Protein 6GAJ (pdb70)

Solvent-accessible surface area: 21192 Å² total; per-residue (Å²): 108,82,46,127,151,54,6,97,72,3,35,52,60,10,127,48,6,49,118,105,0,66,19,20,21,165,90,2,55,90,11,47,99,35,9,67,83,0,70,82,94,0,26,119,7,42,102,79,0,86,39,13,43,70,72,6,82,128,16,37,94,46,8,57,116,12,65,113,42,17,68,58,13,13,94,69,2,82,58,2,42,72,74,0,71,59,5,54,99,60,5,79,88,3,48,39,59,2,52,79,4,64,65,46,4,24,73,17,109,95,87,6,54,61,9,45,87,72,4,67,77,31,21,91,85,1,40,64,98,32,131,82,92,78,21,56,152,61,4,97,70,3,22,77,55,9,131,55,5,47,129,76,6,62,30,12,27,166,87,4,49,95,19,54,96,37,9,64,88,5,71,72,90,0,32,121,8,53,96,109,0,84,42,18,48,56,67,0,75,114,15,36,92,35,9,72,122,13,68,138,42,14,65,56,10,16,102,70,1,97,59,3,40,70,77,0,71,64,4,56,94,53,9,78,74,2,51,39,58,2,54,80,6,65,64,47,2,24,72,15,110,95,88,8,56,60,8,48,90,72,4,66,76,34,17,90,90,0,50,69,100,82,100,68,107,31,135,129,50,9,95,75,3,36,52,58,9,122,57,6,41,110,98,1,59,24,9,21,158,87,4,50,91,6,52,98,27,15,63,79,1,74,78,82,0,23,84,2,53,107,61,0,108,36,12,38,53,94,2,87,99,8,31,85,39,6,60,98,13,64,121,41,19,66,57,12,12,90,72,3,81,58,3,45,75,73,0,73,59,4,57,82,57,5,76,94,5,46,38,76,2,51,80,4,65,64,41,4,21,68,15,101,88,84,5,52,61,7,46,81,77,4,65,83,37,20,93,91,1,53,66,97,84

Sequence (393 aa):
EEIKKQVQVNVDDIRAANIKLLDGLGRQIADDISNSSISSSTIESSRRLGEMMDNRLVGISSQVTQLLSSSNSVSSQNTQQSISSSLGDRIINAVVEPRVDSLDTVTSNLTGRTSSTLEADDVGSSLRTELAALTTRVTTEVTRLDGLINAEEIKKQVQVNVDDIRAANIKLDGLGRRQIADISNSSISTIESSRLGEMDNRLVGISSQVTQLSNNSVSQNTQSISSSLGDRIINNAVVEPRVDSSLDTVTTSNLTGRTSSTLEADVGSSLLRTELAALTTRVTTEVTRLDGLIAEEIKKQVQVNVDDIRAANNIKLDGLGRQIADDISSNSISSTIESSRLGEMDNRLVGISSQVTQLSNSSVSSQNTQSISSSLGDRINAVVEPRVDSSLDTVTSNLTGRTSSTLEADVGSSLLRTELAALTTTRVTTEVTRLDGLI

InterPro domains:
  IPR002592 Outer capsid protein sigma-1, C-terminal domain [PF01664] (251-469)
  IPR008982 Adenovirus pIV-like, attachment domain [SSF49835] (330-470)

Foldseek 3Di:
DVVVVVVVVVVVVVVVVVVVVVVVVVVVVVVVVVVVVVVVVVVVVVVVVVVVVVVVVVVVVVVVVVVVVVVVVVVVVVVVVVVVVVVVVVVVVVVVVVVVVVVVVVVVVVVVVVVVVVVVVVVVVVVVVPD/DVVVVVVVVVVVVVVVVVVVVVVVVVVVVVVVVVVVVVVVVVVVVVVVVVVVVVVVVVVVVVVVVVVVVVVVVVVVVVVVVVVVVVVVVVVVVVVVVVVVVVVVVVVVVVVVVVVVVVVVVVVVVVVVVVD/DVVVVVVVVVVVVVVVVVVVVVVVVVVVVVVVVVVVVVVVVVVVVVVVVVVVVVVVVVVVVVVVVVVVVVVVVVVVVVVVVVVVVVVVVVVVVVVVVVVVVVVVVVVVVVVVVVVVVVVVVVVVVVVVVVD

Secondary structure (P-SEA, 3-state):
caaaaaaaaaaaaaaaaaaaaaaaaaaaaaaaaaaaaaaaaaaaaaaaaaaaaaaaaaaaaaaaaaaaaaaaaaaaaaaaaaaaaaaaaaaaaaaaaaaaaaaaaaaaaaaaaaaaaaaaaaaaaaaaacc/caaaaaaaaaaaaaaaaaaaaaaaaaaaaaaaaaaaaaaaaaaaaaaaaaaaaaaaaaaaaaaaaaaaaaaaaaaaaaaaaaaaaaaaaaaaaaaaaaaaaaaaaaaaaaaaaaaaaaaaaaaaaaaaaac/caaaaaaaaaaaaaaaaaaaaaaaaaaaaaaaaaaaaaaaaaaaaaaaaaaaaaaaaaaaaaaaaaaaaaaaaaaaaaaaaaaaaaaaaaaaaaaaaaaaaaaaaaaaaaaaaaaaaaaaaaaaaaaaaac

Radius of gyration: 55.97 Å; Cα contacts (8 Å, |Δi|>4): 223; chains: 3; bounding box: 177×18×90 Å

GO terms:
  GO:0019028 viral capsid (C, IDA)

Organism: Reovirus type 1 (strain Lang) (NCBI:txid10884)

Structure (mmCIF, N/CA/C/O backbone):
data_6GAJ
#
_entry.id   6GAJ
#
_cell.length_a   52.700
_cell.length_b   37.590
_cell.length_c   89.720
_cell.angle_alpha   90.00
_cell.angle_beta   100.53
_cell.angle_gamma   90.00
#
_symmetry.space_group_name_H-M   'P 1 21 1'
#
loop_
_entity.id
_entity.type
_entity.pdbx_description
1 polymer 'Outer capsid protein sigma-1'
2 non-polymer 'IODIDE ION'
3 non-polymer 'CHLORIDE ION'
4 water water
#
loop_
_atom_site.group_PDB
_atom_site.id
_atom_site.type_symbol
_atom_site.label_atom_id
_atom_site.label_alt_id
_atom_site.label_comp_id
_atom_site.label_asym_id
_atom_site.label_entity_id
_atom_site.label_seq_id
_atom_site.pdbx_PDB_ins_code
_atom_site.Cartn_x
_atom_site.Cartn_y
_atom_site.Cartn_z
_atom_site.occupancy
_atom_site.B_iso_or_equiv
_atom_site.auth_seq_id
_atom_site.auth_comp_id
_atom_site.auth_asym_id
_atom_site.auth_atom_id
_atom_site.pdbx_PDB_model_num
ATOM 1 N N . GLU A 1 3 ? 71.209 2.034 23.269 1.00 31.90 29 GLU A N 1
ATOM 2 C CA . GLU A 1 3 ? 70.691 3.314 22.764 1.00 29.10 29 GLU A CA 1
ATOM 3 C C . GLU A 1 3 ? 69.750 3.138 21.546 1.00 24.28 29 GLU A C 1
ATOM 4 O O . GLU A 1 3 ? 68.574 3.574 21.579 1.00 21.87 29 GLU A O 1
ATOM 6 N N . GLU A 1 4 ? 70.246 2.495 20.485 1.00 19.53 30 GLU A N 1
ATOM 7 C CA . GLU A 1 4 ? 69.458 2.235 19.271 1.00 17.98 30 GLU A CA 1
ATOM 8 C C . GLU A 1 4 ? 68.305 1.311 19.637 1.00 18.92 30 GLU A C 1
ATOM 9 O O . GLU A 1 4 ? 67.190 1.532 19.160 1.00 15.29 30 GLU A O 1
ATOM 11 N N . ILE A 1 5 ? 68.558 0.314 20.507 1.00 15.94 31 ILE A N 1
ATOM 12 C CA . ILE A 1 5 ? 67.490 -0.620 20.868 1.00 13.71 31 ILE A CA 1
ATOM 13 C C . ILE A 1 5 ? 66.406 0.121 21.659 1.00 12.42 31 ILE A C 1
ATOM 14 O O . ILE A 1 5 ? 65.215 -0.003 21.277 1.00 12.68 31 ILE A O 1
ATOM 19 N N . LYS A 1 6 ? 66.753 0.937 22.619 1.00 11.53 32 LYS A N 1
ATOM 20 C CA . LYS A 1 6 ? 65.810 1.664 23.440 1.00 11.74 32 LYS A CA 1
ATOM 21 C C . LYS A 1 6 ? 64.880 2.522 22.532 1.00 13.51 32 LYS A C 1
ATOM 22 O O . LYS A 1 6 ? 63.632 2.563 22.709 1.00 10.97 32 LYS A O 1
ATOM 28 N N . LYS A 1 7 ? 65.487 3.185 21.519 1.00 12.10 33 LYS A N 1
ATOM 29 C CA . LYS A 1 7 ? 64.723 4.036 20.610 1.00 12.24 33 LYS A CA 1
ATOM 30 C C . LYS A 1 7 ? 63.739 3.239 19.738 1.00 14.00 33 LYS A C 1
ATOM 31 O O . LYS A 1 7 ? 62.570 3.655 19.552 1.00 11.39 33 LYS A O 1
ATOM 37 N N . GLN A 1 8 ? 64.183 2.055 19.254 1.00 10.05 34 GLN A N 1
ATOM 38 C CA . GLN A 1 8 ? 63.311 1.200 18.443 1.00 11.36 34 GLN A CA 1
ATOM 39 C C . GLN A 1 8 ? 62.181 0.627 19.253 1.00 12.26 34 GLN A C 1
ATOM 40 O O . GLN A 1 8 ? 61.057 0.520 18.763 1.00 10.86 34 GLN A O 1
ATOM 46 N N . VAL A 1 9 ? 62.432 0.328 20.520 1.00 9.89 35 VAL A N 1
ATOM 47 C CA . VAL A 1 9 ? 61.349 -0.212 21.345 1.00 9.62 35 VAL A CA 1
ATOM 48 C C . VAL A 1 9 ? 60.286 0.870 21.535 1.00 9.63 35 VAL A C 1
ATOM 49 O O . VAL A 1 9 ? 59.078 0.561 21.483 1.00 9.91 35 VAL A O 1
ATOM 53 N N . GLN A 1 10 ? 60.688 2.165 21.801 1.00 10.16 36 GLN A N 1
ATOM 54 C CA . GLN A 1 10 ? 59.682 3.225 21.953 1.00 9.88 36 GLN A CA 1
ATOM 55 C C . GLN A 1 10 ? 58.975 3.492 20.609 1.00 10.37 36 GLN A C 1
ATOM 56 O O . GLN A 1 10 ? 57.774 3.704 20.624 1.00 9.86 36 GLN A O 1
ATOM 62 N N . VAL A 1 11 ? 59.669 3.355 19.460 1.00 9.75 37 VAL A N 1
ATOM 63 C CA . VAL A 1 11 ? 58.996 3.503 18.143 1.00 10.04 37 VAL A CA 1
ATOM 64 C C . VAL A 1 11 ? 57.923 2.392 18.037 1.00 9.67 37 VAL A C 1
ATOM 65 O O . VAL A 1 11 ? 56.824 2.666 17.604 1.00 9.24 37 VAL A O 1
ATOM 69 N N . ASN A 1 12 ? 58.254 1.183 18.502 1.00 8.04 38 ASN A N 1
ATOM 70 C CA . ASN A 1 12 ? 57.256 0.091 18.454 1.00 7.07 38 ASN A CA 1
ATOM 71 C C . ASN A 1 12 ? 56.081 0.391 19.377 1.00 7.74 38 ASN A C 1
ATOM 72 O O . ASN A 1 12 ? 54.941 0.194 18.990 1.00 7.43 38 ASN A O 1
ATOM 77 N N . VAL A 1 13 ? 56.314 0.971 20.541 1.00 8.23 39 VAL A N 1
ATOM 78 C CA . VAL A 1 13 ? 55.230 1.380 21.423 1.00 7.71 39 VAL A CA 1
ATOM 79 C C . VAL A 1 13 ? 54.331 2.375 20.654 1.00 9.72 39 VAL A C 1
ATOM 80 O O . VAL A 1 13 ? 53.090 2.273 20.626 1.00 8.29 39 VAL A O 1
ATOM 84 N N . ASP A 1 14 ? 54.981 3.353 20.003 1.00 8.72 40 ASP A N 1
ATOM 85 C CA . ASP A 1 14 ? 54.235 4.388 19.249 1.00 8.21 40 ASP A CA 1
ATOM 86 C C . ASP A 1 14 ? 53.436 3.766 18.104 1.00 8.24 40 ASP A C 1
ATOM 87 O O . ASP A 1 14 ? 52.289 4.185 17.848 1.00 8.23 40 ASP A O 1
ATOM 92 N N . ASP A 1 15 ? 54.022 2.824 17.387 1.00 6.99 41 ASP A N 1
ATOM 93 C CA . ASP A 1 15 ? 53.329 2.208 16.237 1.00 6.28 41 ASP A CA 1
ATOM 94 C C . ASP A 1 15 ? 52.168 1.326 16.693 1.00 7.49 41 ASP A C 1
ATOM 95 O O . ASP A 1 15 ? 51.112 1.266 16.047 1.00 7.54 41 ASP A O 1
ATOM 100 N N . ILE A 1 16 ? 52.355 0.625 17.860 1.00 7.68 42 ILE A N 1
ATOM 101 C CA . ILE A 1 16 ? 51.242 -0.176 18.359 1.00 7.29 42 ILE A CA 1
ATOM 102 C C . ILE A 1 16 ? 50.087 0.748 18.772 1.00 9.10 42 ILE A C 1
ATOM 103 O O . ILE A 1 16 ? 48.915 0.426 18.542 1.00 7.94 42 ILE A O 1
ATOM 108 N N . ARG A 1 17 ? 50.409 1.914 19.367 1.00 8.83 43 ARG A N 1
ATOM 109 C CA . ARG A 1 17 ? 49.358 2.799 19.802 1.00 7.39 43 ARG A CA 1
ATOM 110 C C . ARG A 1 17 ? 48.615 3.369 18.554 1.00 8.12 43 ARG A C 1
ATOM 111 O O . ARG A 1 17 ? 47.366 3.436 18.548 1.00 8.19 43 ARG A O 1
ATOM 119 N N . ALA A 1 18 ? 49.363 3.659 17.477 1.00 7.63 44 ALA A N 1
ATOM 120 C CA . ALA A 1 18 ? 48.669 4.168 16.275 1.00 7.62 44 ALA A CA 1
ATOM 121 C C . ALA A 1 18 ? 47.755 3.101 15.675 1.00 7.17 44 ALA A C 1
ATOM 122 O O . ALA A 1 18 ? 46.640 3.383 15.237 1.00 7.73 44 ALA A O 1
ATOM 124 N N . ALA A 1 19 ? 48.247 1.825 15.657 1.00 7.12 45 ALA A N 1
ATOM 125 C CA . ALA A 1 19 ? 47.439 0.745 15.101 1.00 7.50 45 ALA A CA 1
ATOM 126 C C . ALA A 1 19 ? 46.174 0.569 15.941 1.00 10.17 45 ALA A C 1
ATOM 127 O O . ALA A 1 19 ? 45.090 0.351 15.379 1.00 8.82 45 ALA A O 1
ATOM 129 N N . ASN A 1 20 ? 46.251 0.714 17.277 1.00 7.85 46 ASN A N 1
ATOM 130 C CA . ASN A 1 20 ? 45.087 0.630 18.144 1.00 8.10 46 ASN A CA 1
ATOM 131 C C . ASN A 1 20 ? 44.109 1.773 17.896 1.00 11.14 46 ASN A C 1
ATOM 132 O O . ASN A 1 20 ? 42.902 1.510 17.921 1.00 9.76 46 ASN A O 1
ATOM 137 N N . ILE A 1 21 ? 44.583 3.014 17.615 1.00 8.78 47 ILE A N 1
ATOM 138 C CA . ILE A 1 21 ? 43.618 4.068 17.250 1.00 7.36 47 ILE A CA 1
ATOM 139 C C . ILE A 1 21 ? 42.854 3.640 15.993 1.00 9.35 47 ILE A C 1
ATOM 140 O O . ILE A 1 21 ? 41.613 3.797 15.894 1.00 9.60 47 ILE A O 1
ATOM 145 N N . LYS A 1 22 ? 43.583 3.112 15.010 1.00 8.74 48 LYS A N 1
ATOM 146 C CA . LYS A 1 22 ? 42.934 2.710 13.756 1.00 9.93 48 LYS A CA 1
ATOM 147 C C . LYS A 1 22 ? 41.955 1.575 14.003 1.00 10.74 48 LYS A C 1
ATOM 148 O O . LYS A 1 22 ? 40.872 1.577 13.433 1.00 10.46 48 LYS A O 1
ATOM 154 N N . LEU A 1 23 ? 42.309 0.606 14.860 1.00 8.58 49 LEU A N 1
ATOM 155 C CA A LEU A 1 23 ? 41.428 -0.522 15.170 0.70 11.43 49 LEU A CA 1
ATOM 156 C CA B LEU A 1 23 ? 41.445 -0.521 15.193 0.30 9.74 49 LEU A CA 1
ATOM 157 C C . LEU A 1 23 ? 40.174 -0.006 15.836 1.00 12.67 49 LEU A C 1
ATOM 158 O O . LEU A 1 23 ? 39.077 -0.428 15.481 1.00 13.93 49 LEU A O 1
ATOM 167 N N . ASP A 1 24 ? 40.315 0.960 16.771 1.00 9.78 50 ASP A N 1
ATOM 168 C CA . ASP A 1 24 ? 39.134 1.471 17.479 1.00 11.52 50 ASP A CA 1
ATOM 169 C C . ASP A 1 24 ? 38.225 2.211 16.518 1.00 12.16 50 ASP A C 1
ATOM 170 O O . ASP A 1 24 ? 3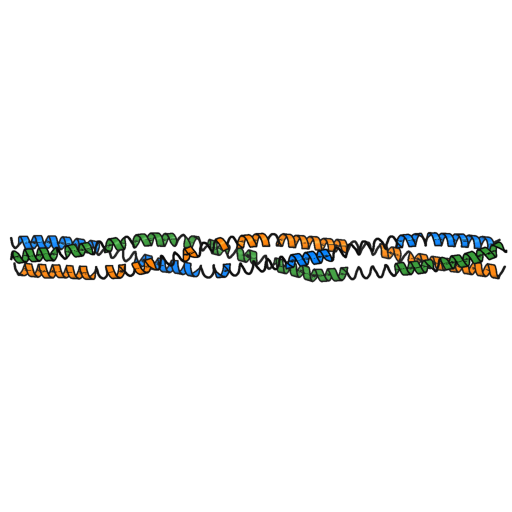6.982 2.033 16.592 1.00 12.49 50 ASP A O 1
ATOM 175 N N . GLY A 1 25 ? 38.806 2.920 15.561 1.00 9.94 51 GLY A N 1
ATOM 176 C CA . GLY A 1 25 ? 38.052 3.640 14.531 1.00 12.41 51 GLY A CA 1
ATOM 177 C C . GLY A 1 25 ? 37.314 2.685 13.609 1.00 14.78 51 GLY A C 1
ATOM 178 O O . GLY A 1 25 ? 36.120 2.889 13.326 1.00 13.01 51 GLY A O 1
ATOM 179 N N . LEU A 1 26 ? 37.990 1.616 13.192 1.00 14.02 52 LEU A N 1
ATOM 180 C CA . LEU A 1 26 ? 37.346 0.622 12.340 1.00 11.98 52 LEU A CA 1
ATOM 181 C C . LEU A 1 26 ? 36.209 -0.055 13.090 1.00 13.37 52 LEU A C 1
ATOM 182 O O . LEU A 1 26 ? 35.166 -0.302 12.443 1.00 13.04 52 LEU A O 1
ATOM 187 N N . GLY A 1 27 ? 36.358 -0.358 14.374 1.00 11.80 53 GLY A N 1
ATOM 188 C CA . GLY A 1 27 ? 35.314 -0.956 15.198 1.00 11.54 53 GLY A CA 1
ATOM 189 C C . GLY A 1 27 ? 34.066 -0.096 15.184 1.00 14.62 53 GLY A C 1
ATOM 190 O O . GLY A 1 27 ? 32.936 -0.588 15.059 1.00 15.10 53 GLY A O 1
ATOM 191 N N . ARG A 1 28 ? 34.260 1.237 15.324 1.00 11.86 54 ARG A N 1
ATOM 192 C CA . ARG A 1 28 ? 33.116 2.175 15.333 1.00 11.90 54 ARG A CA 1
ATOM 193 C C . ARG A 1 28 ? 32.490 2.234 13.934 1.00 14.17 54 ARG A C 1
ATOM 194 O O . ARG A 1 28 ? 31.267 2.261 13.845 1.00 13.01 54 ARG A O 1
ATOM 202 N N . GLN A 1 29 ? 33.259 2.198 12.844 1.00 12.18 55 GLN A N 1
ATOM 203 C CA . GLN A 1 29 ? 32.732 2.188 11.496 1.00 11.91 55 GLN A CA 1
ATOM 204 C C . GLN A 1 29 ? 31.903 0.903 11.291 1.00 10.68 55 GLN A C 1
ATOM 205 O O . GLN A 1 29 ? 30.817 0.977 10.690 1.00 11.60 55 GLN A O 1
ATOM 211 N N . ILE A 1 30 ? 32.326 -0.214 11.833 1.00 11.76 56 ILE A N 1
ATOM 212 C CA . ILE A 1 30 ? 31.577 -1.457 11.677 1.00 12.20 56 ILE A CA 1
ATOM 213 C C . ILE A 1 30 ? 30.272 -1.346 12.451 1.00 14.14 56 ILE A C 1
ATOM 214 O O . ILE A 1 30 ? 29.229 -1.813 11.954 1.00 12.66 56 ILE A O 1
ATOM 219 N N . ALA A 1 31 ? 30.293 -0.760 13.651 1.00 13.20 57 ALA A N 1
ATOM 220 C CA . ALA A 1 31 ? 29.066 -0.590 14.445 1.00 13.10 57 ALA A CA 1
ATOM 221 C C . ALA A 1 31 ? 28.069 0.259 13.681 1.00 13.60 57 ALA A C 1
ATOM 222 O O . ALA A 1 31 ? 26.840 -0.018 13.652 1.00 12.40 57 ALA A O 1
ATOM 224 N N . ASP A 1 32 ? 28.559 1.294 13.005 1.00 10.86 58 ASP A N 1
ATOM 225 C CA A ASP A 1 32 ? 27.683 2.161 12.238 0.50 10.94 58 ASP A CA 1
ATOM 226 C CA B ASP A 1 32 ? 27.673 2.146 12.225 0.50 11.23 58 ASP A CA 1
ATOM 227 C C . ASP A 1 32 ? 27.071 1.377 11.057 1.00 12.39 58 ASP A C 1
ATOM 228 O O . ASP A 1 32 ? 25.865 1.492 10.773 1.00 11.21 58 ASP A O 1
ATOM 237 N N . ILE A 1 33 ? 27.903 0.601 10.347 1.00 10.25 59 ILE A N 1
ATOM 238 C CA . ILE A 1 33 ? 27.406 -0.204 9.240 1.00 9.45 59 ILE A CA 1
ATOM 239 C C . ILE A 1 33 ? 26.369 -1.226 9.759 1.00 11.08 59 ILE A C 1
ATOM 240 O O . ILE A 1 33 ? 25.351 -1.438 9.097 1.00 10.24 59 ILE A O 1
ATOM 245 N N . SER A 1 34 ? 26.588 -1.832 10.907 1.00 11.53 60 SER A N 1
ATOM 246 C CA . SER A 1 34 ? 25.584 -2.749 11.483 1.00 10.41 60 SER A CA 1
ATOM 247 C C . SER A 1 34 ? 24.259 -2.016 11.714 1.00 13.35 60 SER A C 1
ATOM 248 O O . SER A 1 34 ? 23.184 -2.598 11.440 1.00 13.72 60 SER A O 1
ATOM 251 N N . ASN A 1 35 ? 24.289 -0.745 12.088 1.00 12.68 61 ASN A N 1
ATOM 252 C CA . ASN A 1 35 ? 23.043 0.027 12.276 1.00 13.58 61 ASN A CA 1
ATOM 253 C C . ASN A 1 35 ? 22.374 0.256 10.950 1.00 17.35 61 ASN A C 1
ATOM 254 O O . ASN A 1 35 ? 21.132 0.163 10.840 1.00 15.47 61 ASN A O 1
ATOM 259 N N . SER A 1 36 ? 23.157 0.545 9.903 1.00 12.08 62 SER A N 1
ATOM 260 C CA A SER A 1 36 ? 22.613 0.750 8.566 0.72 12.26 62 SER A CA 1
ATOM 261 C CA B SER A 1 36 ? 22.561 0.753 8.597 0.28 12.14 62 SER A CA 1
ATOM 262 C C . SER A 1 36 ? 21.907 -0.555 8.092 1.00 13.81 62 SER A C 1
ATOM 263 O O . SER A 1 36 ? 20.820 -0.529 7.473 1.00 13.45 62 SER A O 1
ATOM 268 N N . ILE A 1 37 ? 22.534 -1.720 8.356 1.00 11.11 63 ILE A N 1
ATOM 269 C CA . ILE A 1 37 ? 21.960 -3.002 7.958 1.00 11.82 63 ILE A CA 1
ATOM 270 C C . ILE A 1 37 ? 20.644 -3.212 8.688 1.00 12.34 63 ILE A C 1
ATOM 271 O O . ILE A 1 37 ? 19.656 -3.661 8.087 1.00 11.49 63 ILE A O 1
ATOM 276 N N . SER A 1 38 ? 20.581 -2.947 9.992 1.00 10.77 64 SER A N 1
ATOM 277 C CA A SER A 1 38 ? 19.336 -3.140 10.731 0.34 11.63 64 SER A CA 1
ATOM 278 C CA B SER A 1 38 ? 19.328 -3.166 10.708 0.33 11.53 64 SER A CA 1
ATOM 279 C CA C SER A 1 38 ? 19.361 -3.088 10.785 0.33 11.37 64 SER A CA 1
ATOM 280 C C . SER A 1 38 ? 18.225 -2.267 10.135 1.00 13.31 64 SER A C 1
ATOM 281 O O . SER A 1 38 ? 17.054 -2.720 9.990 1.00 12.97 64 SER A O 1
ATOM 288 N N . THR A 1 39 ? 18.539 -1.049 9.754 1.00 13.12 65 THR A N 1
ATOM 289 C CA . THR A 1 39 ? 17.507 -0.192 9.169 1.00 12.95 65 THR A CA 1
ATOM 290 C C . THR A 1 39 ? 17.053 -0.763 7.830 1.00 13.38 65 THR A C 1
ATOM 291 O O . THR A 1 39 ? 15.861 -0.730 7.537 1.00 14.04 65 THR A O 1
ATOM 295 N N . ILE A 1 40 ? 17.983 -1.260 6.985 1.00 12.65 66 ILE A N 1
ATOM 296 C CA . ILE A 1 40 ? 17.621 -1.838 5.705 1.00 11.20 66 ILE A CA 1
ATOM 297 C C . ILE A 1 40 ? 16.744 -3.035 5.924 1.00 12.03 66 ILE A C 1
ATOM 298 O O . ILE A 1 40 ? 15.763 -3.180 5.185 1.00 11.66 66 ILE A O 1
ATOM 303 N N . GLU A 1 41 ? 17.018 -3.871 6.910 1.00 11.61 67 GLU A N 1
ATOM 304 C CA . GLU A 1 41 ? 16.214 -5.052 7.159 1.00 11.01 67 GLU A CA 1
ATOM 305 C C . GLU A 1 41 ? 14.794 -4.612 7.575 1.00 14.36 67 GLU A C 1
ATOM 306 O O . GLU A 1 41 ? 13.811 -5.227 7.135 1.00 12.11 67 GLU A O 1
ATOM 312 N N . SER A 1 42 ? 14.674 -3.535 8.338 1.00 11.58 68 SER A N 1
ATOM 313 C CA A SER A 1 42 ? 13.357 -3.043 8.727 0.43 13.18 68 SER A CA 1
ATOM 314 C CA B SER A 1 42 ? 13.366 -3.021 8.740 0.57 13.25 68 SER A CA 1
ATOM 315 C C . SER A 1 42 ? 12.600 -2.530 7.495 1.00 15.79 68 SER A C 1
ATOM 316 O O . SER A 1 42 ? 11.381 -2.810 7.351 1.00 15.47 68 SER A O 1
ATOM 321 N N . ARG A 1 43 ? 13.304 -1.843 6.560 1.00 13.68 69 ARG A N 1
ATOM 322 C CA A ARG A 1 43 ? 12.669 -1.359 5.324 0.50 12.19 69 ARG A CA 1
ATOM 323 C CA B ARG A 1 43 ? 12.674 -1.366 5.318 0.50 12.56 69 ARG A CA 1
ATOM 324 C C . ARG A 1 43 ? 12.236 -2.546 4.457 1.00 13.13 69 ARG A C 1
ATOM 325 O O . ARG A 1 43 ? 11.182 -2.492 3.829 1.00 12.74 69 ARG A O 1
ATOM 340 N N . LEU A 1 44 ? 13.013 -3.656 4.447 1.00 11.63 70 LEU A N 1
ATOM 341 C CA . LEU A 1 44 ? 12.586 -4.806 3.670 1.00 11.44 70 LEU A CA 1
ATOM 342 C C . LEU A 1 44 ? 11.325 -5.391 4.272 1.00 13.04 70 LEU A C 1
ATOM 343 O O . LEU A 1 44 ? 10.466 -5.850 3.535 1.00 13.24 70 LEU A O 1
ATOM 348 N N . GLY A 1 45 ? 11.227 -5.427 5.595 1.00 12.01 71 GLY A N 1
ATOM 349 C CA . GLY A 1 45 ? 10.039 -5.974 6.225 1.00 13.04 71 GLY A CA 1
ATOM 350 C C . GLY A 1 45 ? 8.807 -5.175 5.874 1.00 12.79 71 GLY A C 1
ATOM 351 O O . GLY A 1 45 ? 7.723 -5.749 5.594 1.00 14.00 71 GLY A O 1
ATOM 352 N N . GLU A 1 46 ? 8.956 -3.861 5.810 1.00 10.95 72 GLU A N 1
ATOM 353 C CA . GLU A 1 46 ? 7.863 -2.965 5.439 1.00 12.95 72 GLU A CA 1
ATOM 354 C C . GLU A 1 46 ? 7.513 -3.180 3.979 1.00 13.40 72 GLU A C 1
ATOM 355 O O . GLU A 1 46 ? 6.312 -3.198 3.655 1.00 13.82 72 GLU A O 1
ATOM 361 N N . MET A 1 47 ? 8.505 -3.338 3.102 1.00 11.86 73 MET A N 1
ATOM 362 C CA A MET A 1 47 ? 8.207 -3.547 1.681 0.45 11.35 73 MET A CA 1
ATOM 363 C CA B MET A 1 47 ? 8.287 -3.554 1.662 0.55 12.38 73 MET A CA 1
ATOM 364 C C . MET A 1 47 ? 7.551 -4.872 1.454 1.00 13.53 73 MET A C 1
ATOM 365 O O . MET A 1 47 ? 6.583 -4.945 0.650 1.00 13.89 73 MET A O 1
ATOM 374 N N . ASP A 1 48 ? 7.976 -5.924 2.156 1.00 12.68 74 ASP A N 1
ATOM 375 C CA . ASP A 1 48 ? 7.330 -7.229 2.058 1.00 13.08 74 ASP A CA 1
ATOM 376 C C . ASP A 1 48 ? 5.859 -7.080 2.377 1.00 16.14 74 ASP A C 1
ATOM 377 O O . ASP A 1 48 ? 4.994 -7.505 1.603 1.00 15.78 74 ASP A O 1
ATOM 382 N N . ASN A 1 49 ? 5.541 -6.375 3.465 1.00 14.54 75 ASN A N 1
ATOM 383 C CA . ASN A 1 49 ? 4.123 -6.159 3.784 1.00 15.40 75 ASN A CA 1
ATOM 384 C C . ASN A 1 49 ? 3.447 -5.241 2.793 1.00 15.13 75 ASN A C 1
ATOM 385 O O . ASN A 1 49 ? 2.224 -5.462 2.562 1.00 17.58 75 ASN A O 1
ATOM 390 N N . ARG A 1 50 ? 4.120 -4.274 2.196 1.00 13.17 76 ARG A N 1
ATOM 391 C CA . ARG A 1 50 ? 3.454 -3.405 1.195 1.00 12.89 76 ARG A CA 1
ATOM 392 C C . ARG A 1 50 ? 3.042 -4.275 0.008 1.00 15.43 76 ARG A C 1
ATOM 393 O O . ARG A 1 50 ? 1.918 -4.108 -0.494 1.00 14.73 76 ARG A O 1
ATOM 401 N N . LEU A 1 51 ? 3.872 -5.278 -0.380 1.00 11.93 77 LEU A N 1
ATOM 402 C CA . LEU A 1 51 ? 3.495 -6.177 -1.494 1.00 11.70 77 LEU A CA 1
ATOM 403 C C . LEU A 1 51 ? 2.305 -7.065 -1.113 1.00 12.36 77 LEU A C 1
ATOM 404 O O . LEU A 1 51 ? 1.366 -7.221 -1.885 1.00 12.21 77 LEU A O 1
ATOM 409 N N . VAL A 1 52 ? 2.288 -7.584 0.124 1.00 11.64 78 VAL A N 1
ATOM 410 C CA . VAL A 1 52 ? 1.176 -8.370 0.659 1.00 13.24 78 VAL A CA 1
ATOM 411 C C . VAL A 1 52 ? -0.081 -7.487 0.695 1.00 12.12 78 VAL A C 1
ATOM 412 O O . VAL A 1 52 ? -1.145 -7.980 0.267 1.00 13.83 78 VAL A O 1
ATOM 416 N N . GLY A 1 53 ? 0.028 -6.222 1.053 1.00 13.23 79 GLY A N 1
ATOM 417 C CA . GLY A 1 53 ? -1.112 -5.293 1.092 1.00 14.25 79 GLY A CA 1
ATOM 418 C C . GLY A 1 53 ? -1.686 -5.056 -0.299 1.00 13.66 79 GLY A C 1
ATOM 419 O O . GLY A 1 53 ? -2.926 -4.994 -0.487 1.00 15.45 79 GLY A O 1
ATOM 420 N N . ILE A 1 54 ? -0.802 -4.884 -1.289 1.00 12.16 80 ILE A N 1
ATOM 421 C CA . ILE A 1 54 ? -1.280 -4.688 -2.672 1.00 10.70 80 ILE A CA 1
ATOM 422 C C . ILE A 1 54 ? -1.984 -5.952 -3.144 1.00 12.45 80 ILE A C 1
ATOM 423 O O . ILE A 1 54 ? -3.101 -5.882 -3.663 1.00 10.12 80 ILE A O 1
ATOM 428 N N . SER A 1 55 ? -1.384 -7.140 -2.953 1.00 9.39 81 SER A N 1
ATOM 429 C CA . SER A 1 55 ? -2.006 -8.373 -3.427 1.00 11.22 81 SER A CA 1
ATOM 430 C C . SER A 1 55 ? -3.351 -8.571 -2.733 1.00 12.39 81 SER A C 1
ATOM 431 O O . SER A 1 55 ? -4.281 -9.033 -3.376 1.00 12.84 81 SER A O 1
ATOM 434 N N . SER A 1 56 ? -3.472 -8.213 -1.422 1.00 12.41 82 SER A N 1
ATOM 435 C CA . SER A 1 56 ? -4.724 -8.380 -0.665 1.00 13.09 82 SER A CA 1
ATOM 436 C C . SER A 1 56 ? -5.802 -7.480 -1.297 1.00 12.28 82 SER A C 1
ATOM 437 O O . SER A 1 56 ? -6.947 -7.915 -1.499 1.00 12.40 82 SER A O 1
ATOM 440 N N . GLN A 1 57 ? -5.468 -6.244 -1.598 1.00 9.09 83 GLN A N 1
ATOM 441 C CA . GLN A 1 57 ? -6.409 -5.348 -2.213 1.00 9.74 83 GLN A CA 1
ATOM 442 C C . GLN A 1 57 ? -6.820 -5.786 -3.619 1.00 9.20 83 GLN A C 1
ATOM 443 O O . GLN A 1 57 ? -7.989 -5.750 -3.961 1.00 9.02 83 GLN A O 1
ATOM 449 N N . VAL A 1 58 ? -5.884 -6.331 -4.383 1.00 9.76 84 VAL A N 1
ATOM 450 C CA . VAL A 1 58 ? -6.196 -6.783 -5.758 1.00 10.00 84 VAL A CA 1
ATOM 451 C C . VAL A 1 58 ? -7.102 -7.984 -5.709 1.00 11.75 84 VAL A C 1
ATOM 452 O O . VAL A 1 58 ? -8.058 -8.034 -6.488 1.00 11.01 84 VAL A O 1
ATOM 456 N N . THR A 1 59 ? -6.877 -8.927 -4.764 1.00 10.11 85 THR A N 1
ATOM 457 C CA . THR A 1 59 ? -7.744 -10.088 -4.623 1.00 11.53 85 THR A CA 1
ATOM 458 C C . THR A 1 59 ? -9.169 -9.642 -4.229 1.00 12.10 85 THR A C 1
ATOM 459 O O . THR A 1 59 ? -10.157 -10.139 -4.830 1.00 11.60 85 THR A O 1
ATOM 463 N N . GLN A 1 60 ? -9.294 -8.699 -3.286 1.00 10.76 86 GLN A N 1
ATOM 464 C CA . GLN A 1 60 ? -10.592 -8.197 -2.855 1.00 11.95 86 GLN A CA 1
ATOM 465 C C . GLN A 1 60 ? -11.334 -7.509 -4.026 1.00 12.38 86 GLN A C 1
ATOM 466 O O . GLN A 1 60 ? -12.533 -7.753 -4.275 1.00 11.75 86 GLN A O 1
ATOM 472 N N . LEU A 1 61 ? -10.615 -6.690 -4.760 1.00 10.80 87 LEU A N 1
ATOM 473 C CA A LEU A 1 61 ? -11.188 -6.015 -5.913 0.48 9.73 87 LEU A CA 1
ATOM 474 C CA B LEU A 1 61 ? -11.175 -6.028 -5.915 0.52 10.40 87 LEU A CA 1
ATOM 475 C C . LEU A 1 61 ? -11.580 -7.024 -6.974 1.00 10.62 87 LEU A C 1
ATOM 476 O O . LEU A 1 61 ? -12.656 -6.852 -7.601 1.00 10.14 87 LEU A O 1
ATOM 485 N N . SER A 1 62 ? -10.791 -8.107 -7.174 1.00 9.05 88 SER A N 1
ATOM 486 C CA A SER A 1 62 ? -11.107 -9.130 -8.169 0.34 9.40 88 SER A CA 1
ATOM 487 C CA B SER A 1 62 ? -11.116 -9.096 -8.190 0.33 9.20 88 SER A CA 1
ATOM 488 C CA C SER A 1 62 ? -11.099 -9.120 -8.184 0.33 9.30 88 SER A CA 1
ATOM 489 C C . SER A 1 62 ? -12.435 -9.771 -7.822 1.00 10.81 88 SER A C 1
ATOM 490 O O . SER A 1 62 ? -13.244 -10.074 -8.735 1.00 10.39 88 SER A O 1
ATOM 497 N N . ASN A 1 63 ? -12.715 -9.952 -6.520 1.00 10.82 89 ASN A N 1
ATOM 498 C CA . ASN A 1 63 ? -13.961 -10.568 -6.115 1.00 12.61 89 ASN A CA 1
ATOM 499 C C . ASN A 1 63 ? -15.157 -9.610 -6.376 1.00 13.81 89 ASN A C 1
ATOM 500 O O . ASN A 1 63 ? -16.218 -10.055 -6.859 1.00 13.06 89 ASN A O 1
ATOM 505 N N . SER A 1 64 ? -14.958 -8.293 -6.134 1.00 10.80 90 SER A N 1
ATOM 506 C CA . SER A 1 64 ? -15.985 -7.296 -6.458 1.00 10.37 90 SER A CA 1
ATOM 507 C C . SER A 1 64 ? -16.239 -7.274 -7.989 1.00 12.46 90 SER A C 1
ATOM 508 O O . SER A 1 64 ? -17.402 -7.149 -8.452 1.00 11.47 90 SER A O 1
ATOM 511 N N . VAL A 1 65 ? -15.144 -7.351 -8.772 1.00 9.79 91 VAL A N 1
ATOM 512 C CA . VAL A 1 65 ? -15.251 -7.357 -10.249 1.00 9.11 91 VAL A CA 1
ATOM 513 C C . VAL A 1 65 ? -16.009 -8.595 -10.675 1.00 10.86 91 VAL A C 1
ATOM 514 O O . VAL A 1 65 ? -16.871 -8.465 -11.538 1.00 11.10 91 VAL A O 1
ATOM 518 N N . SER A 1 66 ? -15.746 -9.768 -10.055 1.00 10.28 92 SER A N 1
ATOM 519 C CA A SER A 1 66 ? -16.442 -11.004 -10.403 0.47 10.80 92 SER A CA 1
ATOM 520 C CA B SER A 1 66 ? -16.445 -11.002 -10.402 0.53 10.51 92 SER A CA 1
ATOM 521 C C . SER A 1 66 ? -17.940 -10.866 -10.186 1.00 9.36 92 SER A C 1
ATOM 522 O O . SER A 1 66 ? -18.749 -11.296 -11.069 1.00 11.07 92 SER A O 1
ATOM 527 N N . GLN A 1 67 ? -18.354 -10.243 -9.096 1.00 10.98 93 GLN A N 1
ATOM 528 C CA . GLN A 1 67 ? -19.758 -10.004 -8.817 1.00 10.20 93 GLN A CA 1
ATOM 529 C C . GLN A 1 67 ? -20.347 -9.118 -9.913 1.00 8.45 93 GLN A C 1
ATOM 530 O O . GLN A 1 67 ? -21.454 -9.366 -10.381 1.00 9.24 93 GLN A O 1
ATOM 536 N N . ASN A 1 68 ? -19.601 -8.089 -10.336 1.00 9.48 94 ASN A N 1
ATOM 537 C CA . ASN A 1 68 ? -20.109 -7.193 -11.393 1.00 8.58 94 ASN A CA 1
ATOM 538 C C . ASN A 1 68 ? -20.146 -7.898 -12.742 1.00 8.63 94 ASN A C 1
ATOM 539 O O . ASN A 1 68 ? -21.113 -7.716 -13.487 1.00 8.14 94 ASN A O 1
ATOM 544 N N . THR A 1 69 ? -19.183 -8.773 -13.042 1.00 8.69 95 THR A N 1
ATOM 545 C CA . THR A 1 69 ? -19.254 -9.506 -14.305 1.00 8.04 95 THR A CA 1
ATOM 546 C C . THR A 1 69 ? -20.518 -10.378 -14.319 1.00 8.96 95 THR A C 1
ATOM 547 O O . THR A 1 69 ? -21.219 -10.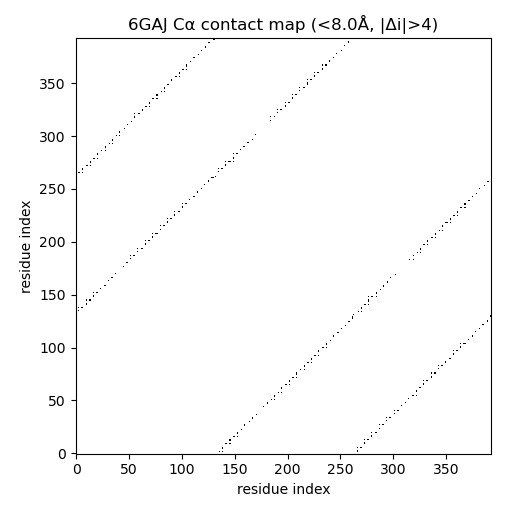458 -15.333 1.00 9.43 95 THR A O 1
ATOM 551 N N . GLN A 1 70 ? -20.850 -10.968 -13.155 1.00 8.07 96 GLN A N 1
ATOM 552 C CA A GLN A 1 70 ? -22.042 -11.816 -12.979 0.70 9.90 96 GLN A CA 1
ATOM 553 C CA B GLN A 1 70 ? -22.036 -11.812 -13.001 0.30 8.34 96 GLN A CA 1
ATOM 554 C C . GLN A 1 70 ? -23.313 -10.989 -13.190 1.00 10.18 96 GLN A C 1
ATOM 555 O O . GLN A 1 70 ? -24.245 -11.448 -13.889 1.00 10.29 96 GLN A O 1
ATOM 566 N N . SER A 1 71 ? -23.357 -9.789 -12.571 1.00 9.01 97 SER A N 1
ATOM 567 C CA . SER A 1 71 ? -24.513 -8.923 -12.709 1.00 9.43 97 SER A CA 1
ATOM 568 C C . SER A 1 71 ? -24.686 -8.498 -14.151 1.00 10.14 97 SER A C 1
ATOM 569 O O . SER A 1 71 ? -25.820 -8.442 -14.643 1.00 8.38 97 SER A O 1
ATOM 572 N N . ILE A 1 72 ? -23.602 -8.208 -14.839 1.00 7.15 98 ILE A N 1
ATOM 573 C CA . ILE A 1 72 ? -23.674 -7.839 -16.242 1.00 7.94 98 ILE A CA 1
ATOM 574 C C . ILE A 1 72 ? -24.213 -8.964 -17.078 1.00 10.74 98 ILE A C 1
ATOM 575 O O . ILE A 1 72 ? -25.042 -8.715 -17.982 1.00 9.80 98 ILE A O 1
ATOM 580 N N . SER A 1 73 ? -23.816 -10.211 -16.786 1.00 10.32 99 SER A N 1
ATOM 581 C CA A SER A 1 73 ? -24.313 -11.348 -17.550 0.50 9.74 99 SER A CA 1
ATOM 582 C CA B SER A 1 73 ? -24.344 -11.315 -17.591 0.50 9.65 99 SER A CA 1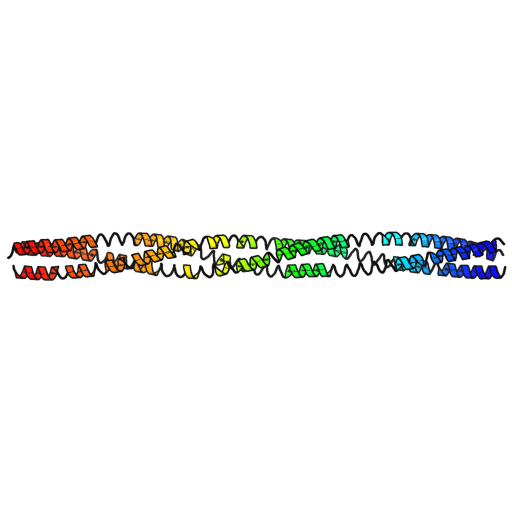
ATOM 583 C C . SER A 1 73 ? -25.828 -11.477 -17.329 1.00 9.67 99 SER A C 1
ATOM 584 O O . SER A 1 73 ? -26.582 -11.733 -18.288 1.00 10.41 99 SER A O 1
ATOM 589 N N . SER A 1 74 ? -26.304 -11.281 -16.090 1.00 8.93 100 SER A N 1
ATOM 590 C CA . SER A 1 74 ? -27.710 -11.383 -15.755 1.00 8.34 100 SER A CA 1
ATOM 591 C C . SER A 1 74 ? -28.513 -10.332 -16.520 1.00 10.18 100 SER A C 1
ATOM 592 O O . SER A 1 74 ? -29.566 -10.631 -17.104 1.00 9.46 100 SER A O 1
ATOM 595 N N . LEU A 1 75 ? -28.009 -9.065 -16.506 1.00 8.51 101 LEU A N 1
ATOM 596 C CA . LEU A 1 75 ? -28.696 -7.976 -17.201 1.00 8.34 101 LEU A CA 1
ATOM 597 C C . LEU A 1 75 ? -28.727 -8.279 -18.703 1.00 8.54 101 LEU A C 1
ATOM 598 O O . LEU A 1 75 ? -29.768 -8.036 -19.357 1.00 9.07 101 LEU A O 1
ATOM 603 N N . GLY A 1 76 ? -27.633 -8.810 -19.256 1.00 8.41 102 GLY A N 1
ATOM 604 C CA . GLY A 1 76 ? -27.576 -9.164 -20.658 1.00 10.28 102 GLY A CA 1
ATOM 605 C C . GLY A 1 76 ? -28.602 -10.221 -21.010 1.00 11.87 102 GLY A C 1
ATOM 606 O O . GLY A 1 76 ? -29.298 -10.104 -22.040 1.00 11.25 102 GLY A O 1
ATOM 607 N N . ASP A 1 77 ? -28.838 -11.179 -20.105 1.00 10.42 103 ASP A N 1
ATOM 608 C CA . ASP A 1 77 ? -29.833 -12.220 -20.392 1.00 9.92 103 ASP A CA 1
ATOM 609 C C . ASP A 1 77 ? -31.215 -11.567 -20.437 1.00 10.51 103 ASP A C 1
ATOM 610 O O . ASP A 1 77 ? -32.057 -11.882 -21.275 1.00 10.85 103 ASP A O 1
ATOM 615 N N . ARG A 1 78 ? -31.458 -10.620 -19.515 1.00 9.09 104 ARG A N 1
ATOM 616 C CA . ARG A 1 78 ? -32.776 -9.960 -19.462 1.00 8.08 104 ARG A CA 1
ATOM 617 C C . ARG A 1 78 ? -33.012 -9.079 -20.695 1.00 9.80 104 ARG A C 1
ATOM 618 O O . ARG A 1 78 ? -34.118 -9.126 -21.242 1.00 8.22 104 ARG A O 1
ATOM 626 N N A ILE A 1 79 ? -32.021 -8.304 -21.142 0.60 9.85 105 ILE A N 1
ATOM 627 N N B ILE A 1 79 ? -32.002 -8.334 -21.174 0.40 7.15 105 ILE A N 1
ATOM 628 C CA A ILE A 1 79 ? -32.249 -7.493 -22.344 0.60 10.89 105 ILE A CA 1
ATOM 629 C CA B ILE A 1 79 ? -32.159 -7.497 -22.380 0.40 6.94 105 ILE A CA 1
ATOM 630 C C A ILE A 1 79 ? -32.331 -8.367 -23.604 0.60 11.53 105 ILE A C 1
ATOM 631 C C B ILE A 1 79 ? -32.321 -8.377 -23.600 0.40 10.72 105 ILE A C 1
ATOM 632 O O A ILE A 1 79 ? -33.170 -8.112 -24.484 0.60 10.64 105 ILE A O 1
ATOM 633 O O B ILE A 1 79 ? -33.173 -8.108 -24.462 0.40 10.29 105 ILE A O 1
ATOM 642 N N . ASN A 1 80 ? -31.570 -9.490 -23.636 1.00 10.55 106 ASN A N 1
ATOM 643 C CA . ASN A 1 80 ? -31.666 -10.421 -24.794 1.00 10.85 106 ASN A CA 1
ATOM 644 C C . ASN A 1 80 ? -33.086 -10.999 -24.876 1.00 11.10 106 ASN A C 1
ATOM 645 O O . ASN A 1 80 ? -33.581 -11.248 -25.973 1.00 12.04 106 ASN A O 1
ATOM 650 N N . ALA A 1 81 ? -33.743 -11.189 -23.728 1.00 7.62 107 ALA A N 1
ATOM 651 C CA . ALA A 1 81 ? -35.090 -11.733 -23.729 1.00 8.82 107 ALA A CA 1
ATOM 652 C C . ALA A 1 81 ? -36.148 -10.681 -24.055 1.00 10.29 107 ALA A C 1
ATOM 653 O O . ALA A 1 81 ? -37.130 -11.003 -24.739 1.00 11.31 107 ALA A O 1
ATOM 655 N N . VAL A 1 82 ? -35.955 -9.429 -23.629 1.00 8.48 108 VAL A N 1
ATOM 656 C CA A VAL A 1 82 ? -36.940 -8.350 -23.810 0.58 8.04 108 VAL A CA 1
ATOM 657 C CA B VAL A 1 82 ? -36.992 -8.445 -23.859 0.42 7.33 108 VAL A CA 1
ATOM 658 C C . VAL A 1 82 ? -37.000 -7.961 -25.294 1.00 7.19 108 VAL A C 1
ATOM 659 O O . VAL A 1 82 ? -38.079 -7.693 -25.808 1.00 7.51 108 VAL A O 1
ATOM 666 N N . GLU A 1 83 ? -35.830 -7.822 -25.936 1.00 8.14 109 GLU A N 1
ATOM 667 C CA . GLU A 1 83 ? -35.798 -7.269 -27.287 1.00 7.35 109 GLU A CA 1
ATOM 668 C C . GLU A 1 83 ? -36.698 -8.008 -28.276 1.00 8.29 109 GLU A C 1
ATOM 669 O O . GLU A 1 83 ? -37.539 -7.347 -28.941 1.00 8.05 109 GLU A O 1
ATOM 675 N N . PRO A 1 84 ? -36.671 -9.357 -28.359 1.00 7.25 110 PRO A N 1
ATOM 676 C CA . PRO A 1 84 ? -37.544 -10.037 -29.339 1.00 7.09 110 PRO A CA 1
ATOM 677 C C . PRO A 1 84 ? -39.011 -9.914 -28.962 1.00 7.23 110 PRO A C 1
ATOM 678 O O . PRO A 1 84 ? -39.887 -9.984 -29.834 1.00 7.92 110 PRO A O 1
ATOM 682 N N . ARG A 1 85 ? -39.326 -9.736 -27.647 1.00 7.55 111 ARG A N 1
ATOM 683 C CA . ARG A 1 85 ? -40.713 -9.540 -27.244 1.00 7.88 111 ARG A CA 1
ATOM 684 C C . ARG A 1 85 ? -41.231 -8.199 -27.780 1.00 6.31 111 ARG A C 1
ATOM 685 O O . ARG A 1 85 ? -42.393 -8.087 -28.199 1.00 6.43 111 ARG A O 1
ATOM 693 N N . VAL A 1 86 ? -40.377 -7.178 -27.786 1.00 6.23 112 VAL A N 1
ATOM 694 C CA . VAL A 1 86 ? -40.769 -5.865 -28.305 1.00 6.01 112 VAL A CA 1
ATOM 695 C C . VAL A 1 86 ? -40.878 -5.945 -29.844 1.00 7.02 112 VAL A C 1
ATOM 696 O O . VAL A 1 86 ? -41.832 -5.411 -30.427 1.00 6.59 112 VAL A O 1
ATOM 700 N N . ASP A 1 87 ? -39.926 -6.659 -30.470 1.00 8.04 113 ASP A N 1
ATOM 701 C CA . ASP A 1 87 ? -40.008 -6.828 -31.935 1.00 7.27 113 ASP A CA 1
ATOM 702 C C . ASP A 1 87 ? -41.347 -7.503 -32.316 1.00 8.67 113 ASP A C 1
ATOM 703 O O . ASP A 1 87 ? -42.054 -7.093 -33.253 1.00 8.67 113 ASP A O 1
ATOM 708 N N . SER A 1 88 ? -41.751 -8.520 -31.508 1.00 8.15 114 SER A N 1
ATOM 709 C CA . SER A 1 88 ? -42.990 -9.244 -31.770 1.00 6.58 114 SER A CA 1
ATOM 710 C C . SER A 1 88 ? -44.197 -8.312 -31.623 1.00 9.41 114 SER A C 1
ATOM 711 O O . SER A 1 88 ? -45.139 -8.338 -32.442 1.00 8.11 114 SER A O 1
ATOM 714 N N . LEU A 1 89 ? -44.201 -7.485 -30.548 1.00 7.44 115 LEU A N 1
ATOM 715 C CA . LEU A 1 89 ? -45.318 -6.543 -30.350 1.00 7.70 115 LEU A CA 1
ATOM 716 C C . LEU A 1 89 ? -45.388 -5.546 -31.491 1.00 6.42 115 LEU A C 1
ATOM 717 O O . LEU A 1 89 ? -46.503 -5.230 -31.924 1.00 6.40 115 LEU A O 1
ATOM 722 N N . ASP A 1 90 ? -44.244 -5.111 -32.057 1.00 7.42 116 ASP A N 1
ATOM 723 C CA . ASP A 1 90 ? -44.342 -4.210 -33.222 1.00 7.18 116 ASP A CA 1
ATOM 724 C C . ASP A 1 90 ? -45.069 -4.909 -34.372 1.00 8.44 116 ASP A C 1
ATOM 725 O O . ASP A 1 90 ? -45.944 -4.306 -35.045 1.00 9.17 116 ASP A O 1
ATOM 730 N N . THR A 1 91 ? -44.697 -6.142 -34.630 1.00 8.09 117 THR A N 1
ATOM 731 C CA . THR A 1 91 ? -45.311 -6.887 -35.745 1.00 8.90 117 THR A CA 1
ATOM 732 C C . THR 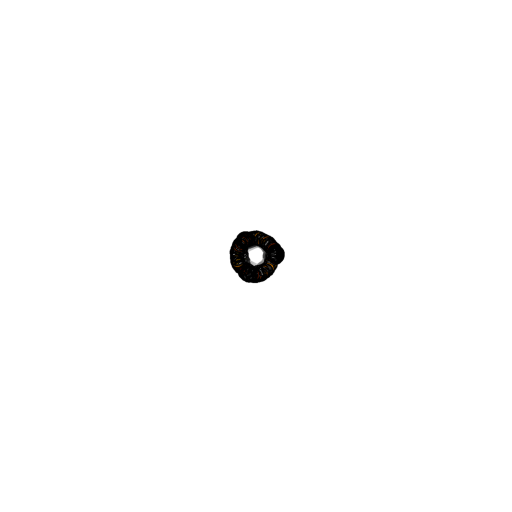A 1 91 ? -46.785 -7.154 -35.477 1.00 10.76 117 THR A C 1
ATOM 733 O O . THR A 1 91 ? -47.662 -6.952 -36.347 1.00 10.62 117 THR A O 1
ATOM 737 N N . VAL A 1 92 ? -47.130 -7.644 -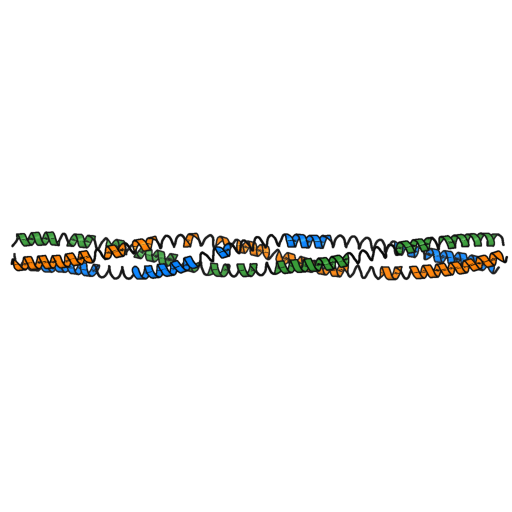34.280 1.00 8.69 118 VAL A N 1
ATOM 738 C CA . VAL A 1 92 ? -48.502 -8.003 -34.007 1.00 8.91 118 VAL A CA 1
ATOM 739 C C . VAL A 1 92 ? -49.366 -6.757 -34.082 1.00 10.03 118 VAL A C 1
ATOM 740 O O . VAL A 1 92 ? -50.491 -6.799 -34.625 1.00 11.74 118 VAL A O 1
ATOM 744 N N . THR A 1 93 ? -48.929 -5.635 -33.457 1.00 9.73 119 THR A N 1
ATOM 745 C CA . THR A 1 93 ? -49.751 -4.414 -33.518 1.00 9.35 119 THR A CA 1
ATOM 746 C C . THR A 1 93 ? -49.878 -3.870 -34.918 1.00 11.47 119 THR A C 1
ATOM 747 O O . THR A 1 93 ? -50.925 -3.298 -35.230 1.00 11.37 119 THR A O 1
ATOM 751 N N . SER A 1 94 ? -48.879 -4.059 -35.769 1.00 11.53 120 SER A N 1
ATOM 752 C CA . SER A 1 94 ? -49.038 -3.631 -37.161 1.00 12.73 120 SER A CA 1
ATOM 753 C C . SER A 1 94 ? -50.129 -4.447 -37.827 1.00 14.85 120 SER A C 1
ATOM 754 O O . SER A 1 94 ? -51.000 -3.860 -38.491 1.00 16.21 120 SER A O 1
ATOM 757 N N . ASN A 1 95 ? -50.215 -5.748 -37.568 1.00 10.78 121 ASN A N 1
ATOM 758 C CA . ASN A 1 95 ? -51.296 -6.603 -38.142 1.00 10.74 121 ASN A CA 1
ATOM 759 C C . ASN A 1 95 ? -52.644 -6.208 -37.530 1.00 13.40 121 ASN A C 1
ATOM 760 O O . ASN A 1 95 ? -53.693 -6.169 -38.237 1.00 12.73 121 ASN A O 1
ATOM 765 N N . LEU A 1 96 ? -52.666 -5.922 -36.232 1.00 9.96 122 LEU A N 1
ATOM 766 C CA . LEU A 1 96 ? -53.954 -5.559 -35.676 1.00 10.23 122 LEU A CA 1
ATOM 767 C C . LEU A 1 96 ? -54.420 -4.246 -36.270 1.00 9.31 122 LEU A C 1
ATOM 768 O O . LEU A 1 96 ? -55.630 -4.099 -36.500 1.00 10.74 122 LEU A O 1
ATOM 773 N N . THR A 1 97 ? -53.538 -3.264 -36.485 1.00 8.93 123 THR A N 1
ATOM 774 C CA . THR A 1 97 ? -53.946 -1.977 -37.060 1.00 9.36 123 THR A CA 1
ATOM 775 C C . THR A 1 97 ? -54.601 -2.197 -38.407 1.00 11.12 123 THR A C 1
ATOM 776 O O . THR A 1 97 ? -55.663 -1.610 -38.684 1.00 10.85 123 THR A O 1
ATOM 780 N N . GLY A 1 98 ? -54.029 -3.062 -39.248 1.00 9.23 124 GLY A N 1
ATOM 781 C CA . GLY A 1 98 ? -54.625 -3.295 -40.576 1.00 10.00 124 GLY A CA 1
ATOM 782 C C . GLY A 1 98 ? -56.005 -3.931 -40.454 1.00 10.50 124 GLY A C 1
ATOM 783 O O . GLY A 1 98 ? -56.939 -3.578 -41.212 1.00 11.72 124 GLY A O 1
ATOM 784 N N . ARG A 1 99 ? -56.178 -4.843 -39.510 1.00 7.81 125 ARG A N 1
ATOM 785 C CA . ARG A 1 99 ? -57.472 -5.501 -39.326 1.00 9.86 125 ARG A CA 1
ATOM 786 C C . ARG A 1 99 ? -58.493 -4.469 -38.784 1.00 8.80 125 ARG A C 1
ATOM 787 O O . ARG A 1 99 ? -59.677 -4.540 -39.162 1.00 8.68 125 ARG A O 1
ATOM 795 N N . THR A 1 100 ? -58.076 -3.521 -37.951 1.00 7.55 126 THR A N 1
ATOM 796 C CA . THR A 1 100 ? -58.977 -2.500 -37.406 1.00 6.83 126 THR A CA 1
ATOM 797 C C . THR A 1 100 ? -59.403 -1.555 -38.513 1.00 7.88 126 THR A C 1
ATOM 798 O O . THR A 1 100 ? -60.588 -1.198 -38.609 1.00 7.98 126 THR A O 1
ATOM 802 N N . SER A 1 101 ? -58.477 -1.126 -39.394 1.00 8.34 127 SER A N 1
ATOM 803 C CA A SER A 1 101 ? -58.846 -0.253 -40.501 0.70 7.84 127 SER A CA 1
ATOM 804 C CA B SER A 1 101 ? -58.885 -0.232 -40.481 0.30 7.49 127 SER A CA 1
ATOM 805 C C . SER A 1 101 ? -59.820 -0.941 -41.462 1.00 9.23 127 SER A C 1
ATOM 806 O O . SER A 1 101 ? -60.776 -0.297 -41.949 1.00 9.11 127 SER A O 1
ATOM 811 N N . THR A 1 102 ? -59.631 -2.248 -41.673 1.00 8.02 128 THR A N 1
ATOM 812 C CA . THR A 1 102 ? -60.556 -2.983 -42.558 1.00 9.17 128 THR A CA 1
ATOM 813 C C . THR A 1 102 ? -61.950 -3.035 -41.893 1.00 9.76 128 THR A C 1
ATOM 814 O O . THR A 1 102 ? -62.961 -2.819 -42.591 1.00 10.12 128 THR A O 1
ATOM 818 N N . LEU A 1 103 ? -62.008 -3.296 -40.569 1.00 8.75 129 LEU A N 1
ATOM 819 C CA . LEU A 1 103 ? -63.282 -3.323 -39.867 1.00 8.21 129 LEU A CA 1
ATOM 820 C C . LEU A 1 103 ? -63.965 -1.976 -39.970 1.00 8.43 129 LEU A C 1
ATOM 821 O O . LEU A 1 103 ? -65.191 -1.906 -40.186 1.00 9.73 129 LEU A O 1
ATOM 826 N N . GLU A 1 104 ? -63.211 -0.889 -39.811 1.00 7.26 130 GLU A N 1
ATOM 827 C CA . GLU A 1 104 ? -63.838 0.443 -39.888 1.00 6.77 130 GLU A CA 1
ATOM 828 C C . GLU A 1 104 ? -64.434 0.711 -41.263 1.00 9.70 130 GLU A C 1
ATOM 829 O O . GLU A 1 104 ? -65.548 1.236 -41.342 1.00 9.51 130 GLU A O 1
ATOM 835 N N . ALA A 1 105 ? -63.752 0.278 -42.334 1.00 9.97 131 ALA A N 1
ATOM 836 C CA . ALA A 1 105 ? -64.299 0.506 -43.679 1.00 9.54 131 ALA A CA 1
ATOM 837 C C . ALA A 1 105 ? -65.558 -0.385 -43.836 1.00 12.00 131 ALA A C 1
ATOM 838 O O . ALA A 1 105 ? -66.548 0.069 -44.444 1.00 11.97 131 ALA A O 1
ATOM 840 N N . ASP A 1 106 ? -65.490 -1.643 -43.357 1.00 10.19 132 ASP A N 1
ATOM 841 C CA A ASP A 1 106 ? -66.623 -2.543 -43.535 0.51 9.76 132 ASP A CA 1
ATOM 842 C CA B ASP A 1 106 ? -66.601 -2.576 -43.505 0.49 9.81 132 ASP A CA 1
ATOM 843 C C . ASP A 1 106 ? -67.840 -2.084 -42.792 1.00 13.56 132 ASP A C 1
ATOM 844 O O . ASP A 1 106 ? -68.954 -2.132 -43.341 1.00 12.37 132 ASP A O 1
ATOM 853 N N . VAL A 1 107 ? -67.683 -1.606 -41.557 1.00 9.98 133 VAL A N 1
ATOM 854 C CA . VAL A 1 107 ? -68.779 -1.141 -40.735 1.00 11.41 133 VAL A CA 1
ATOM 855 C C . VAL A 1 107 ? -69.353 0.143 -41.353 1.00 12.74 133 VAL A C 1
ATOM 856 O O . VAL A 1 107 ? -70.570 0.262 -41.424 1.00 12.87 133 VAL A O 1
ATOM 860 N N . GLY A 1 108 ? -68.497 1.008 -41.906 1.00 11.14 134 GLY A N 1
ATOM 861 C CA . GLY A 1 108 ? -68.970 2.237 -42.560 1.00 12.22 134 GLY A CA 1
ATOM 862 C C . GLY A 1 108 ? -69.864 1.888 -43.743 1.00 14.26 134 GLY A C 1
ATOM 863 O O . GLY A 1 108 ? -70.936 2.495 -43.936 1.00 13.22 134 GLY A O 1
ATOM 864 N N . SER A 1 109 ? -69.410 0.920 -44.554 1.00 12.85 135 SER A N 1
ATOM 865 C CA A SER A 1 109 ? -70.170 0.452 -45.711 0.70 11.74 135 SER A CA 1
ATOM 866 C CA B SER A 1 109 ? -70.174 0.463 -45.714 0.30 10.92 135 SER A CA 1
ATOM 867 C C . SER A 1 109 ? -71.509 -0.175 -45.283 1.00 13.00 135 SER A C 1
ATOM 868 O O . SER A 1 109 ? -72.568 0.118 -45.886 1.00 11.75 135 SER A O 1
ATOM 873 N N . LEU A 1 110 ? -71.529 -0.977 -44.234 1.00 10.66 136 LEU A N 1
ATOM 874 C CA . LEU A 1 110 ? -72.762 -1.634 -43.807 1.00 10.86 136 LEU A CA 1
ATOM 875 C C . LEU A 1 110 ? -73.703 -0.590 -43.241 1.00 11.61 136 LEU A C 1
ATOM 876 O O . LEU A 1 110 ? -74.905 -0.727 -43.455 1.00 11.12 136 LEU A O 1
ATOM 881 N N . ARG A 1 111 ? -73.189 0.478 -42.590 1.00 11.74 137 ARG A N 1
ATOM 882 C CA . ARG A 1 111 ? -73.970 1.592 -42.101 1.00 12.87 137 ARG A CA 1
ATOM 883 C C . ARG A 1 111 ? -74.711 2.260 -43.259 1.00 11.79 137 ARG A C 1
ATOM 884 O O . ARG A 1 111 ? -75.938 2.496 -43.196 1.00 11.66 137 ARG A O 1
ATOM 892 N N . THR A 1 112 ? -73.991 2.568 -44.312 1.00 10.73 138 THR A N 1
ATOM 893 C CA . THR A 1 112 ? -74.637 3.266 -45.446 1.00 10.30 138 THR A CA 1
ATOM 894 C C . THR A 1 112 ? -75.672 2.317 -46.085 1.00 11.35 138 THR A C 1
ATOM 895 O O . THR A 1 112 ? -76.781 2.748 -46.421 1.00 10.81 138 THR A O 1
ATOM 899 N N . GLU A 1 113 ? -75.325 1.044 -46.215 1.00 9.26 139 GLU A N 1
ATOM 900 C CA . GLU A 1 113 ? -76.221 0.070 -46.852 1.00 8.88 139 GLU A CA 1
ATOM 901 C C . GLU A 1 113 ? -77.495 -0.090 -46.030 1.00 8.95 139 GLU A C 1
ATOM 902 O O . GLU A 1 113 ? -78.589 -0.199 -46.630 1.00 8.55 139 GLU A O 1
ATOM 908 N N . LEU A 1 114 ? -77.388 -0.116 -44.712 1.00 9.50 140 LEU A N 1
ATOM 909 C CA . LEU A 1 114 ? -78.578 -0.253 -43.880 1.00 8.44 140 LEU A CA 1
ATOM 910 C C . LEU A 1 114 ? -79.462 1.009 -43.981 1.00 10.30 140 LEU A C 1
ATOM 911 O O . LEU A 1 114 ? -80.695 0.886 -44.053 1.00 10.38 140 LEU A O 1
ATOM 916 N N . ALA A 1 115 ? -78.816 2.189 -44.115 1.00 10.08 141 ALA A N 1
ATOM 917 C CA . ALA A 1 115 ? -79.626 3.416 -44.287 1.00 10.34 141 ALA A CA 1
ATOM 918 C C . ALA A 1 115 ? -80.363 3.372 -45.627 1.00 12.76 141 ALA A C 1
ATOM 919 O O . ALA A 1 115 ? -81.555 3.781 -45.698 1.00 10.91 141 ALA A O 1
ATOM 921 N N . ALA A 1 116 ? -79.725 2.816 -46.665 1.00 9.32 142 ALA A N 1
ATOM 922 C CA . ALA A 1 116 ? -80.354 2.737 -47.975 1.00 9.86 142 ALA A CA 1
ATOM 923 C C . ALA A 1 116 ? -81.528 1.749 -47.933 1.00 10.08 142 ALA A C 1
ATOM 924 O O . ALA A 1 116 ? -82.581 2.010 -48.531 1.00 9.09 142 ALA A O 1
ATOM 926 N N . LEU A 1 117 ? -81.369 0.635 -47.191 1.00 7.88 143 LEU A N 1
ATOM 927 C CA . LEU A 1 117 ? -82.481 -0.323 -47.104 1.00 7.93 143 LEU A CA 1
ATOM 928 C C . LEU A 1 117 ? -83.650 0.261 -46.281 1.00 8.59 143 LEU A C 1
ATOM 929 O O . LEU A 1 117 ? -84.817 0.069 -46.627 1.00 8.26 143 LEU A O 1
ATOM 934 N N . THR A 1 118 ? -83.357 1.043 -45.239 1.00 9.03 144 THR A N 1
ATOM 935 C CA . THR A 1 118 ? -84.393 1.752 -44.474 1.00 8.89 144 THR A CA 1
ATOM 936 C C . THR A 1 118 ? -85.179 2.694 -45.420 1.00 9.01 144 THR A C 1
ATOM 937 O O . THR A 1 118 ? -86.415 2.683 -45.412 1.00 9.78 144 THR A O 1
ATOM 941 N N . THR A 1 119 ? -84.470 3.447 -46.270 1.00 8.40 145 THR A N 1
ATOM 942 C CA . THR A 1 119 ? -85.123 4.374 -47.215 1.00 9.81 145 THR A CA 1
ATOM 943 C C . THR A 1 119 ? -85.939 3.525 -48.208 1.00 10.59 145 THR A C 1
ATOM 944 O O . THR A 1 119 ? -87.054 3.922 -48.580 1.00 9.62 145 THR A O 1
ATOM 948 N N . ARG A 1 120 ? -85.400 2.404 -48.705 1.00 8.35 146 ARG A N 1
ATOM 949 C CA . ARG A 1 120 ? -86.097 1.562 -49.678 1.00 8.57 146 ARG A CA 1
ATOM 950 C C . ARG A 1 120 ? -87.421 1.039 -49.052 1.00 9.45 146 ARG A C 1
ATOM 951 O O . ARG A 1 120 ? -88.446 1.061 -49.723 1.00 8.66 146 ARG A O 1
ATOM 959 N N . VAL A 1 121 ? -87.404 0.581 -47.796 1.00 7.99 147 VAL A N 1
ATOM 960 C CA . VAL A 1 121 ? -88.647 0.116 -47.168 1.00 8.59 147 VAL A CA 1
ATOM 961 C C . VAL A 1 121 ? -89.666 1.282 -47.142 1.00 9.77 147 VAL A C 1
ATOM 962 O O . VAL A 1 121 ? -90.820 1.110 -47.507 1.00 9.46 147 VAL A O 1
ATOM 966 N N . THR A 1 122 ? -89.231 2.500 -46.777 1.00 10.71 148 THR A N 1
ATOM 967 C CA . THR A 1 122 ? -90.166 3.639 -46.805 1.00 10.83 148 THR A CA 1
ATOM 968 C C . THR A 1 122 ? -90.689 3.889 -48.218 1.00 12.85 148 THR A C 1
ATOM 969 O O . THR A 1 122 ? -91.937 4.045 -48.368 1.00 15.04 148 THR A O 1
ATOM 973 N N . THR A 1 123 ? -89.826 3.939 -49.238 1.00 12.49 149 THR A N 1
ATOM 974 C CA . THR A 1 123 ? -90.198 4.192 -50.648 1.00 14.63 149 THR A CA 1
ATOM 975 C C . THR A 1 123 ? -91.224 3.129 -51.088 1.00 15.99 149 THR A C 1
ATOM 976 O O . THR A 1 123 ? -92.292 3.458 -51.664 1.00 15.05 149 THR A O 1
ATOM 980 N N . GLU A 1 124 ? -90.932 1.859 -50.813 1.00 12.07 150 GLU A N 1
ATOM 981 C CA . GLU A 1 124 ? -91.790 0.791 -51.301 1.00 11.50 150 GLU A CA 1
ATOM 982 C C . GLU A 1 124 ? -93.104 0.703 -50.544 1.00 11.41 150 GLU A C 1
ATOM 983 O O . GLU A 1 124 ? -94.147 0.474 -51.211 1.00 10.83 150 GLU A O 1
ATOM 989 N N . VAL A 1 125 ? -93.141 0.936 -49.229 1.00 8.87 151 VAL A N 1
ATOM 990 C CA . VAL A 1 125 ? -94.400 0.917 -48.485 1.00 9.31 151 VAL A CA 1
ATOM 991 C C . VAL A 1 125 ? -95.257 2.124 -48.977 1.00 13.07 151 VAL A C 1
ATOM 992 O O . VAL A 1 125 ? -96.448 1.955 -49.210 1.00 12.55 151 VAL A O 1
ATOM 996 N N . THR A 1 126 ? -94.654 3.304 -49.191 1.00 13.42 152 THR A N 1
ATOM 997 C CA . THR A 1 126 ? -95.463 4.435 -49.714 1.00 14.49 152 THR A CA 1
ATOM 998 C C . THR A 1 126 ? -96.076 4.043 -51.096 1.00 15.45 152 THR A C 1
ATOM 999 O O . THR A 1 126 ? -97.298 4.276 -51.343 1.00 14.01 152 THR A O 1
ATOM 1003 N N . ARG A 1 127 ? -95.309 3.443 -51.959 1.00 12.21 153 ARG A N 1
ATOM 1004 C CA . ARG A 1 127 ? -95.723 3.039 -53.283 1.00 12.51 153 ARG A CA 1
ATOM 1005 C C . ARG A 1 127 ? -96.877 2.029 -53.192 1.00 14.62 153 ARG A C 1
ATOM 1006 O O . ARG A 1 127 ? -97.942 2.206 -53.835 1.00 14.32 153 ARG A O 1
ATOM 1014 N N . LEU A 1 128 ? -96.718 0.955 -52.392 1.00 11.28 154 LEU A N 1
ATOM 1015 C CA . LEU A 1 128 ? -97.778 -0.061 -52.259 1.00 10.77 154 LEU A CA 1
ATOM 1016 C C . LEU A 1 128 ? -99.032 0.531 -51.635 1.00 10.93 154 LEU A C 1
ATOM 1017 O O . LEU A 1 128 ? -100.130 0.251 -52.102 1.00 12.41 154 LEU A O 1
ATOM 1022 N N . ASP A 1 129 ? -98.908 1.384 -50.622 1.00 10.86 155 ASP A N 1
ATOM 1023 C CA . ASP A 1 129 ? -100.083 2.010 -50.017 1.00 10.80 155 ASP A CA 1
ATOM 1024 C C . ASP A 1 129 ? -100.828 2.810 -51.095 1.00 13.57 155 ASP A C 1
ATOM 1025 O O . ASP A 1 129 ? -102.057 2.791 -51.112 1.00 13.31 155 ASP A O 1
ATOM 1030 N N . GLY A 1 130 ? -100.092 3.498 -51.980 1.00 12.10 156 GLY A N 1
ATOM 1031 C CA . GLY A 1 130 ? -100.681 4.314 -53.060 1.00 13.80 156 GLY A CA 1
ATOM 1032 C C . GLY A 1 130 ? -101.504 3.488 -54.010 1.00 16.36 156 GLY A C 1
ATOM 1033 O O . GLY A 1 130 ? -102.490 3.979 -54.571 1.00 16.68 156 GLY A O 1
ATOM 1034 N N . LEU A 1 131 ? -101.079 2.266 -54.271 1.00 14.20 157 LEU A N 1
ATOM 1035 C CA . LEU A 1 131 ? -101.763 1.354 -55.190 1.00 15.76 157 LEU A CA 1
ATOM 1036 C C . LEU A 1 131 ? -102.991 0.733 -54.562 1.00 16.64 157 LEU A C 1
ATOM 1037 O O . LEU A 1 131 ? -103.911 0.389 -55.324 1.00 17.10 157 LEU A O 1
ATOM 1042 N N . ILE A 1 132 ? -103.045 0.576 -53.231 1.00 18.84 158 ILE A N 1
ATOM 1043 C CA . ILE A 1 132 ? -104.193 -0.062 -52.555 1.00 20.55 158 ILE A CA 1
ATOM 1044 C C . ILE A 1 132 ? -105.280 0.962 -52.245 1.00 29.78 158 ILE A C 1
ATOM 1049 N N . ASN A 1 133 ? -104.945 1.844 -51.268 1.00 27.16 159 ASN A N 1
ATOM 1050 C CA . ASN A 1 133 ? -105.874 2.776 -50.639 1.00 49.63 159 ASN A CA 1
ATOM 1051 C C . ASN A 1 133 ? -107.046 3.150 -51.509 1.00 55.87 159 ASN A C 1
ATOM 1052 O O . ASN A 1 133 ? -108.128 3.340 -50.968 1.00 28.77 159 ASN A O 1
ATOM 1054 N N . ALA B 1 2 ? 71.367 -6.411 24.216 1.00 35.19 28 ALA B N 1
ATOM 1055 C CA . ALA B 1 2 ? 71.551 -7.864 24.082 1.00 33.91 28 ALA B CA 1
ATOM 1056 C C . ALA B 1 2 ? 71.019 -8.422 22.757 1.00 33.90 28 ALA B C 1
ATOM 1057 O O . ALA B 1 2 ? 70.114 -7.834 22.170 1.00 30.43 28 ALA B O 1
ATOM 1059 N N . GLU B 1 3 ? 71.619 -9.548 22.280 1.00 28.97 29 GLU B N 1
ATOM 1060 C CA . GLU B 1 3 ? 71.305 -10.272 21.034 1.00 28.95 29 GLU B CA 1
ATOM 1061 C C . GLU B 1 3 ? 69.866 -10.775 21.012 1.00 29.04 29 GLU B C 1
ATOM 1062 O O . GLU B 1 3 ? 69.146 -10.533 20.017 1.00 24.10 29 GLU B O 1
ATOM 1064 N N . GLU B 1 4 ? 69.435 -11.484 22.075 1.00 24.79 30 GLU B N 1
ATOM 1065 C CA . GLU B 1 4 ? 68.057 -12.004 22.160 1.00 24.81 30 GLU B CA 1
ATOM 1066 C C . GLU B 1 4 ? 67.045 -10.844 22.158 1.00 25.00 30 GLU B C 1
ATOM 1067 O O . GLU B 1 4 ? 65.955 -10.975 21.577 1.00 24.61 30 GLU B O 1
ATOM 1069 N N . ILE B 1 5 ? 67.403 -9.711 22.817 1.00 21.24 31 ILE B N 1
ATOM 1070 C CA . ILE B 1 5 ? 66.520 -8.565 22.864 1.00 17.89 31 ILE B CA 1
ATOM 1071 C C . ILE B 1 5 ? 66.404 -7.959 21.458 1.00 18.61 31 ILE B C 1
ATOM 1072 O O . ILE B 1 5 ? 65.272 -7.789 20.985 1.00 16.94 31 ILE B O 1
ATOM 1077 N N . LYS B 1 6 ? 67.522 -7.584 20.809 1.00 16.71 32 LYS B N 1
ATOM 1078 C CA . LYS B 1 6 ? 67.449 -7.013 19.450 1.00 16.30 32 LYS B CA 1
ATOM 1079 C C . LYS B 1 6 ? 66.624 -7.923 18.514 1.00 16.15 32 LYS B C 1
ATOM 1080 O O . LYS B 1 6 ? 65.803 -7.445 17.729 1.00 16.51 32 LYS B O 1
ATOM 1083 N N . LYS B 1 7 ? 66.829 -9.242 18.558 1.00 14.64 33 LYS B N 1
ATOM 1084 C CA . LYS B 1 7 ? 66.081 -10.158 17.712 1.00 15.96 33 LYS B CA 1
ATOM 1085 C C . LYS B 1 7 ? 64.553 -10.091 17.965 1.00 17.78 33 LYS B C 1
ATOM 1086 O O . LYS B 1 7 ? 63.776 -10.033 17.016 1.00 17.28 33 LYS B O 1
ATOM 1092 N N . GLN B 1 8 ? 64.122 -10.072 19.241 1.00 14.75 34 GLN B N 1
ATOM 1093 C CA . GLN B 1 8 ? 62.699 -9.956 19.507 1.00 13.37 34 GLN B CA 1
ATOM 1094 C C . GLN B 1 8 ? 62.165 -8.591 19.046 1.00 12.42 34 GLN B C 1
ATOM 1095 O O . GLN B 1 8 ? 61.022 -8.510 18.548 1.00 13.17 34 GLN B O 1
ATOM 1101 N N . VAL B 1 9 ? 62.957 -7.528 19.210 1.00 10.94 35 VAL B N 1
ATOM 1102 C CA . VAL B 1 9 ? 62.553 -6.197 18.765 1.00 11.51 35 VAL B CA 1
ATOM 1103 C C . VAL B 1 9 ? 62.312 -6.214 17.264 1.00 14.88 35 VAL B C 1
ATOM 1104 O O . VAL B 1 9 ? 61.310 -5.666 16.772 1.00 13.11 35 VAL B O 1
ATOM 1108 N N . GLN B 1 10 ? 63.224 -6.869 16.503 1.00 13.02 36 GLN B N 1
ATOM 1109 C CA . GLN B 1 10 ? 63.045 -6.949 15.060 1.00 14.58 36 GLN B CA 1
ATOM 1110 C C . GLN B 1 10 ? 61.860 -7.796 14.637 1.00 14.75 36 GLN B C 1
ATOM 1111 O O . GLN B 1 10 ? 61.150 -7.404 13.698 1.00 14.18 36 GLN B O 1
ATOM 1117 N N . VAL B 1 11 ? 61.533 -8.855 15.376 1.00 12.52 37 VAL B N 1
ATOM 1118 C CA . VAL B 1 11 ? 60.367 -9.676 15.124 1.00 11.47 37 VAL B CA 1
ATOM 1119 C C . VAL B 1 11 ? 59.088 -8.787 15.377 1.00 14.89 37 VAL B C 1
ATOM 1120 O O . VAL B 1 11 ? 58.145 -8.827 14.593 1.00 13.06 37 VAL B O 1
ATOM 1124 N N . ASN B 1 12 ? 59.124 -7.978 16.458 1.00 11.67 38 ASN B N 1
ATOM 1125 C CA . ASN B 1 12 ? 57.985 -7.071 16.738 1.00 9.34 38 ASN B CA 1
ATOM 1126 C C . ASN B 1 12 ? 57.839 -6.008 15.629 1.00 10.23 38 ASN B C 1
ATOM 1127 O O . ASN B 1 12 ? 56.721 -5.767 15.194 1.00 11.15 38 ASN B O 1
ATOM 1132 N N . VAL B 1 13 ? 58.938 -5.510 15.079 1.00 10.20 39 VAL B N 1
ATOM 1133 C CA . VAL B 1 13 ? 58.822 -4.560 13.962 1.00 9.77 39 VAL B CA 1
ATOM 1134 C C . VAL B 1 13 ? 58.073 -5.284 12.819 1.00 10.61 39 VAL B C 1
ATOM 1135 O O . VAL B 1 13 ? 57.112 -4.747 12.222 1.00 9.41 39 VAL B O 1
ATOM 1139 N N . ASP B 1 14 ? 58.483 -6.528 12.485 1.00 12.13 40 ASP B N 1
ATOM 1140 C CA . ASP B 1 14 ? 57.836 -7.281 11.424 1.00 11.21 40 ASP B CA 1
ATOM 1141 C C . ASP B 1 14 ? 56.334 -7.538 11.664 1.00 13.46 40 ASP B C 1
ATOM 1142 O O . ASP B 1 14 ? 55.485 -7.388 10.766 1.00 11.92 40 ASP B O 1
ATOM 1147 N N . ASP B 1 15 ? 56.014 -7.934 12.928 1.00 10.93 41 ASP B N 1
ATOM 1148 C CA . ASP B 1 15 ? 54.641 -8.238 13.254 1.00 10.66 41 ASP B CA 1
ATOM 1149 C C . ASP B 1 15 ? 53.760 -6.993 13.221 1.00 9.86 41 ASP B C 1
ATOM 1150 O O . ASP B 1 15 ? 52.599 -7.066 12.834 1.00 11.54 41 ASP B O 1
ATOM 1155 N N . ILE B 1 16 ? 54.309 -5.844 13.603 1.00 10.13 42 ILE B N 1
ATOM 1156 C CA . ILE B 1 16 ? 53.543 -4.595 13.518 1.00 10.39 42 ILE B CA 1
ATOM 1157 C C . ILE B 1 16 ? 53.274 -4.291 12.023 1.00 12.22 42 ILE B C 1
ATOM 1158 O O . ILE B 1 16 ? 52.143 -3.879 11.650 1.00 10.85 42 ILE B O 1
ATOM 1163 N N . ARG B 1 17 ? 54.267 -4.560 11.165 1.00 11.23 43 ARG B N 1
ATOM 1164 C CA . ARG B 1 17 ? 54.015 -4.361 9.713 1.00 12.07 43 ARG B CA 1
ATOM 1165 C C . ARG B 1 17 ? 52.934 -5.280 9.200 1.00 13.15 43 ARG B C 1
ATOM 1166 O O . ARG B 1 17 ? 52.064 -4.837 8.426 1.00 14.05 43 ARG B O 1
ATOM 1174 N N . ALA B 1 18 ? 52.918 -6.540 9.619 1.00 13.22 44 ALA B N 1
ATOM 1175 C CA . ALA B 1 18 ? 51.893 -7.464 9.138 1.00 12.24 44 ALA B CA 1
ATOM 1176 C C . ALA B 1 18 ? 50.521 -7.020 9.649 1.00 15.20 44 ALA B C 1
ATOM 1177 O O . ALA B 1 18 ? 49.546 -7.089 8.896 1.00 12.56 44 ALA B O 1
ATOM 1179 N N . ALA B 1 19 ? 50.435 -6.519 10.909 1.00 11.47 45 ALA B N 1
ATOM 1180 C CA . ALA B 1 19 ? 49.170 -6.048 11.444 1.00 12.57 45 ALA B CA 1
ATOM 1181 C C . ALA B 1 19 ? 48.672 -4.834 10.653 1.00 13.11 45 ALA B C 1
ATOM 1182 O O . ALA B 1 19 ? 47.438 -4.709 10.419 1.00 12.82 45 ALA B O 1
ATOM 1184 N N . ASN B 1 20 ? 49.601 -3.944 10.217 1.00 11.11 46 ASN B N 1
ATOM 1185 C CA . ASN B 1 20 ? 49.172 -2.777 9.433 1.00 11.00 46 ASN B CA 1
ATOM 1186 C C . ASN B 1 20 ? 48.688 -3.233 8.053 1.00 11.49 46 ASN B C 1
ATOM 1187 O O . ASN B 1 20 ? 47.717 -2.640 7.548 1.00 11.63 46 ASN B O 1
ATOM 1192 N N . ILE B 1 21 ? 49.316 -4.276 7.458 1.00 12.52 47 ILE B N 1
ATOM 1193 C CA . ILE B 1 21 ? 48.782 -4.800 6.150 1.00 11.12 47 ILE B CA 1
ATOM 1194 C C . ILE B 1 21 ? 47.354 -5.279 6.358 1.00 13.24 47 ILE B C 1
ATOM 1195 O O . ILE B 1 21 ? 46.451 -4.994 5.544 1.00 13.39 47 ILE B O 1
ATOM 1200 N N . LYS B 1 22 ? 47.126 -5.992 7.446 1.00 12.15 48 LYS B N 1
ATOM 1201 C CA . LYS B 1 22 ? 45.798 -6.529 7.749 1.00 13.97 48 LYS B CA 1
ATOM 1202 C C . LYS B 1 22 ? 44.787 -5.405 7.967 1.00 15.18 48 LYS B C 1
ATOM 1203 O O . LYS B 1 22 ? 43.673 -5.505 7.444 1.00 14.15 48 LYS B O 1
ATOM 1209 N N . LEU B 1 23 ? 45.180 -4.347 8.720 1.00 12.83 49 LEU B N 1
ATOM 1210 C CA . LEU B 1 23 ? 44.332 -3.172 8.975 1.00 13.68 49 LEU B CA 1
ATOM 1211 C C . LEU B 1 23 ? 43.982 -2.544 7.637 1.00 15.50 49 LEU B C 1
ATOM 1212 O O . LEU B 1 23 ? 42.815 -2.190 7.438 1.00 15.97 49 LEU B O 1
ATOM 1217 N N . ASP B 1 24 ? 44.966 -2.406 6.717 1.00 13.78 50 ASP B N 1
ATOM 1218 C CA . ASP B 1 24 ? 44.711 -1.764 5.399 1.00 13.28 50 ASP B CA 1
ATOM 1219 C C . ASP B 1 24 ? 43.715 -2.567 4.594 1.00 14.25 50 ASP B C 1
ATOM 1220 O O . ASP B 1 24 ? 42.766 -1.998 4.043 1.00 14.23 50 ASP B O 1
ATOM 1225 N N . GLY B 1 25 ? 43.812 -3.883 4.653 1.00 11.85 51 GLY B N 1
ATOM 1226 C CA . GLY B 1 25 ? 42.890 -4.783 3.960 1.00 12.23 51 GLY B CA 1
ATOM 1227 C C . GLY B 1 25 ? 41.497 -4.684 4.519 1.00 14.39 51 GLY B C 1
ATOM 1228 O O . GLY B 1 25 ? 40.515 -4.649 3.772 1.00 15.57 51 GLY B O 1
ATOM 1229 N N . LEU B 1 26 ? 41.386 -4.623 5.866 1.00 12.93 52 LEU B N 1
ATOM 1230 C CA . LEU B 1 26 ? 40.044 -4.527 6.436 1.00 11.76 52 LEU B CA 1
ATOM 1231 C C . LEU B 1 26 ? 39.423 -3.173 6.102 1.00 13.45 52 LEU B C 1
ATOM 1232 O O . LEU B 1 26 ? 38.209 -3.127 5.846 1.00 12.51 52 LEU B O 1
ATOM 1237 N N . GLY B 1 27 ? 40.206 -2.093 6.090 1.00 12.61 53 GLY B N 1
ATOM 1238 C CA . GLY B 1 27 ? 39.693 -0.775 5.763 1.00 14.96 53 GLY B CA 1
ATOM 1239 C C . GLY B 1 27 ? 39.113 -0.749 4.363 1.00 16.22 53 GLY B C 1
ATOM 1240 O O . GLY B 1 27 ? 38.070 -0.097 4.125 1.00 14.35 53 GLY B O 1
ATOM 1241 N N . ARG B 1 28 ? 39.743 -1.480 3.435 1.00 15.77 54 ARG B N 1
ATOM 1242 C CA A ARG B 1 28 ? 39.280 -1.467 2.061 0.45 17.10 54 ARG B CA 1
ATOM 1243 C CA B ARG B 1 28 ? 39.262 -1.497 2.052 0.55 17.28 54 ARG B CA 1
ATOM 1244 C C . ARG B 1 28 ? 37.981 -2.280 1.965 1.00 20.64 54 ARG B C 1
ATOM 1245 O O . ARG B 1 28 ? 37.048 -1.839 1.264 1.00 21.46 54 ARG B O 1
ATOM 1260 N N . GLN B 1 29 ? 37.876 -3.408 2.702 1.00 13.77 55 GLN B N 1
ATOM 1261 C CA . GLN B 1 29 ? 36.659 -4.220 2.752 1.00 13.79 55 GLN B CA 1
ATOM 1262 C C . GLN B 1 29 ? 35.545 -3.334 3.296 1.00 13.98 55 GLN B C 1
ATOM 1263 O O . GLN B 1 29 ? 34.448 -3.353 2.755 1.00 15.11 55 GLN B O 1
ATOM 1269 N N . ILE B 1 30 ? 35.796 -2.570 4.334 1.00 13.29 56 ILE B N 1
ATOM 1270 C CA . ILE B 1 30 ? 34.750 -1.733 4.924 1.00 14.59 56 ILE B CA 1
ATOM 1271 C C . ILE B 1 30 ? 34.286 -0.648 3.972 1.00 19.14 56 ILE B C 1
ATOM 1272 O O . ILE B 1 30 ? 33.062 -0.386 3.864 1.00 16.90 56 ILE B O 1
ATOM 1277 N N . ALA B 1 31 ? 35.244 0.013 3.289 1.00 16.66 57 ALA B N 1
ATOM 1278 C CA . ALA B 1 31 ? 34.899 1.086 2.370 1.00 15.62 57 ALA B CA 1
ATOM 1279 C C . ALA B 1 31 ? 34.013 0.532 1.284 1.00 17.95 57 ALA B C 1
ATOM 1280 O O . ALA B 1 31 ? 32.944 1.122 0.974 1.00 18.44 57 ALA B O 1
ATOM 1282 N N . ASP B 1 32 ? 34.350 -0.661 0.774 1.00 15.80 58 ASP B N 1
ATOM 1283 C CA . ASP B 1 32 ? 33.548 -1.218 -0.305 1.00 14.79 58 ASP B CA 1
ATOM 1284 C C . ASP B 1 32 ? 32.181 -1.593 0.193 1.00 16.60 58 ASP B C 1
ATOM 1285 O O . ASP B 1 32 ? 31.200 -1.420 -0.525 1.00 15.81 58 ASP B O 1
ATOM 1290 N N . ILE B 1 33 ? 32.073 -2.110 1.398 1.00 12.84 59 ILE B N 1
ATOM 1291 C CA . ILE B 1 33 ? 30.765 -2.441 1.927 1.00 13.90 59 ILE B CA 1
ATOM 1292 C C . ILE B 1 33 ? 29.952 -1.182 2.082 1.00 14.75 59 ILE B C 1
ATOM 1293 O O . ILE B 1 33 ? 28.756 -1.212 1.764 1.00 15.83 59 ILE B O 1
ATOM 1298 N N . SER B 1 34 ? 30.528 -0.080 2.662 1.00 13.89 60 SER B N 1
ATOM 1299 C CA . SER B 1 34 ? 29.747 1.162 2.852 1.00 13.00 60 SER B CA 1
ATOM 1300 C C . SER B 1 34 ? 29.143 1.611 1.507 1.00 14.68 60 SER B C 1
ATOM 1301 O O . SER B 1 34 ? 27.948 1.997 1.401 1.00 15.53 60 SER B O 1
ATOM 1304 N N . ASN B 1 35 ? 29.971 1.511 0.450 1.00 14.36 61 ASN B N 1
ATOM 1305 C CA . ASN B 1 35 ? 29.552 1.963 -0.862 1.00 16.18 61 ASN B CA 1
ATOM 1306 C C . ASN B 1 35 ? 28.413 1.072 -1.377 1.00 19.28 61 ASN B C 1
ATOM 1307 O O . ASN B 1 35 ? 27.464 1.574 -1.984 1.00 19.31 61 ASN B O 1
ATOM 1312 N N . SER B 1 36 ? 28.506 -0.243 -1.126 1.00 18.23 62 SER B N 1
ATOM 1313 C CA A SER B 1 36 ? 27.526 -1.238 -1.563 0.48 17.50 62 SER B CA 1
ATOM 1314 C CA B SER B 1 36 ? 27.505 -1.220 -1.588 0.52 16.83 62 SER B CA 1
ATOM 1315 C C . SER B 1 36 ? 26.175 -1.066 -0.838 1.00 21.17 62 SER B C 1
ATOM 1316 O O . SER B 1 36 ? 25.088 -1.262 -1.449 1.00 21.78 62 SER B O 1
ATOM 1321 N N . ILE B 1 37 ? 26.215 -0.614 0.425 1.00 20.24 63 ILE B N 1
ATOM 1322 C CA . ILE B 1 37 ? 24.962 -0.399 1.137 1.00 18.59 63 ILE B CA 1
ATOM 1323 C C . ILE B 1 37 ? 24.258 0.840 0.523 1.00 22.30 63 ILE B C 1
ATOM 1324 O O . ILE B 1 37 ? 23.029 0.842 0.371 1.00 20.58 63 ILE B O 1
ATOM 1329 N N . SER B 1 38 ? 25.016 1.870 0.106 1.00 13.99 64 SER B N 1
ATOM 1330 C CA . SER B 1 38 ? 24.396 3.022 -0.592 1.00 14.09 64 SER B CA 1
ATOM 1331 C C . SER B 1 38 ? 23.681 2.539 -1.864 1.00 17.69 64 SER B C 1
ATOM 1332 O O . SER B 1 38 ? 22.549 2.973 -2.164 1.00 16.95 64 SER B O 1
ATOM 1335 N N . THR B 1 39 ? 24.273 1.580 -2.574 1.00 15.27 65 THR B N 1
ATOM 1336 C CA . THR B 1 39 ? 23.550 1.106 -3.760 1.00 16.43 65 THR B CA 1
ATOM 1337 C C . THR B 1 39 ? 22.312 0.316 -3.371 1.00 17.97 65 THR B C 1
ATOM 1338 O O . THR B 1 39 ? 21.289 0.379 -4.104 1.00 18.26 65 THR B O 1
ATOM 134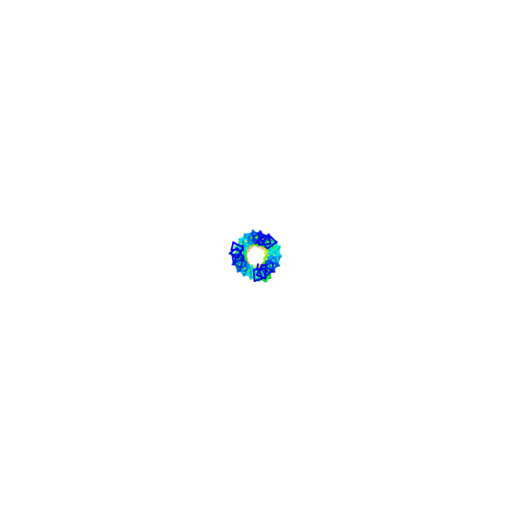2 N N . ILE B 1 40 ? 22.363 -0.421 -2.244 1.00 15.59 66 ILE B N 1
ATOM 1343 C CA . ILE B 1 40 ? 21.188 -1.198 -1.817 1.00 15.76 66 ILE B CA 1
ATOM 1344 C C . ILE B 1 40 ? 20.091 -0.224 -1.457 1.00 18.17 66 ILE B C 1
ATOM 1345 O O . ILE B 1 40 ? 18.917 -0.461 -1.802 1.00 15.72 66 ILE B O 1
ATOM 1350 N N . GLU B 1 41 ? 20.435 0.878 -0.796 1.00 18.55 67 GLU B N 1
ATOM 1351 C CA . GLU B 1 41 ? 19.449 1.893 -0.410 1.00 19.56 67 GLU B CA 1
ATOM 1352 C C . GLU B 1 41 ? 18.812 2.490 -1.679 1.00 22.85 67 GLU B C 1
ATOM 1353 O O . GLU B 1 41 ? 17.584 2.687 -1.708 1.00 22.96 67 GLU B O 1
ATOM 1359 N N . SER B 1 42 ? 19.598 2.688 -2.723 1.00 20.73 68 SER B N 1
ATOM 1360 C CA A SER B 1 42 ? 19.057 3.203 -3.991 0.70 22.35 68 SER B CA 1
ATOM 1361 C CA B SER B 1 42 ? 19.079 3.194 -4.003 0.30 21.84 68 SER B CA 1
ATOM 1362 C C . SER B 1 42 ? 18.168 2.114 -4.688 1.00 24.66 68 SER B C 1
ATOM 1363 O O . SER B 1 42 ? 17.135 2.439 -5.289 1.00 22.68 68 SER B O 1
ATOM 1368 N N . ARG B 1 43 ? 18.496 0.822 -4.563 1.00 20.20 69 ARG B N 1
ATOM 1369 C CA . ARG B 1 43 ? 17.671 -0.298 -5.107 1.00 16.73 69 ARG B CA 1
ATOM 1370 C C . ARG B 1 43 ? 16.321 -0.299 -4.343 1.00 14.37 69 ARG B C 1
ATOM 1371 O O . ARG B 1 43 ? 15.248 -0.507 -4.962 1.00 13.45 69 ARG B O 1
ATOM 1379 N N . LEU B 1 44 ? 16.334 -0.014 -3.047 1.00 13.68 70 LEU B N 1
ATOM 1380 C CA . LEU B 1 44 ? 15.093 0.086 -2.244 1.00 14.29 70 LEU B CA 1
ATOM 1381 C C . LEU B 1 44 ? 14.269 1.248 -2.750 1.00 14.54 70 LEU B C 1
ATOM 1382 O O . LEU B 1 44 ? 13.058 1.119 -2.886 1.00 13.71 70 LEU B O 1
ATOM 1387 N N . GLY B 1 45 ? 14.926 2.370 -3.078 1.00 12.81 71 GLY B N 1
ATOM 1388 C CA . GLY B 1 45 ? 14.203 3.552 -3.601 1.00 13.68 71 GLY B CA 1
ATOM 1389 C C . GLY B 1 45 ? 13.561 3.233 -4.922 1.00 13.30 71 GLY B C 1
ATOM 1390 O O . GLY B 1 45 ? 12.410 3.633 -5.138 1.00 12.55 71 GLY B O 1
ATOM 1391 N N . GLU B 1 46 ? 14.267 2.519 -5.818 1.00 12.15 72 GLU B N 1
ATOM 1392 C CA . GLU B 1 46 ? 13.677 2.132 -7.092 1.00 12.56 72 GLU B CA 1
ATOM 1393 C C . GLU B 1 46 ? 12.469 1.223 -6.923 1.00 13.28 72 GLU B C 1
ATOM 1394 O O . GLU B 1 46 ? 11.453 1.381 -7.629 1.00 14.15 72 GLU B O 1
ATOM 1400 N N . MET B 1 47 ? 12.491 0.323 -5.921 1.00 12.82 73 MET B N 1
ATOM 1401 C CA . MET B 1 47 ? 11.345 -0.559 -5.654 1.00 12.33 73 MET B CA 1
ATOM 1402 C C . MET B 1 47 ? 10.196 0.197 -5.027 1.00 14.14 73 MET B C 1
ATOM 1403 O O . MET B 1 47 ? 9.014 0.024 -5.435 1.00 12.93 73 MET B O 1
ATOM 1408 N N . ASP B 1 48 ? 10.509 1.149 -4.115 1.00 13.47 74 ASP B N 1
ATOM 1409 C CA . ASP B 1 48 ? 9.497 2.022 -3.548 1.00 11.96 74 ASP B CA 1
ATOM 1410 C C . ASP B 1 48 ? 8.760 2.718 -4.695 1.00 12.15 74 ASP B C 1
ATOM 1411 O O . ASP B 1 48 ? 7.518 2.769 -4.705 1.00 12.26 74 ASP B O 1
ATOM 1416 N N . ASN B 1 49 ? 9.502 3.211 -5.727 1.00 11.70 75 ASN B N 1
ATOM 1417 C CA . ASN B 1 49 ? 8.909 3.920 -6.877 1.00 12.45 75 ASN B CA 1
ATOM 1418 C C . ASN B 1 49 ? 7.948 3.001 -7.661 1.00 14.25 75 ASN B C 1
ATOM 1419 O O . ASN B 1 49 ? 6.837 3.421 -8.054 1.00 13.19 75 ASN B O 1
ATOM 1424 N N . ARG B 1 50 ? 8.332 1.729 -7.808 1.00 11.50 76 ARG B N 1
ATOM 1425 C CA . ARG B 1 50 ? 7.444 0.788 -8.487 1.00 12.44 76 ARG B CA 1
ATOM 1426 C C . ARG B 1 50 ? 6.144 0.593 -7.706 1.00 13.78 76 ARG B C 1
ATOM 1427 O O . ARG B 1 50 ? 5.066 0.568 -8.298 1.00 12.09 76 ARG B O 1
ATOM 1435 N N . LEU B 1 51 ? 6.250 0.389 -6.405 1.00 11.01 77 LEU B N 1
ATOM 1436 C CA . LEU B 1 51 ? 5.089 0.146 -5.572 1.00 11.04 77 LEU B CA 1
ATOM 1437 C C . LEU B 1 51 ? 4.175 1.363 -5.551 1.00 12.77 77 LEU B C 1
ATOM 1438 O O . LEU B 1 51 ? 2.948 1.186 -5.549 1.00 11.97 77 LEU B O 1
ATOM 1443 N N . VAL B 1 52 ? 4.723 2.605 -5.564 1.00 11.26 78 VAL B N 1
ATOM 1444 C CA . VAL B 1 52 ? 3.864 3.814 -5.600 1.00 11.70 78 VAL B CA 1
ATOM 1445 C C . VAL B 1 52 ? 3.020 3.775 -6.888 1.00 12.28 78 VAL B C 1
ATOM 1446 O O . VAL B 1 52 ? 1.813 4.047 -6.853 1.00 13.26 78 VAL B O 1
ATOM 1450 N N . GLY B 1 53 ? 3.609 3.413 -8.014 1.00 10.97 79 GLY B N 1
ATOM 1451 C CA . GLY B 1 53 ? 2.884 3.383 -9.295 1.00 10.37 79 GLY B CA 1
ATOM 1452 C C . GLY B 1 53 ? 1.822 2.289 -9.347 1.00 12.36 79 GLY B C 1
ATOM 1453 O O . GLY B 1 53 ? 0.696 2.505 -9.803 1.00 11.54 79 GLY B O 1
ATOM 1454 N N . ILE B 1 54 ? 2.125 1.150 -8.752 1.00 10.82 80 ILE B N 1
ATOM 1455 C CA . ILE B 1 54 ? 1.146 0.054 -8.706 1.00 10.25 80 ILE B CA 1
ATOM 1456 C C . ILE B 1 54 ? -0.023 0.439 -7.775 1.00 11.77 80 ILE B C 1
ATOM 1457 O O . ILE B 1 54 ? -1.188 0.251 -8.134 1.00 11.67 80 ILE B O 1
ATOM 1462 N N . SER B 1 55 ? 0.274 0.974 -6.595 1.00 11.15 81 SER B N 1
ATOM 1463 C CA . SER B 1 55 ? -0.760 1.382 -5.662 1.00 12.69 81 SER B CA 1
ATOM 1464 C C . SER B 1 55 ? -1.669 2.441 -6.314 1.00 15.51 81 SER B C 1
ATOM 1465 O O . SER B 1 55 ? -2.898 2.407 -6.121 1.00 12.84 81 SER B O 1
ATOM 1468 N N . SER B 1 56 ? -1.105 3.369 -7.073 1.00 13.13 82 SER B N 1
ATOM 1469 C CA . SER B 1 56 ? -1.878 4.402 -7.757 1.00 14.01 82 SER B CA 1
ATOM 1470 C C . SER B 1 56 ? -2.815 3.755 -8.797 1.00 12.75 82 SER B C 1
ATOM 1471 O O . SER B 1 56 ? -4.019 4.083 -8.871 1.00 12.57 82 SER B O 1
ATOM 1474 N N . GLN B 1 57 ? -2.331 2.769 -9.534 1.00 13.06 83 GLN B N 1
ATOM 1475 C CA . GLN B 1 57 ? -3.191 2.077 -10.493 1.00 12.56 83 GLN B CA 1
ATOM 1476 C C . GLN B 1 57 ? -4.311 1.276 -9.785 1.00 12.55 83 GLN B C 1
ATOM 1477 O O . GLN B 1 57 ? -5.470 1.306 -10.253 1.00 12.85 83 GLN B O 1
ATOM 1483 N N . VAL B 1 58 ? -4.016 0.640 -8.662 1.00 10.88 84 VAL B N 1
ATOM 1484 C CA . VAL B 1 58 ? -5.052 -0.115 -7.915 1.00 10.72 84 VAL B CA 1
ATOM 1485 C C . VAL B 1 58 ? -6.130 0.813 -7.396 1.00 15.10 84 VAL B C 1
ATOM 1486 O O . VAL B 1 58 ? -7.321 0.451 -7.455 1.00 13.18 84 VAL B O 1
ATOM 1490 N N . THR B 1 59 ? -5.743 2.028 -6.899 1.00 14.37 85 THR B N 1
ATOM 1491 C CA . THR B 1 59 ? -6.725 2.986 -6.414 1.00 14.05 85 THR B CA 1
ATOM 1492 C C . THR B 1 59 ? -7.581 3.504 -7.570 1.00 12.14 85 THR B C 1
ATOM 1493 O O . THR B 1 59 ? -8.818 3.622 -7.385 1.00 11.87 85 THR B O 1
ATOM 1497 N N . GLN B 1 60 ? -7.015 3.718 -8.771 1.00 10.70 86 GLN B N 1
ATOM 1498 C CA . GLN B 1 60 ? -7.792 4.157 -9.919 1.00 11.32 86 GLN B CA 1
ATOM 1499 C C . GLN B 1 60 ? -8.798 3.032 -10.263 1.00 12.42 86 GLN B C 1
ATOM 1500 O O . GLN B 1 60 ? -9.968 3.293 -10.550 1.00 11.34 86 GLN B O 1
ATOM 1506 N N . LEU B 1 61 ? -8.344 1.783 -10.296 1.00 9.79 87 LEU B N 1
ATOM 1507 C CA . LEU B 1 61 ? -9.232 0.659 -10.592 1.00 10.22 87 LEU B CA 1
ATOM 1508 C C . LEU B 1 61 ? -10.329 0.545 -9.547 1.00 9.90 87 LEU B C 1
ATOM 1509 O O . LEU B 1 61 ? -11.475 0.283 -9.907 1.00 9.01 87 LEU B O 1
ATOM 1514 N N . SER B 1 62 ? -10.025 0.795 -8.289 1.00 10.16 88 SER B N 1
ATOM 1515 C CA . SER B 1 62 ? -11.037 0.722 -7.221 1.00 10.80 88 SER B CA 1
ATOM 1516 C C . SER B 1 62 ? -12.139 1.741 -7.486 1.00 10.25 88 SER B C 1
ATOM 1517 O O . SER B 1 62 ? -13.348 1.410 -7.357 1.00 10.42 88 SER B O 1
ATOM 1520 N N . ASN B 1 63 ? -11.771 2.931 -7.949 1.00 10.18 89 ASN B N 1
ATOM 1521 C CA A ASN B 1 63 ? -12.767 3.964 -8.284 0.52 10.19 89 ASN B CA 1
ATOM 1522 C CA B ASN B 1 63 ? -12.782 3.950 -8.261 0.48 10.04 89 ASN B CA 1
ATOM 1523 C C . ASN B 1 63 ? -13.619 3.538 -9.472 1.00 10.61 89 ASN B C 1
ATOM 1524 O O . ASN B 1 63 ? -14.846 3.730 -9.472 1.00 11.21 89 ASN B O 1
ATOM 1533 N N . SER B 1 64 ? -13.001 2.978 -10.506 1.00 8.66 90 SER B N 1
ATOM 1534 C CA . SER B 1 64 ? -13.723 2.497 -11.658 1.00 7.85 90 SER B CA 1
ATOM 1535 C C . SER B 1 64 ? -14.670 1.385 -11.295 1.00 9.96 90 SER B C 1
ATOM 1536 O O . SER B 1 64 ? -15.828 1.376 -11.786 1.00 10.19 90 SER B O 1
ATOM 1539 N N . VAL B 1 65 ? -14.257 0.462 -10.414 1.00 8.75 91 VAL B N 1
ATOM 1540 C CA . VAL B 1 65 ? -15.170 -0.621 -10.006 1.00 8.43 91 VAL B CA 1
ATOM 1541 C C . VAL B 1 65 ? -16.355 -0.023 -9.261 1.00 11.56 91 VAL B C 1
ATOM 1542 O O . VAL B 1 65 ? -17.498 -0.456 -9.506 1.00 10.13 91 VAL B O 1
ATOM 1546 N N . SER B 1 66 ? -16.143 0.950 -8.370 1.00 8.68 92 SER B N 1
ATOM 1547 C CA . SER B 1 66 ? -17.270 1.553 -7.653 1.00 10.45 92 SER B CA 1
ATOM 1548 C C . SER B 1 66 ? -18.246 2.259 -8.617 1.00 10.36 92 SER B C 1
ATOM 1549 O O . SER B 1 66 ? -19.486 2.119 -8.514 1.00 10.61 92 SER B O 1
ATOM 1552 N N . GLN B 1 67 ? -17.717 2.925 -9.632 1.00 9.20 93 GLN B N 1
ATOM 1553 C CA . GLN B 1 67 ? -18.603 3.569 -10.591 1.00 8.23 93 GLN B CA 1
ATOM 1554 C C . GLN B 1 67 ? -19.393 2.502 -11.336 1.00 9.06 93 GLN B C 1
ATOM 1555 O O . GLN B 1 67 ? -20.582 2.680 -11.607 1.00 8.29 93 GLN B O 1
ATOM 1561 N N . ASN B 1 68 ? -18.742 1.411 -11.712 1.00 8.24 94 ASN B N 1
ATOM 1562 C CA . ASN B 1 68 ? -19.422 0.372 -12.496 1.00 7.67 94 ASN B CA 1
ATOM 1563 C C . ASN B 1 68 ? -20.441 -0.346 -11.633 1.00 7.42 94 ASN B C 1
ATOM 1564 O O . ASN B 1 68 ? -21.520 -0.681 -12.130 1.00 7.52 94 ASN B O 1
ATOM 1569 N N . THR B 1 69 ? -20.177 -0.533 -10.330 1.00 8.53 95 THR B N 1
ATOM 1570 C CA . THR B 1 69 ? -21.189 -1.194 -9.492 1.00 8.69 95 THR B CA 1
ATOM 1571 C C . THR B 1 69 ? -22.470 -0.338 -9.506 1.00 9.38 95 THR B C 1
ATOM 1572 O O . THR B 1 69 ? -23.612 -0.824 -9.603 1.00 8.87 95 THR B O 1
ATOM 1576 N N . GLN B 1 70 ? -22.287 0.990 -9.426 1.00 7.87 96 GLN B N 1
ATOM 1577 C CA . GLN B 1 70 ? -23.430 1.911 -9.428 1.00 8.90 96 GLN B CA 1
ATOM 1578 C C . GLN B 1 70 ? -24.135 1.921 -10.786 1.00 9.41 96 GLN B C 1
ATOM 1579 O O . GLN B 1 70 ? -25.398 1.908 -10.842 1.00 9.43 96 GLN B O 1
ATOM 1585 N N . SER B 1 71 ? -23.382 1.970 -11.889 1.00 7.64 97 SER B N 1
ATOM 1586 C CA . SER B 1 71 ? -23.999 1.933 -13.211 1.00 7.02 97 SER B CA 1
ATOM 1587 C C . SER B 1 71 ? -24.791 0.640 -13.411 1.00 7.62 97 SER B C 1
ATOM 1588 O O . SER B 1 71 ? -25.849 0.657 -14.037 1.00 8.60 97 SER B O 1
ATOM 1591 N N . ILE B 1 72 ? -24.251 -0.476 -12.926 1.00 8.39 98 ILE B N 1
ATOM 1592 C CA . ILE B 1 72 ? -25.005 -1.750 -13.064 1.00 8.17 98 ILE B CA 1
ATOM 1593 C C . ILE B 1 72 ? -26.295 -1.656 -12.285 1.00 9.15 98 ILE B C 1
ATOM 1594 O O . ILE B 1 72 ? -27.336 -2.137 -12.799 1.00 8.94 98 ILE B O 1
ATOM 1599 N N . SER B 1 73 ? -26.301 -1.013 -11.108 1.00 9.03 99 SER B N 1
ATOM 1600 C CA . SER B 1 73 ? -27.529 -0.921 -10.301 1.00 10.14 99 SER B CA 1
ATOM 1601 C C . SER B 1 73 ? -28.543 -0.046 -11.083 1.00 9.83 99 SER B C 1
ATOM 1602 O O . SER B 1 73 ? -29.723 -0.416 -11.126 1.00 10.03 99 SER B O 1
ATOM 1605 N N . SER B 1 74 ? -28.114 1.036 -11.719 1.00 7.77 100 SER B N 1
ATOM 1606 C CA A SER B 1 74 ? -28.989 1.925 -12.488 0.85 8.78 100 SER B CA 1
ATOM 1607 C CA B SER B 1 74 ? -29.017 1.908 -12.467 0.15 7.07 100 SER B CA 1
ATOM 1608 C C . SER B 1 74 ? -29.598 1.159 -13.666 1.00 9.30 100 SER B C 1
ATOM 1609 O O . SER B 1 74 ? -30.802 1.284 -13.945 1.00 9.84 100 SER B O 1
ATOM 1614 N N . LEU B 1 75 ? -28.767 0.384 -14.387 1.00 7.78 101 LEU B N 1
ATOM 1615 C CA . LEU B 1 75 ? -29.311 -0.379 -15.523 1.00 8.36 101 LEU B CA 1
ATOM 1616 C C . LEU B 1 75 ? -30.348 -1.389 -14.999 1.00 8.50 101 LEU B C 1
ATOM 1617 O O . LEU B 1 75 ? -31.385 -1.595 -15.673 1.00 8.73 101 LEU B O 1
ATOM 1622 N N . GLY B 1 76 ? -30.060 -2.011 -13.863 1.00 8.12 102 GLY B N 1
ATOM 1623 C CA . GLY B 1 76 ? -31.004 -2.943 -13.280 1.00 9.76 102 GLY B CA 1
ATOM 1624 C C . GLY B 1 76 ? -32.317 -2.281 -12.937 1.00 10.67 102 GLY B C 1
ATOM 1625 O O . GLY B 1 76 ? -33.383 -2.860 -13.204 1.00 10.93 102 GLY B O 1
ATOM 1626 N N . ASP B 1 77 ? -32.301 -1.047 -12.457 1.00 10.46 103 ASP B N 1
ATOM 1627 C CA . ASP B 1 77 ? -33.582 -0.372 -12.153 1.00 10.56 103 ASP B CA 1
ATOM 1628 C C . ASP B 1 77 ? -34.343 -0.114 -13.448 1.00 11.99 103 ASP B C 1
ATOM 1629 O O . ASP B 1 77 ? -35.584 -0.247 -13.483 1.00 11.55 103 ASP B O 1
ATOM 1634 N N . ARG B 1 78 ? -33.636 0.217 -14.526 1.00 9.31 104 ARG B N 1
ATOM 1635 C CA . ARG B 1 78 ? -34.316 0.446 -15.805 1.00 8.80 104 ARG B CA 1
ATOM 1636 C C . ARG B 1 78 ? -34.887 -0.825 -16.419 1.00 8.42 104 ARG B C 1
ATOM 1637 O O . ARG B 1 78 ? -36.007 -0.782 -16.946 1.00 8.79 104 ARG B O 1
ATOM 1645 N N . ILE B 1 79 ? -34.167 -1.968 -16.356 1.00 7.34 105 ILE B N 1
ATOM 1646 C CA A ILE B 1 79 ? -34.733 -3.163 -16.935 0.50 7.95 105 ILE B CA 1
ATOM 1647 C CA B ILE B 1 79 ? -34.686 -3.224 -16.883 0.50 8.51 105 ILE B CA 1
ATOM 1648 C C . ILE B 1 79 ? -35.839 -3.681 -16.040 1.00 9.78 105 ILE B C 1
ATOM 1649 O O . ILE B 1 79 ? -36.860 -4.141 -16.596 1.00 10.49 105 ILE B O 1
ATOM 1658 N N . ASN B 1 80 ? -35.722 -3.525 -14.704 1.00 10.10 106 ASN B N 1
ATOM 1659 C CA A ASN B 1 80 ? -36.813 -3.989 -13.846 0.42 9.97 106 ASN B CA 1
ATOM 1660 C CA B ASN B 1 80 ? -36.817 -3.862 -13.770 0.58 10.58 106 ASN B CA 1
ATOM 1661 C C . ASN B 1 80 ? -38.087 -3.163 -14.144 1.00 12.03 106 ASN B C 1
ATOM 1662 O O . ASN B 1 80 ? -39.199 -3.732 -14.019 1.00 12.80 106 ASN B O 1
ATOM 1671 N N . ALA B 1 81 ? -37.966 -1.915 -14.560 1.00 10.48 107 ALA B N 1
ATOM 1672 C CA . ALA B 1 81 ? -39.126 -1.089 -14.901 1.00 10.81 107 ALA B CA 1
ATOM 1673 C C . ALA B 1 81 ? -39.716 -1.447 -16.271 1.00 11.54 107 ALA B C 1
ATOM 1674 O O . ALA B 1 81 ? -40.961 -1.416 -16.467 1.00 11.73 107 ALA B O 1
ATOM 1676 N N . VAL B 1 82 ? -38.856 -1.772 -17.247 1.00 8.31 108 VAL B N 1
ATOM 1677 C CA A VAL B 1 82 ? -39.302 -2.093 -18.616 0.58 7.96 108 VAL B CA 1
ATOM 1678 C CA B VAL B 1 82 ? -39.413 -2.051 -18.559 0.42 6.62 108 VAL B CA 1
ATOM 1679 C C . VAL B 1 82 ? -40.106 -3.405 -18.639 1.00 8.10 108 VAL B C 1
ATOM 1680 O O . VAL B 1 82 ? -41.091 -3.518 -19.380 1.00 7.09 108 VAL B O 1
ATOM 1687 N N . GLU B 1 83 ? -39.600 -4.432 -17.927 1.00 7.47 109 GLU B N 1
ATOM 1688 C CA . GLU B 1 83 ? -40.198 -5.761 -18.035 1.00 6.90 109 GLU B CA 1
ATOM 1689 C C . GLU B 1 83 ? -41.714 -5.779 -17.809 1.00 7.43 109 GLU B C 1
ATOM 1690 O O . GLU B 1 83 ? -42.445 -6.288 -18.652 1.00 7.01 109 GLU B O 1
ATOM 1696 N N . PRO B 1 84 ? -42.251 -5.214 -16.722 1.00 8.08 110 PRO B N 1
ATOM 1697 C CA . PRO B 1 84 ? -43.726 -5.231 -16.514 1.00 8.41 110 PRO B CA 1
ATOM 1698 C C . PRO B 1 84 ? -44.461 -4.437 -17.579 1.00 8.01 110 PRO B C 1
ATOM 1699 O O . PRO B 1 84 ? -45.634 -4.735 -17.891 1.00 8.25 110 PRO B O 1
ATOM 1703 N N . ARG B 1 85 ? -43.769 -3.440 -18.195 1.00 6.41 111 ARG B N 1
ATOM 1704 C CA . ARG B 1 85 ? -44.445 -2.689 -19.253 1.00 7.17 111 ARG B CA 1
ATOM 1705 C C . ARG B 1 85 ? -44.623 -3.568 -20.494 1.00 7.29 111 ARG B C 1
ATOM 1706 O O . ARG B 1 85 ? -45.636 -3.452 -21.203 1.00 6.34 111 ARG B O 1
ATOM 1714 N N . VAL B 1 86 ? -43.642 -4.428 -20.763 1.00 7.58 112 VAL B N 1
ATOM 1715 C CA . VAL B 1 86 ? -43.750 -5.352 -21.908 1.00 6.56 112 VAL B CA 1
ATOM 1716 C C . VAL B 1 86 ? -44.793 -6.434 -21.573 1.00 7.20 112 VAL B C 1
ATOM 1717 O O . VAL B 1 86 ? -45.635 -6.777 -22.403 1.00 6.09 112 VAL B O 1
ATOM 1721 N N . ASP B 1 87 ? -44.808 -6.915 -20.295 1.00 6.72 113 ASP B N 1
ATOM 1722 C CA . ASP B 1 87 ? -45.842 -7.886 -19.892 1.00 6.05 113 ASP B CA 1
ATOM 1723 C C . ASP B 1 87 ? -47.222 -7.255 -20.117 1.00 6.82 113 ASP B C 1
ATOM 1724 O O . ASP B 1 87 ? -48.145 -7.918 -20.642 1.00 7.64 113 ASP B O 1
ATOM 1729 N N . SER B 1 88 ? -47.404 -5.978 -19.747 1.00 6.84 114 SER B N 1
ATOM 1730 C CA A SER B 1 88 ? -48.690 -5.287 -19.907 0.38 6.85 114 SER B CA 1
ATOM 1731 C CA B SER B 1 88 ? -48.717 -5.317 -19.917 0.62 7.37 114 SER B CA 1
ATOM 1732 C C . SER B 1 88 ? -49.078 -5.182 -21.398 1.00 8.83 114 SER B C 1
ATOM 1733 O O . SER B 1 88 ? -50.229 -5.394 -21.765 1.00 8.46 114 SER B O 1
ATOM 1738 N N . LEU B 1 89 ? -48.097 -4.857 -22.238 1.00 7.62 115 LEU B N 1
ATOM 1739 C CA . LEU B 1 89 ? -48.400 -4.781 -23.686 1.00 6.85 115 LEU B CA 1
ATOM 1740 C C . LEU B 1 89 ? -48.787 -6.164 -24.210 1.00 6.76 115 LEU B C 1
ATOM 1741 O O . LEU B 1 89 ? -49.688 -6.244 -25.072 1.00 7.52 115 LEU B O 1
ATOM 1746 N N . ASP B 1 90 ? -48.134 -7.235 -23.768 1.00 6.12 116 ASP B N 1
ATOM 1747 C CA . ASP B 1 90 ? -48.573 -8.568 -24.178 1.00 6.60 116 ASP B CA 1
ATOM 1748 C C . ASP B 1 90 ? -50.030 -8.830 -23.758 1.00 7.59 116 ASP B C 1
ATOM 1749 O O . ASP B 1 90 ? -50.801 -9.416 -24.544 1.00 7.80 116 ASP B O 1
ATOM 1754 N N . THR B 1 91 ? -50.432 -8.384 -22.580 1.00 7.57 117 THR B N 1
ATOM 1755 C CA . THR B 1 91 ? -51.823 -8.561 -22.147 1.00 7.77 117 THR B CA 1
ATOM 1756 C C . THR B 1 91 ? -52.777 -7.712 -22.980 1.00 8.08 117 THR B C 1
ATOM 1757 O O . THR B 1 91 ? -53.840 -8.223 -23.395 1.00 7.70 117 THR B O 1
ATOM 1761 N N . VAL B 1 92 ? -52.432 -6.439 -23.233 1.00 6.31 118 VAL B N 1
ATOM 1762 C CA . VAL B 1 92 ? -53.339 -5.582 -23.993 1.00 8.08 118 VAL B CA 1
ATOM 1763 C C . VAL B 1 92 ? -53.435 -6.130 -25.420 1.00 6.17 118 VAL B C 1
ATOM 1764 O O . VAL B 1 92 ? -54.552 -6.117 -25.964 1.00 6.65 118 VAL B O 1
ATOM 1768 N N . THR B 1 93 ? -52.332 -6.593 -26.023 1.00 7.86 119 THR B N 1
ATOM 1769 C CA A THR B 1 93 ? -52.438 -7.100 -27.398 0.72 7.68 119 THR B CA 1
ATOM 1770 C CA B THR B 1 93 ? -52.366 -7.130 -27.393 0.28 7.59 119 THR B CA 1
ATOM 1771 C C . THR B 1 93 ? -53.211 -8.408 -27.437 1.00 10.74 119 THR B C 1
ATOM 1772 O O . THR B 1 93 ? -53.962 -8.608 -28.399 1.00 9.99 119 THR B O 1
ATOM 1779 N N . SER B 1 94 ? -53.099 -9.295 -26.407 1.00 8.60 120 SER B N 1
ATOM 1780 C CA . SER B 1 94 ? -53.941 -10.493 -26.370 1.00 9.05 120 SER B CA 1
ATOM 1781 C C . SER B 1 94 ? -55.416 -10.033 -26.327 1.00 9.35 120 SER B C 1
ATOM 1782 O O . SER B 1 94 ? -56.258 -10.600 -27.035 1.00 11.22 120 SER B O 1
ATOM 1785 N N . ASN B 1 95 ? -55.735 -9.040 -25.510 1.00 8.34 121 ASN B N 1
ATOM 1786 C CA . ASN B 1 95 ? -57.103 -8.542 -25.359 1.00 8.72 121 ASN B CA 1
ATOM 1787 C C . ASN B 1 95 ? -57.630 -8.014 -26.650 1.00 8.93 121 ASN B C 1
ATOM 1788 O O . ASN B 1 95 ? -58.766 -8.353 -27.070 1.00 9.54 121 ASN B O 1
ATOM 1793 N N . LEU B 1 96 ? -56.811 -7.228 -27.331 1.00 7.72 122 LEU B N 1
ATOM 1794 C CA . LEU B 1 96 ? -57.250 -6.627 -28.602 1.00 8.77 122 LEU B CA 1
ATOM 1795 C C . LEU B 1 96 ? -57.371 -7.648 -29.681 1.00 9.15 122 LEU B C 1
ATOM 1796 O O . LEU B 1 96 ? -58.299 -7.518 -30.506 1.00 8.74 122 LEU B O 1
ATOM 1801 N N . THR B 1 97 ? -56.513 -8.668 -29.714 1.00 8.54 123 THR B N 1
ATOM 1802 C CA . THR B 1 97 ? -56.632 -9.690 -30.762 1.00 9.96 123 THR B CA 1
ATOM 1803 C C . THR B 1 97 ? -57.960 -10.410 -30.598 1.00 10.23 123 THR B C 1
ATOM 1804 O O . THR B 1 97 ? -58.698 -10.621 -31.588 1.00 10.33 123 THR B O 1
ATOM 1808 N N . GLY B 1 98 ? -58.313 -10.806 -29.367 1.00 9.10 124 GLY B N 1
ATOM 1809 C CA . GLY B 1 98 ? -59.569 -11.523 -29.220 1.00 8.91 124 GLY B CA 1
ATOM 1810 C C . GLY B 1 98 ? -60.758 -10.647 -29.544 1.00 8.99 124 GLY B C 1
ATOM 1811 O O . GLY B 1 98 ? -61.734 -11.131 -30.137 1.00 10.13 124 GLY B O 1
ATOM 1812 N N . ARG B 1 99 ? -60.733 -9.363 -29.194 1.00 8.80 125 ARG B N 1
ATOM 1813 C CA . ARG B 1 99 ? -61.839 -8.471 -29.486 1.00 8.29 125 ARG B CA 1
ATOM 1814 C C . ARG B 1 99 ? -61.913 -8.205 -30.979 1.00 7.30 125 ARG B C 1
ATOM 1815 O O . ARG B 1 99 ? -63.040 -8.083 -31.486 1.00 8.33 125 ARG B O 1
ATOM 1823 N N . THR B 1 100 ? -60.801 -8.170 -31.700 1.00 8.35 126 THR B N 1
ATOM 1824 C CA . THR B 1 100 ? -60.793 -7.964 -33.149 1.00 7.85 126 THR B CA 1
ATOM 1825 C C . THR B 1 100 ? -61.380 -9.190 -33.826 1.00 10.56 126 THR B C 1
ATOM 1826 O O . THR B 1 100 ? -62.189 -9.025 -34.761 1.00 10.22 126 THR B O 1
ATOM 1830 N N . SER B 1 101 ? -60.982 -10.418 -33.424 1.00 9.67 127 SER B N 1
ATOM 1831 C CA A SER B 1 101 ? -61.581 -11.618 -34.004 0.67 9.99 127 SER B CA 1
ATOM 1832 C CA B SER B 1 101 ? -61.588 -11.584 -34.057 0.33 9.10 127 SER B CA 1
ATOM 1833 C C . SER B 1 101 ? -63.085 -11.661 -33.738 1.00 9.59 127 SER B C 1
ATOM 1834 O O . SER B 1 101 ? -63.853 -12.062 -34.637 1.00 10.37 127 SER B O 1
ATOM 1839 N N . THR B 1 102 ? -63.527 -11.285 -32.540 1.00 9.68 128 THR B N 1
ATOM 1840 C CA . THR B 1 102 ? -64.975 -11.272 -32.232 1.00 9.26 128 THR B CA 1
ATOM 1841 C C . THR B 1 102 ? -65.669 -10.233 -33.137 1.00 7.93 128 THR B C 1
ATOM 1842 O O . THR B 1 102 ? -66.710 -10.536 -33.711 1.00 9.13 128 THR B O 1
ATOM 1846 N N . LEU B 1 103 ? -65.058 -9.037 -33.329 1.00 8.42 129 LEU B N 1
ATOM 1847 C CA . LEU B 1 103 ? -65.684 -8.051 -34.233 1.00 8.16 129 LEU B CA 1
ATOM 1848 C C . LEU B 1 103 ? -65.768 -8.589 -35.636 1.00 8.24 129 LEU B C 1
ATOM 1849 O O . LEU B 1 103 ? -66.797 -8.375 -36.298 1.00 8.90 129 LEU B O 1
ATOM 1854 N N . GLU B 1 104 ? -64.749 -9.289 -36.136 1.00 8.39 130 GLU B N 1
ATOM 1855 C CA . GLU B 1 104 ? -64.784 -9.777 -37.507 1.00 8.78 130 GLU B CA 1
ATOM 1856 C C . GLU B 1 104 ? -65.937 -10.817 -37.623 1.00 9.28 130 GLU B C 1
ATOM 1857 O O . GLU B 1 104 ? -66.677 -10.777 -38.655 1.00 9.86 130 GLU B O 1
ATOM 1863 N N . ALA B 1 105 ? -66.167 -11.636 -36.604 1.00 7.98 131 ALA B N 1
ATOM 1864 C CA . ALA B 1 105 ? -67.285 -12.615 -36.655 1.00 8.30 131 ALA B CA 1
ATOM 1865 C C . ALA B 1 105 ? -68.596 -11.855 -36.623 1.00 11.27 131 ALA B C 1
ATOM 1866 O O . ALA B 1 105 ? -69.539 -12.236 -37.351 1.00 10.31 131 ALA B O 1
ATOM 1868 N N . ASP B 1 106 ? -68.696 -10.828 -35.775 1.00 10.86 132 ASP B N 1
ATOM 1869 C CA . ASP B 1 106 ? -69.966 -10.128 -35.619 1.00 10.63 132 ASP B CA 1
ATOM 1870 C C . ASP B 1 106 ? -70.305 -9.329 -36.829 1.00 9.95 132 ASP B C 1
ATOM 1871 O O . ASP B 1 106 ? -71.506 -9.278 -37.184 1.00 11.73 132 ASP B O 1
ATOM 1876 N N . VAL B 1 107 ? -69.338 -8.721 -37.496 1.00 9.60 133 VAL B N 1
ATOM 1877 C CA . VAL B 1 107 ? -69.554 -7.990 -38.716 1.00 10.05 133 VAL B CA 1
ATOM 1878 C C . VAL B 1 107 ? -69.959 -8.968 -39.782 1.00 10.79 133 VAL B C 1
ATOM 1879 O O . VAL B 1 107 ? -70.906 -8.681 -40.514 1.00 9.82 133 VAL B O 1
ATOM 1883 N N . GLY B 1 108 ? -69.344 -10.165 -39.829 1.00 11.80 134 GLY B N 1
ATOM 1884 C CA . GLY B 1 108 ? -69.736 -11.178 -40.825 1.00 11.81 134 GLY B CA 1
ATOM 1885 C C . GLY B 1 108 ? -71.169 -11.604 -40.660 1.00 14.08 134 GLY B C 1
ATOM 1886 O O . GLY B 1 108 ? -71.901 -11.711 -41.657 1.00 13.41 134 GLY B O 1
ATOM 1887 N N . SER B 1 109 ? -71.614 -11.794 -39.414 1.00 11.49 135 SER B N 1
ATOM 1888 C CA A SER B 1 109 ? -72.994 -12.172 -39.084 0.49 13.68 135 SER B CA 1
ATOM 1889 C CA B SER B 1 109 ? -72.989 -12.183 -39.104 0.51 13.64 135 SER B CA 1
ATOM 1890 C C . SER B 1 109 ? -73.951 -11.054 -39.497 1.00 15.02 135 SER B C 1
ATOM 1891 O O . SER B 1 109 ? -75.009 -11.324 -40.117 1.00 14.71 135 SER B O 1
ATOM 1896 N N . LEU B 1 110 ? -73.603 -9.819 -39.212 1.00 13.20 136 LEU B N 1
ATOM 1897 C CA A LEU B 1 110 ? -74.428 -8.666 -39.585 0.60 13.05 136 LEU B CA 1
ATOM 1898 C CA B LEU B 1 110 ? -74.525 -8.773 -39.576 0.40 13.56 136 LEU B CA 1
ATOM 1899 C C . LEU B 1 110 ? -74.562 -8.534 -41.090 1.00 13.28 136 LEU B C 1
ATOM 1900 O O . LEU B 1 110 ? -75.632 -8.249 -41.607 1.00 12.46 136 LEU B O 1
ATOM 1909 N N . ARG B 1 111 ? -73.454 -8.769 -41.835 1.00 11.86 137 ARG B N 1
ATOM 1910 C CA . ARG B 1 111 ? -73.434 -8.700 -43.283 1.00 11.14 137 ARG B CA 1
ATOM 1911 C C . ARG B 1 111 ? -74.428 -9.753 -43.833 1.00 10.24 137 ARG B C 1
ATOM 1912 O O . ARG B 1 111 ? -75.241 -9.421 -44.717 1.00 9.20 137 ARG B O 1
ATOM 1920 N N . THR B 1 112 ? -74.404 -10.981 -43.301 1.00 9.13 138 THR B N 1
ATOM 1921 C CA . THR B 1 112 ? -75.272 -12.012 -43.859 1.00 7.51 138 THR B CA 1
ATOM 1922 C C . THR B 1 112 ? -76.747 -11.682 -43.491 1.00 10.93 138 THR B C 1
ATOM 1923 O O . THR B 1 112 ? -77.670 -11.877 -44.310 1.00 9.30 138 THR B O 1
ATOM 1927 N N . GLU B 1 113 ? -76.965 -11.145 -42.285 1.00 9.99 139 GLU B N 1
ATOM 1928 C CA . GLU B 1 113 ? -78.315 -10.817 -41.835 1.00 10.56 139 GLU B CA 1
ATOM 1929 C C . GLU B 1 113 ? -78.858 -9.650 -42.671 1.00 8.56 139 GLU B C 1
ATOM 1930 O O . GLU B 1 113 ? -80.050 -9.619 -43.027 1.00 9.70 139 GLU B O 1
ATOM 1936 N N . LEU B 1 114 ? -78.011 -8.692 -43.023 1.00 8.22 140 LEU B N 1
ATOM 1937 C CA . LEU B 1 114 ? -78.450 -7.565 -43.881 1.00 8.34 140 LEU B CA 1
ATOM 1938 C C . LEU B 1 114 ? -78.803 -8.085 -45.284 1.00 8.96 140 LEU B C 1
ATOM 1939 O O . LEU B 1 114 ? -79.814 -7.629 -45.859 1.00 8.49 140 LEU B O 1
ATOM 1944 N N . ALA B 1 115 ? -78.032 -9.040 -45.801 1.00 9.08 141 ALA B N 1
ATOM 1945 C CA . ALA B 1 115 ? -78.395 -9.609 -47.103 1.00 7.97 141 ALA B CA 1
ATOM 1946 C C . ALA B 1 115 ? -79.698 -10.354 -47.052 1.00 8.40 141 ALA B C 1
ATOM 1947 O O . ALA B 1 115 ? -80.500 -10.236 -47.984 1.00 8.51 141 ALA B O 1
ATOM 1949 N N . ALA B 1 116 ? -79.973 -11.035 -45.955 1.00 7.79 142 ALA B N 1
ATOM 1950 C CA . ALA B 1 116 ? -81.221 -11.803 -45.823 1.00 7.83 142 ALA B CA 1
ATOM 1951 C C . ALA B 1 116 ? -82.416 -10.815 -45.755 1.00 9.65 142 ALA B C 1
ATOM 1952 O O . ALA B 1 116 ? -83.458 -11.063 -46.359 1.00 7.97 142 ALA B O 1
ATOM 1954 N N . LEU B 1 117 ? -82.250 -9.681 -45.039 1.00 7.23 143 LEU B N 1
ATOM 1955 C CA . LEU B 1 117 ? -83.360 -8.717 -44.947 1.00 6.80 143 LEU B CA 1
ATOM 1956 C C . LEU B 1 117 ? -83.550 -8.007 -46.305 1.00 6.59 143 LEU B C 1
ATOM 1957 O O . LEU B 1 117 ? -84.681 -7.766 -46.715 1.00 8.04 143 LEU B O 1
ATOM 1962 N N . THR B 1 118 ? -82.479 -7.776 -47.050 1.00 6.86 144 THR B N 1
ATOM 1963 C CA . THR B 1 118 ? -82.576 -7.173 -48.376 1.00 7.46 144 THR B CA 1
ATOM 1964 C C . THR B 1 118 ? -83.404 -8.092 -49.284 1.00 8.56 144 THR B C 1
ATOM 1965 O O . THR B 1 118 ? -84.329 -7.656 -49.961 1.00 8.56 144 THR B O 1
ATOM 1969 N N . THR B 1 119 ? -83.081 -9.394 -49.243 1.00 7.19 145 THR B N 1
ATOM 1970 C CA . THR B 1 119 ? -83.818 -10.400 -50.046 1.00 7.79 145 THR B CA 1
ATOM 1971 C C . THR B 1 119 ? -85.290 -10.438 -49.573 1.00 8.26 145 THR B C 1
ATOM 1972 O O . THR B 1 119 ? -86.216 -10.550 -50.370 1.00 7.89 145 THR B O 1
ATOM 1976 N N . ARG B 1 120 ? -85.523 -10.410 -48.233 1.00 7.22 146 ARG B N 1
ATOM 1977 C CA . ARG B 1 120 ? -86.876 -10.476 -47.675 1.00 7.22 146 ARG B CA 1
ATOM 1978 C C . ARG B 1 120 ? -87.735 -9.290 -48.165 1.00 6.22 146 ARG B C 1
ATOM 1979 O O . ARG B 1 120 ? -88.887 -9.447 -48.533 1.00 7.92 146 ARG B O 1
ATOM 1987 N N . VAL B 1 121 ? -87.148 -8.079 -48.179 1.00 7.49 147 VAL B N 1
ATOM 1988 C CA . VAL B 1 121 ? -87.915 -6.908 -48.647 1.00 7.17 147 VAL B CA 1
ATOM 1989 C C . VAL B 1 121 ? -88.300 -7.168 -50.103 1.00 7.19 147 VAL B C 1
ATOM 1990 O O . VAL B 1 121 ? -89.454 -6.960 -50.481 1.00 8.24 147 VAL B O 1
ATOM 1994 N N . THR B 1 122 ? -87.338 -7.690 -50.937 1.00 8.28 148 THR B N 1
ATOM 1995 C CA . THR B 1 122 ? -87.737 -7.980 -52.325 1.00 8.12 148 THR B CA 1
ATOM 1996 C C . THR B 1 122 ? -88.821 -9.004 -52.395 1.00 8.76 148 THR B C 1
ATOM 1997 O O . THR B 1 122 ? -89.815 -8.793 -53.131 1.00 10.08 148 THR B O 1
ATOM 2001 N N . THR B 1 123 ? -88.719 -10.110 -51.651 1.00 9.07 149 THR B N 1
ATOM 2002 C CA . THR B 1 123 ? -89.726 -11.183 -51.647 1.00 10.16 149 THR B CA 1
ATOM 2003 C C . THR B 1 123 ? -91.081 -10.606 -51.312 1.00 9.71 149 THR B C 1
ATOM 2004 O O . THR B 1 123 ? -92.076 -10.867 -52.018 1.00 10.93 149 THR B O 1
ATOM 2008 N N . GLU B 1 124 ? -91.171 -9.845 -50.207 1.00 9.15 150 GLU B N 1
ATOM 2009 C CA . GLU B 1 124 ? -92.485 -9.397 -49.770 1.00 9.12 150 GLU B CA 1
ATOM 2010 C C . GLU B 1 124 ? -93.065 -8.327 -50.647 1.00 7.08 150 GLU B C 1
ATOM 2011 O O . GLU B 1 124 ? -94.283 -8.358 -50.916 1.00 9.99 150 GLU B O 1
ATOM 2017 N N . VAL B 1 125 ? -92.232 -7.403 -51.154 1.00 9.33 151 VAL B N 1
ATOM 2018 C CA . VAL B 1 125 ? -92.749 -6.334 -52.036 1.00 10.48 151 VAL B CA 1
ATOM 2019 C C . VAL B 1 125 ? -93.218 -6.985 -53.367 1.00 12.20 151 VAL B C 1
ATOM 2020 O O . VAL B 1 125 ? -94.297 -6.647 -53.902 1.00 11.57 151 VAL B O 1
ATOM 2024 N N . THR B 1 126 ? -92.455 -7.965 -53.894 1.00 11.66 152 THR B N 1
ATOM 2025 C CA . THR B 1 126 ? -92.872 -8.627 -55.125 1.00 12.95 152 THR B CA 1
ATOM 2026 C C . THR B 1 126 ? -94.225 -9.320 -54.925 1.00 13.67 152 THR B C 1
ATOM 2027 O O . THR B 1 126 ? -95.132 -9.195 -55.790 1.00 13.37 152 THR B O 1
ATOM 2031 N N . ARG B 1 127 ? -94.401 -9.976 -53.806 1.00 12.39 153 ARG B N 1
ATOM 2032 C CA . ARG B 1 127 ? -95.631 -10.681 -53.447 1.00 14.07 153 ARG B CA 1
ATOM 2033 C C . ARG B 1 127 ? -96.807 -9.714 -53.359 1.00 13.29 153 ARG B C 1
ATOM 2034 O O . ARG B 1 127 ? -97.856 -9.922 -54.037 1.00 14.89 153 ARG B O 1
ATOM 2042 N N . LEU B 1 128 ? -96.664 -8.624 -52.576 1.00 12.40 154 LEU B N 1
ATOM 2043 C CA . LEU B 1 128 ? -97.731 -7.640 -52.437 1.00 11.09 154 LEU B CA 1
ATOM 2044 C C . LEU B 1 128 ? -98.088 -7.004 -53.791 1.00 13.49 154 LEU B C 1
ATOM 2045 O O . LEU B 1 128 ? -99.299 -6.844 -54.127 1.00 14.30 154 LEU B O 1
ATOM 2050 N N . ASP B 1 129 ? -97.093 -6.629 -54.587 1.00 12.15 155 ASP B N 1
ATOM 2051 C CA . ASP B 1 129 ? -97.344 -6.017 -55.904 1.00 13.70 155 ASP B CA 1
ATOM 2052 C C . ASP B 1 129 ? -98.157 -6.988 -56.776 1.00 16.56 155 ASP B C 1
ATOM 2053 O O . ASP B 1 129 ? -99.058 -6.540 -57.485 1.00 15.35 155 ASP B O 1
ATOM 2058 N N . GLY B 1 130 ? -97.902 -8.295 -56.656 1.00 13.12 156 GLY B N 1
ATOM 2059 C CA . GLY B 1 130 ? -98.596 -9.265 -57.476 1.00 14.23 156 GLY B CA 1
ATOM 2060 C C . GLY B 1 130 ? -100.055 -9.387 -57.094 1.00 20.35 156 GLY B C 1
ATOM 2061 O O . GLY B 1 130 ? -100.880 -9.786 -57.944 1.00 22.28 156 GLY B O 1
ATOM 2062 N N . LEU B 1 131 ? -100.392 -9.110 -55.818 1.00 14.75 157 LEU B N 1
ATOM 2063 C CA . LEU B 1 131 ? -101.763 -9.173 -55.293 1.00 15.30 157 LEU B CA 1
ATOM 2064 C C . LEU B 1 131 ? -102.549 -7.953 -55.699 1.00 18.63 157 LEU B C 1
ATOM 2065 O O . LEU B 1 131 ? -103.776 -8.024 -55.643 1.00 21.45 157 LEU B O 1
ATOM 2070 N N . ILE B 1 132 ? -101.890 -6.835 -56.084 1.00 17.64 158 ILE B N 1
ATOM 2071 C CA . ILE B 1 132 ? -102.590 -5.590 -56.420 1.00 20.48 158 ILE B CA 1
ATOM 2072 C C . ILE B 1 132 ? -102.926 -5.540 -57.907 1.00 36.89 158 ILE B C 1
ATOM 2073 O O . ILE B 1 132 ? -102.031 -5.530 -58.762 1.00 27.79 158 ILE B O 1
ATOM 2078 N N . ALA C 1 2 ? 69.084 -2.050 30.263 1.00 37.99 28 ALA C N 1
ATOM 2079 C CA . ALA C 1 2 ? 68.834 -3.358 29.646 1.00 37.30 28 ALA C CA 1
ATOM 2080 C C . ALA C 1 2 ? 67.572 -4.036 30.219 1.00 37.20 28 ALA C C 1
ATOM 2081 O O . ALA C 1 2 ? 66.791 -4.611 29.461 1.00 34.66 28 ALA C O 1
ATOM 2083 N N . GLU C 1 3 ? 67.381 -3.960 31.553 1.00 31.42 29 GLU C N 1
ATOM 2084 C CA . GLU C 1 3 ? 66.261 -4.528 32.291 1.00 29.09 29 GLU C CA 1
ATOM 2085 C C . GLU C 1 3 ? 64.916 -3.956 31.886 1.00 26.53 29 GLU C C 1
ATOM 2086 O O . GLU C 1 3 ? 63.966 -4.698 31.601 1.00 25.21 29 GLU C O 1
ATOM 2088 N N . GLU C 1 4 ? 64.829 -2.601 31.876 1.00 21.64 30 GLU C N 1
ATOM 2089 C CA . GLU C 1 4 ? 63.594 -1.921 31.494 1.00 22.00 30 GLU C CA 1
ATOM 2090 C C . GLU C 1 4 ? 63.246 -2.237 30.054 1.00 23.82 30 GLU C C 1
ATOM 2091 O O . GLU C 1 4 ? 62.067 -2.437 29.753 1.00 25.23 30 GLU C O 1
ATOM 2097 N N . ILE C 1 5 ? 64.282 -2.349 29.189 1.00 19.11 31 ILE C N 1
ATOM 2098 C CA . ILE C 1 5 ? 64.084 -2.638 27.798 1.00 15.51 31 ILE C CA 1
ATOM 2099 C C . ILE C 1 5 ? 63.429 -4.003 27.662 1.00 15.56 31 ILE C C 1
ATOM 2100 O O . ILE C 1 5 ? 62.382 -4.106 27.008 1.00 12.83 31 ILE C O 1
ATOM 2105 N N . LYS C 1 6 ? 64.010 -5.025 28.295 1.00 12.03 32 LYS C N 1
ATOM 2106 C CA . LYS C 1 6 ? 63.505 -6.371 28.201 1.00 13.38 32 LYS C CA 1
ATOM 2107 C C . LYS C 1 6 ? 62.019 -6.468 28.602 1.00 12.37 32 LYS C C 1
ATOM 2108 O O . LYS C 1 6 ? 61.204 -7.157 27.929 1.00 11.42 32 LYS C O 1
ATOM 2114 N N . LYS C 1 7 ? 61.641 -5.732 29.650 1.00 10.44 33 LYS C N 1
ATOM 2115 C CA . LYS C 1 7 ? 60.254 -5.780 30.112 1.00 10.26 33 LYS C CA 1
ATOM 2116 C C . LYS C 1 7 ? 59.271 -5.137 29.095 1.00 11.43 33 LYS C C 1
ATOM 2117 O O . LYS C 1 7 ? 58.177 -5.656 28.806 1.00 9.70 33 LYS C O 1
ATOM 2123 N N . GLN C 1 8 ? 59.728 -4.024 28.500 1.00 9.35 34 GLN C N 1
ATOM 2124 C CA . GLN C 1 8 ? 58.874 -3.311 27.543 1.00 9.98 34 GLN C CA 1
ATOM 2125 C C . GLN C 1 8 ? 58.752 -4.129 26.275 1.00 8.93 34 GLN C C 1
ATOM 2126 O O . GLN C 1 8 ? 57.696 -4.098 25.626 1.00 9.36 34 GLN C O 1
ATOM 2132 N N . VAL C 1 9 ? 59.789 -4.863 25.890 1.00 8.92 35 VAL C N 1
ATOM 2133 C CA . VAL C 1 9 ? 59.744 -5.674 24.676 1.00 7.79 35 VAL C CA 1
ATOM 2134 C C . VAL C 1 9 ? 58.646 -6.735 24.863 1.00 9.13 35 VAL C C 1
ATOM 2135 O O . VAL C 1 9 ? 57.867 -6.992 23.950 1.00 9.21 35 VAL C O 1
ATOM 2139 N N . GLN C 1 10 ? 58.566 -7.370 26.072 1.00 9.08 36 GLN C N 1
ATOM 2140 C CA . GLN C 1 10 ? 57.488 -8.364 26.294 1.00 7.46 36 GLN C CA 1
ATOM 2141 C C . GLN C 1 10 ? 56.105 -7.725 26.315 1.00 8.49 36 GLN C C 1
ATOM 2142 O O . GLN C 1 10 ? 55.152 -8.328 25.800 1.00 8.12 36 GLN C O 1
ATOM 2148 N N . VAL C 1 11 ? 55.973 -6.524 26.870 1.00 7.93 37 VAL C N 1
ATOM 2149 C CA . VAL C 1 11 ? 54.685 -5.827 26.843 1.00 8.81 37 VAL C CA 1
ATOM 2150 C C . VAL C 1 11 ? 54.299 -5.639 25.351 1.00 10.25 37 VAL C C 1
ATOM 2151 O O . VAL C 1 11 ? 53.153 -5.900 24.974 1.00 9.39 37 VAL C O 1
ATOM 2155 N N . ASN C 1 12 ? 55.281 -5.283 24.485 1.00 8.15 38 ASN C N 1
ATOM 2156 C CA . ASN C 1 12 ? 54.992 -5.134 23.068 1.00 7.48 38 ASN C CA 1
ATOM 2157 C C . ASN C 1 12 ? 54.617 -6.423 22.394 1.00 7.62 38 ASN C C 1
ATOM 2158 O O . ASN C 1 12 ? 53.670 -6.448 21.604 1.00 9.14 38 ASN C O 1
ATOM 2163 N N . VAL C 1 13 ? 55.243 -7.528 22.763 1.00 9.14 39 VAL C N 1
ATOM 2164 C CA . VAL C 1 13 ? 54.836 -8.847 22.241 1.00 9.20 39 VAL C CA 1
ATOM 2165 C C . VAL C 1 13 ? 53.354 -9.092 22.568 1.00 10.31 39 VAL C C 1
ATOM 2166 O O . VAL C 1 13 ? 52.545 -9.425 21.689 1.00 8.93 39 VAL C O 1
ATOM 2170 N N . ASP C 1 14 ? 53.000 -8.842 23.818 1.00 10.22 40 ASP C N 1
ATOM 2171 C CA . ASP C 1 14 ? 51.626 -9.066 24.240 1.00 8.53 40 ASP C CA 1
ATOM 2172 C C . ASP C 1 14 ? 50.646 -8.109 23.545 1.00 8.97 40 ASP C C 1
ATOM 2173 O O . ASP C 1 14 ? 49.519 -8.526 23.178 1.00 10.13 40 ASP C O 1
ATOM 2178 N N . ASP C 1 15 ? 51.015 -6.841 23.417 1.00 8.14 41 ASP C N 1
ATOM 2179 C CA . ASP C 1 15 ? 50.121 -5.883 22.773 1.00 8.52 41 ASP C CA 1
ATOM 2180 C C . ASP C 1 15 ? 49.956 -6.155 21.293 1.00 8.55 41 ASP C C 1
ATOM 2181 O O . ASP C 1 15 ? 48.854 -5.964 20.728 1.00 8.54 41 ASP C O 1
ATOM 2186 N N . ILE C 1 16 ? 51.002 -6.654 20.630 1.00 7.58 42 ILE C N 1
ATOM 2187 C CA . ILE C 1 16 ? 50.871 -6.965 19.203 1.00 8.13 42 ILE C CA 1
ATOM 2188 C C . ILE C 1 16 ? 49.912 -8.152 19.033 1.00 9.33 42 ILE C C 1
ATOM 2189 O O . ILE C 1 16 ? 49.050 -8.158 18.135 1.00 9.22 42 ILE C O 1
ATOM 2194 N N . ARG C 1 17 ? 50.067 -9.174 19.911 1.00 10.28 43 ARG C N 1
ATOM 2195 C CA . ARG C 1 17 ? 49.164 -10.327 19.818 1.00 11.03 43 ARG C CA 1
ATOM 2196 C C . ARG C 1 17 ? 47.722 -9.891 20.121 1.00 12.09 43 ARG C C 1
ATOM 2197 O O . ARG C 1 17 ? 46.788 -10.317 19.375 1.00 11.60 43 ARG C O 1
ATOM 2205 N N . ALA C 1 18 ? 47.503 -8.999 21.114 1.00 10.69 44 ALA C N 1
ATOM 2206 C CA . ALA C 1 18 ? 46.148 -8.550 21.415 1.00 10.97 44 ALA C CA 1
ATOM 2207 C C . ALA C 1 18 ? 45.576 -7.819 20.217 1.00 12.39 44 ALA C C 1
ATOM 2208 O O . ALA C 1 18 ? 44.391 -8.033 19.904 1.00 11.57 44 ALA C O 1
ATOM 2210 N N . ALA C 1 19 ? 46.391 -6.948 19.511 1.00 10.30 45 ALA C N 1
ATOM 2211 C CA . ALA C 1 19 ? 45.884 -6.206 18.360 1.00 10.03 45 ALA C CA 1
ATOM 2212 C C . ALA C 1 19 ? 45.477 -7.175 17.272 1.00 12.01 45 ALA C C 1
ATOM 2213 O O . ALA C 1 19 ? 44.400 -6.972 16.670 1.00 11.13 45 ALA C O 1
ATOM 2215 N N . ASN C 1 20 ? 46.279 -8.259 17.050 1.00 9.73 46 ASN C N 1
ATOM 2216 C CA A ASN C 1 20 ? 45.964 -9.262 16.040 0.50 9.78 46 ASN C CA 1
ATOM 2217 C CA B ASN C 1 20 ? 45.964 -9.225 16.034 0.50 9.80 46 ASN C CA 1
ATOM 2218 C C . ASN C 1 20 ? 44.657 -9.978 16.354 1.00 11.45 46 ASN C C 1
ATOM 2219 O O . ASN C 1 20 ? 43.827 -10.218 15.451 1.00 12.56 46 ASN C O 1
ATOM 2228 N N . ILE C 1 21 ? 44.475 -10.355 17.636 1.00 9.95 47 ILE C N 1
ATOM 2229 C CA . ILE C 1 21 ? 43.213 -11.032 18.014 1.00 10.62 47 ILE C CA 1
ATOM 2230 C C . ILE C 1 21 ? 42.039 -10.102 17.735 1.00 12.52 47 ILE C C 1
ATOM 2231 O O . ILE C 1 21 ? 41.001 -10.531 17.189 1.00 12.09 47 ILE C O 1
ATOM 2236 N N . LYS C 1 22 ? 42.168 -8.842 18.063 1.00 10.42 48 LYS C N 1
ATOM 2237 C CA . LYS C 1 22 ? 41.094 -7.874 17.849 1.00 12.53 48 LYS C CA 1
ATOM 2238 C C . LYS C 1 22 ? 40.820 -7.672 16.365 1.00 13.43 48 LYS C C 1
ATOM 2239 O O . LYS C 1 22 ? 39.644 -7.605 15.950 1.00 12.50 48 LYS C O 1
ATOM 2245 N N . LEU C 1 23 ? 41.896 -7.632 15.524 1.00 10.76 49 LEU C N 1
ATOM 2246 C CA . LEU C 1 23 ? 41.755 -7.470 14.074 1.00 11.92 49 LEU C CA 1
ATOM 2247 C C . LEU C 1 23 ? 40.979 -8.698 13.555 1.00 12.80 49 LEU C C 1
ATOM 2248 O O . LEU C 1 23 ? 40.066 -8.536 12.709 1.00 13.13 49 LEU C O 1
ATOM 2253 N N . ASP C 1 24 ? 41.310 -9.925 14.043 1.00 9.87 50 ASP C N 1
ATOM 2254 C CA . ASP C 1 24 ? 40.601 -11.126 13.587 1.00 11.45 50 ASP C CA 1
ATOM 2255 C C . ASP C 1 24 ? 39.131 -11.107 13.967 1.00 11.67 50 ASP C C 1
ATOM 2256 O O . ASP C 1 24 ? 38.254 -11.498 13.170 1.00 11.40 50 ASP C O 1
ATOM 2261 N N . GLY C 1 25 ? 38.807 -10.559 15.113 1.00 9.53 51 GLY C N 1
ATOM 2262 C CA . GLY C 1 25 ? 37.412 -10.401 15.548 1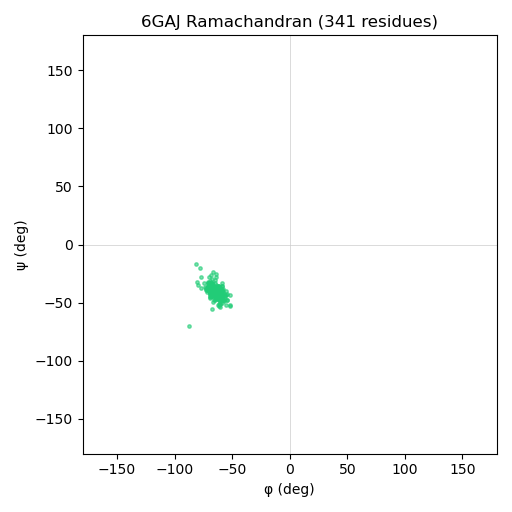.00 10.81 51 GLY C CA 1
ATOM 2263 C C . GLY C 1 25 ? 36.669 -9.404 14.659 1.00 13.28 51 GLY C C 1
ATOM 2264 O O . GLY C 1 25 ? 35.511 -9.620 14.249 1.00 11.97 51 GLY C O 1
ATOM 2265 N N . LEU C 1 26 ? 37.329 -8.320 14.309 1.00 10.18 52 LEU C N 1
ATOM 2266 C CA . LEU C 1 26 ? 36.717 -7.321 13.390 1.00 11.32 52 LEU C CA 1
ATOM 2267 C C . LEU C 1 26 ? 36.499 -7.923 11.998 1.00 12.00 52 LEU C C 1
ATOM 2268 O O . LEU C 1 26 ? 35.454 -7.692 11.397 1.00 10.99 52 LEU C O 1
ATOM 2273 N N . GLY C 1 27 ? 37.431 -8.757 11.530 1.00 10.32 53 GLY C N 1
ATOM 2274 C CA . GLY C 1 27 ? 37.272 -9.435 10.265 1.00 10.67 53 GLY C CA 1
ATOM 2275 C C . GLY C 1 27 ? 36.066 -10.325 10.255 1.00 12.12 53 GLY C C 1
ATOM 2276 O O . GLY C 1 27 ? 35.360 -10.382 9.240 1.00 11.98 53 GLY C O 1
ATOM 2277 N N . ARG C 1 28 ? 35.789 -11.022 11.387 1.00 10.15 54 ARG C N 1
ATOM 2278 C CA . ARG C 1 28 ? 34.602 -11.904 11.478 1.00 10.39 54 ARG C CA 1
ATOM 2279 C C . ARG C 1 28 ? 33.323 -11.046 11.518 1.00 11.47 54 ARG C C 1
ATOM 2280 O O . ARG C 1 28 ? 32.336 -11.413 10.881 1.00 10.16 54 ARG C O 1
ATOM 2288 N N . GLN C 1 29 ? 33.322 -9.864 12.166 1.00 9.81 55 GLN C N 1
ATOM 2289 C CA . GLN C 1 29 ? 32.158 -8.975 12.147 1.00 9.89 55 GLN C CA 1
ATOM 2290 C C . GLN C 1 29 ? 31.913 -8.504 10.717 1.00 9.27 55 GLN C C 1
ATOM 2291 O O . GLN C 1 29 ? 30.755 -8.449 10.284 1.00 10.22 55 GLN C O 1
ATOM 2297 N N . ILE C 1 30 ? 32.968 -8.217 9.942 1.00 10.32 56 ILE C N 1
ATOM 2298 C CA . ILE C 1 30 ? 32.786 -7.788 8.575 1.00 10.82 56 ILE C CA 1
ATOM 2299 C C . ILE C 1 30 ? 32.235 -8.954 7.729 1.00 12.10 56 ILE C C 1
ATOM 2300 O O . ILE C 1 30 ? 31.374 -8.746 6.859 1.00 12.14 56 ILE C O 1
ATOM 2305 N N . ALA C 1 31 ? 32.706 -10.200 7.965 1.00 9.97 57 ALA C N 1
ATOM 2306 C CA . ALA C 1 31 ? 32.212 -11.347 7.223 1.00 11.36 57 ALA C CA 1
ATOM 2307 C C . ALA C 1 31 ? 30.739 -11.498 7.523 1.00 10.89 57 ALA C C 1
ATOM 2308 O O . ALA C 1 31 ? 29.963 -11.760 6.604 1.00 11.65 57 ALA C O 1
ATOM 2310 N N . ASP C 1 32 ? 30.311 -11.290 8.745 1.00 8.89 58 ASP C N 1
ATOM 2311 C CA A ASP C 1 32 ? 28.902 -11.422 9.098 0.45 9.14 58 ASP C CA 1
ATOM 2312 C CA B ASP C 1 32 ? 28.887 -11.403 9.083 0.55 9.42 58 ASP C CA 1
ATOM 2313 C C . ASP C 1 32 ? 28.084 -10.339 8.374 1.00 9.78 58 ASP C C 1
ATOM 2314 O O . ASP C 1 32 ? 26.953 -10.621 7.866 1.00 10.55 58 ASP C O 1
ATOM 2323 N N . ILE C 1 33 ? 28.611 -9.104 8.272 1.00 9.80 59 ILE C N 1
ATOM 2324 C CA . ILE C 1 33 ? 27.892 -8.060 7.535 1.00 8.82 59 ILE C CA 1
ATOM 2325 C C . ILE C 1 33 ? 27.786 -8.458 6.057 1.00 9.87 59 ILE C C 1
ATOM 2326 O O . ILE C 1 33 ? 26.738 -8.292 5.448 1.00 10.08 59 ILE C O 1
ATOM 2331 N N . SER C 1 34 ? 28.861 -9.000 5.463 1.00 10.78 60 SER C N 1
ATOM 2332 C CA A SER C 1 34 ? 28.787 -9.424 4.049 0.53 10.72 60 SER C CA 1
ATOM 2333 C CA B SER C 1 34 ? 28.779 -9.417 4.051 0.47 10.72 60 SER C CA 1
ATOM 2334 C C . SER C 1 34 ? 27.688 -10.499 3.888 1.00 11.86 60 SER C C 1
ATOM 2335 O O . SER C 1 34 ? 26.975 -10.529 2.857 1.00 10.93 60 SER C O 1
ATOM 2340 N N . ASN C 1 35 ? 27.496 -11.366 4.887 1.00 10.99 61 ASN C N 1
ATOM 2341 C CA . ASN C 1 35 ? 26.460 -12.414 4.841 1.00 9.62 61 ASN C CA 1
ATOM 2342 C C . ASN C 1 35 ? 25.095 -11.755 4.939 1.00 9.54 61 ASN C C 1
ATOM 2343 O O . ASN C 1 35 ? 24.161 -12.141 4.214 1.00 11.66 61 ASN C O 1
ATOM 2348 N N . SER C 1 36 ? 24.930 -10.735 5.797 1.00 10.18 62 SER C N 1
ATOM 2349 C CA . SER C 1 36 ? 23.685 -9.993 5.938 1.00 8.30 62 SER C CA 1
ATOM 2350 C C . SER C 1 36 ? 23.345 -9.303 4.585 1.00 9.91 62 SER C C 1
ATOM 2351 O O . SER C 1 36 ? 22.180 -9.300 4.159 1.00 9.51 62 SER C O 1
ATOM 2354 N N . ILE C 1 37 ? 24.360 -8.748 3.913 1.00 8.24 63 ILE C N 1
ATOM 2355 C CA . ILE C 1 37 ? 24.192 -8.108 2.598 1.00 9.51 63 ILE C CA 1
ATOM 2356 C C . ILE C 1 37 ? 23.714 -9.094 1.592 1.00 10.15 63 ILE C C 1
ATOM 2357 O O . ILE C 1 37 ? 22.752 -8.798 0.836 1.00 10.97 63 ILE C O 1
ATOM 2362 N N . SER C 1 38 ? 24.289 -10.303 1.563 1.00 10.30 64 SER C N 1
ATOM 2363 C CA A SER C 1 38 ? 23.835 -11.297 0.600 0.50 10.31 64 SER C CA 1
ATOM 2364 C CA B SER C 1 38 ? 23.827 -11.263 0.577 0.50 9.73 64 SER C CA 1
ATOM 2365 C C . SER C 1 38 ? 22.370 -11.664 0.837 1.00 11.91 64 SER C C 1
ATOM 2366 O O . SER C 1 38 ? 21.592 -11.804 -0.128 1.00 11.91 64 SER C O 1
ATOM 2371 N N . THR C 1 39 ? 21.946 -11.750 2.104 1.00 12.38 65 THR C N 1
ATOM 2372 C CA . THR C 1 39 ? 20.575 -12.091 2.369 1.00 11.33 65 THR C CA 1
ATOM 2373 C C . THR C 1 39 ? 19.646 -10.989 1.905 1.00 11.70 65 THR C C 1
ATOM 2374 O O . THR C 1 39 ? 18.566 -11.255 1.329 1.00 12.20 65 THR C O 1
ATOM 2378 N N . ILE C 1 40 ? 20.037 -9.744 2.161 1.00 10.33 66 ILE C N 1
ATOM 2379 C CA . ILE C 1 40 ? 19.242 -8.594 1.717 1.00 9.34 66 ILE C CA 1
ATOM 2380 C C . ILE C 1 40 ? 19.075 -8.614 0.203 1.00 9.89 66 ILE C C 1
ATOM 2381 O O . ILE C 1 40 ? 17.954 -8.388 -0.287 1.00 12.15 66 ILE C O 1
ATOM 2386 N N . GLU C 1 41 ? 20.163 -8.875 -0.527 1.00 9.17 67 GLU C N 1
ATOM 2387 C CA . GLU C 1 41 ? 20.097 -8.896 -1.988 1.00 10.42 67 GLU C CA 1
ATOM 2388 C C . GLU C 1 41 ? 19.172 -10.017 -2.434 1.00 11.83 67 GLU C C 1
ATOM 2389 O O . GLU C 1 41 ? 18.378 -9.823 -3.383 1.00 11.81 67 GLU C O 1
ATOM 2395 N N . SER C 1 42 ? 19.195 -11.172 -1.740 1.00 10.93 68 SER C N 1
ATOM 2396 C CA A SER C 1 42 ? 18.340 -12.282 -2.143 0.80 11.22 68 SER C CA 1
ATOM 2397 C CA B SER C 1 42 ? 18.340 -12.287 -2.119 0.20 10.07 68 SER C CA 1
ATOM 2398 C C . SER C 1 42 ? 16.877 -11.947 -1.869 1.00 13.69 68 SER C C 1
ATOM 2399 O O . SER C 1 42 ? 15.990 -12.324 -2.672 1.00 12.44 68 SER C O 1
ATOM 2404 N N . ARG C 1 43 ? 16.580 -11.190 -0.788 1.00 10.94 69 ARG C N 1
ATOM 2405 C CA . ARG C 1 43 ? 15.199 -10.755 -0.480 1.00 11.30 69 ARG C CA 1
ATOM 2406 C C . ARG C 1 43 ? 14.726 -9.809 -1.570 1.00 12.38 69 ARG C C 1
ATOM 2407 O O . ARG C 1 43 ? 13.582 -9.942 -2.049 1.00 13.07 69 ARG C O 1
ATOM 2415 N N . LEU C 1 44 ? 15.570 -8.883 -1.972 1.00 10.05 70 LEU C N 1
ATOM 2416 C CA . LEU C 1 44 ? 15.192 -7.950 -3.047 1.00 11.25 70 LEU C CA 1
ATOM 2417 C C . LEU C 1 44 ? 14.946 -8.693 -4.339 1.00 11.71 70 LEU C C 1
ATOM 2418 O O . LEU C 1 44 ? 13.957 -8.408 -5.026 1.00 11.81 70 LEU C O 1
ATOM 2423 N N . GLY C 1 45 ? 15.760 -9.691 -4.670 1.00 10.71 71 GLY C N 1
ATOM 2424 C CA . GLY C 1 45 ? 15.526 -10.496 -5.867 1.00 11.18 71 GLY C CA 1
ATOM 2425 C C . GLY C 1 45 ? 14.215 -11.261 -5.814 1.00 14.88 71 GLY C C 1
ATOM 2426 O O . GLY C 1 45 ? 13.493 -11.338 -6.834 1.00 16.18 71 GLY C O 1
ATOM 2427 N N . GLU C 1 46 ? 13.815 -11.757 -4.634 1.00 12.29 72 GLU C N 1
ATOM 2428 C CA . GLU C 1 46 ? 12.555 -12.477 -4.482 1.00 12.82 72 GLU C CA 1
ATOM 2429 C C . GLU C 1 46 ? 11.422 -11.479 -4.648 1.00 12.91 72 GLU C C 1
ATOM 2430 O O . GLU C 1 46 ? 10.398 -11.847 -5.259 1.00 11.87 72 GLU C O 1
ATOM 2436 N N . MET C 1 47 ? 11.596 -10.225 -4.193 1.00 10.36 73 MET C N 1
ATOM 2437 C CA . MET C 1 47 ? 10.577 -9.177 -4.361 1.00 10.37 73 MET C CA 1
ATOM 2438 C C . MET C 1 47 ? 10.384 -8.797 -5.815 1.00 9.90 73 MET C C 1
ATOM 2439 O O . MET C 1 47 ? 9.250 -8.638 -6.294 1.00 9.30 73 MET C O 1
ATOM 2444 N N . ASP C 1 48 ? 11.478 -8.738 -6.584 1.00 10.30 74 ASP C N 1
ATOM 2445 C CA . ASP C 1 48 ? 11.388 -8.480 -8.033 1.00 11.38 74 ASP C CA 1
ATOM 2446 C C . ASP C 1 48 ? 10.563 -9.572 -8.646 1.00 10.88 74 ASP C C 1
ATOM 2447 O O . ASP C 1 48 ? 9.681 -9.285 -9.456 1.00 10.72 74 ASP C O 1
ATOM 2452 N N . ASN C 1 49 ? 10.830 -10.803 -8.307 1.00 11.63 75 ASN C N 1
ATOM 2453 C CA . ASN C 1 49 ? 10.104 -11.945 -8.864 1.00 12.54 75 ASN C CA 1
ATOM 2454 C C . ASN C 1 49 ? 8.623 -11.877 -8.456 1.00 12.22 75 ASN C C 1
ATOM 2455 O O . ASN C 1 49 ? 7.731 -12.055 -9.273 1.00 12.18 75 ASN C O 1
ATOM 2460 N N . ARG C 1 50 ? 8.336 -11.506 -7.210 1.00 10.33 76 ARG C N 1
ATOM 2461 C CA . ARG C 1 50 ? 6.952 -11.383 -6.741 1.00 11.18 76 ARG C CA 1
ATOM 2462 C C . ARG C 1 50 ? 6.231 -10.322 -7.553 1.00 12.31 76 ARG C C 1
ATOM 2463 O O . ARG C 1 50 ? 5.019 -10.474 -7.861 1.00 10.94 76 ARG C O 1
ATOM 2471 N N . LEU C 1 51 ? 6.938 -9.226 -7.908 1.00 9.05 77 LEU C N 1
ATOM 2472 C CA . LEU C 1 51 ? 6.352 -8.149 -8.698 1.00 8.47 77 LEU C CA 1
ATOM 2473 C C . LEU C 1 51 ? 5.948 -8.570 -10.075 1.00 8.56 77 LEU C C 1
ATOM 2474 O O . LEU C 1 51 ? 4.999 -7.978 -10.607 1.00 8.98 77 LEU C O 1
ATOM 2479 N N . VAL C 1 52 ? 6.601 -9.588 -10.668 1.00 8.33 78 VAL C N 1
ATOM 2480 C CA . VAL C 1 52 ? 6.155 -10.076 -12.003 1.00 7.45 78 VAL C CA 1
ATOM 2481 C C . VAL C 1 52 ? 4.695 -10.597 -11.854 1.00 10.54 78 VAL C C 1
ATOM 2482 O O . VAL C 1 52 ? 3.858 -10.267 -12.690 1.00 9.41 78 VAL C O 1
ATOM 2486 N N . GLY C 1 53 ? 4.421 -11.343 -10.789 1.00 9.05 79 GLY C N 1
ATOM 2487 C CA . GLY C 1 53 ? 3.070 -11.888 -10.574 1.00 9.48 79 GLY C CA 1
ATOM 2488 C C . GLY C 1 53 ? 2.086 -10.807 -10.193 1.00 8.33 79 GLY C C 1
ATOM 2489 O O . GLY C 1 53 ? 0.965 -10.793 -10.698 1.00 8.99 79 GLY C O 1
ATOM 2490 N N . ILE C 1 54 ? 2.477 -9.850 -9.382 1.00 8.67 80 ILE C N 1
ATOM 2491 C CA . ILE C 1 54 ? 1.550 -8.805 -8.967 1.00 8.29 80 ILE C CA 1
ATOM 2492 C C . ILE C 1 54 ? 1.238 -7.914 -10.171 1.00 8.63 80 ILE C C 1
ATOM 2493 O O . ILE C 1 54 ? 0.083 -7.572 -10.398 1.00 8.37 80 ILE C O 1
ATOM 2498 N N . SER C 1 55 ? 2.256 -7.532 -10.967 1.00 9.16 81 SER C N 1
ATOM 2499 C CA . SER C 1 55 ? 1.987 -6.683 -12.136 1.00 7.78 81 SER C CA 1
ATOM 2500 C C . SER C 1 55 ? 1.013 -7.420 -13.060 1.00 8.92 81 SER C C 1
ATOM 2501 O O . SER C 1 55 ? 0.127 -6.814 -13.603 1.00 9.05 81 SER C O 1
ATOM 2504 N N . SER C 1 56 ? 1.216 -8.727 -13.259 1.00 8.54 82 SER C N 1
ATOM 2505 C CA . SER C 1 56 ? 0.389 -9.504 -14.172 1.00 7.89 82 SER C CA 1
ATOM 2506 C C . SER C 1 56 ? -1.044 -9.527 -13.656 1.00 8.62 82 SER C C 1
ATOM 2507 O O . SER C 1 56 ? -1.995 -9.347 -14.417 1.00 8.38 82 SER C O 1
ATOM 2510 N N . GLN C 1 57 ? -1.208 -9.727 -12.327 1.00 8.14 83 GLN C N 1
ATOM 2511 C CA . GLN C 1 57 ? -2.550 -9.734 -11.729 1.00 8.36 83 GLN C CA 1
ATOM 2512 C C . GLN C 1 57 ? -3.229 -8.341 -11.843 1.00 8.57 83 GLN C C 1
ATOM 2513 O O . GLN C 1 57 ? -4.444 -8.279 -12.109 1.00 9.32 83 GLN C O 1
ATOM 2519 N N . VAL C 1 58 ? -2.513 -7.250 -11.622 1.00 7.75 84 VAL C N 1
ATOM 2520 C CA . VAL C 1 58 ? -3.114 -5.927 -11.701 1.00 7.56 84 VAL C CA 1
ATOM 2521 C C . VAL C 1 58 ? -3.549 -5.650 -13.143 1.00 10.38 84 VAL C C 1
ATOM 2522 O O . VAL C 1 58 ? -4.614 -5.059 -13.375 1.00 10.88 84 VAL C O 1
ATOM 2526 N N . THR C 1 59 ? -2.724 -6.048 -14.130 1.00 9.97 85 THR C N 1
ATOM 2527 C CA . THR C 1 59 ? -3.085 -5.849 -15.504 1.00 8.85 85 THR C CA 1
ATOM 2528 C C . THR C 1 59 ? -4.278 -6.676 -15.884 1.00 9.23 85 THR C C 1
ATOM 2529 O O . THR C 1 59 ? -5.187 -6.184 -16.588 1.00 9.89 85 THR C O 1
ATOM 2533 N N . GLN C 1 60 ? -4.369 -7.924 -15.392 1.00 9.47 86 GLN C N 1
ATOM 2534 C CA . GLN C 1 60 ? -5.541 -8.772 -15.690 1.00 9.99 86 GLN C CA 1
ATOM 2535 C C . GLN C 1 60 ? -6.773 -8.088 -15.108 1.00 11.04 86 GLN C C 1
ATOM 2536 O O . GLN C 1 60 ? -7.851 -8.073 -15.739 1.00 10.00 86 GLN C O 1
ATOM 2542 N N . LEU C 1 61 ? -6.672 -7.586 -13.852 1.00 9.30 87 LEU C N 1
ATOM 2543 C CA . LEU C 1 61 ? -7.830 -6.895 -13.243 1.00 8.90 87 LEU C CA 1
ATOM 2544 C C . LEU C 1 61 ? -8.229 -5.674 -14.041 1.00 10.40 87 LEU C C 1
ATOM 2545 O O . LEU C 1 61 ? -9.417 -5.463 -14.343 1.00 9.01 87 LEU C O 1
ATOM 2550 N N . SER C 1 62 ? -7.244 -4.894 -14.503 1.00 9.27 88 SER C N 1
ATOM 2551 C CA . SER C 1 62 ? -7.538 -3.711 -15.256 1.00 10.67 88 SER C CA 1
ATOM 2552 C C . SER C 1 62 ? -8.278 -4.046 -16.548 1.00 12.06 88 SER C C 1
ATOM 2553 O O . SER C 1 62 ? -9.260 -3.396 -16.909 1.00 11.05 88 SER C O 1
ATOM 2556 N N . ASN C 1 63 ? -7.861 -5.107 -17.192 1.00 10.00 89 ASN C N 1
ATOM 2557 C CA . ASN C 1 63 ? -8.485 -5.500 -18.448 1.00 9.99 89 ASN C CA 1
ATOM 2558 C C . ASN C 1 63 ? -9.907 -6.014 -18.162 1.00 9.57 89 ASN C C 1
ATOM 2559 O O . ASN C 1 63 ? -10.823 -5.672 -18.905 1.00 11.17 89 ASN C O 1
ATOM 2564 N N . SER C 1 64 ? -10.132 -6.753 -17.107 1.00 9.08 90 SER C N 1
ATOM 2565 C CA A SER C 1 64 ? -11.505 -7.207 -16.801 0.45 9.33 90 SER C CA 1
ATOM 2566 C CA B SER C 1 64 ? -11.495 -7.215 -16.780 0.55 9.20 90 SER C CA 1
ATOM 2567 C C . SER C 1 64 ? -12.402 -6.000 -16.499 1.00 10.99 90 SER C C 1
ATOM 2568 O O . SER C 1 64 ? -13.565 -5.977 -16.966 1.00 11.86 90 SER C O 1
ATOM 2573 N N . VAL C 1 65 ? -11.894 -4.998 -15.800 1.00 8.13 91 VAL C N 1
ATOM 2574 C CA . VAL C 1 65 ? -12.703 -3.792 -15.512 1.00 8.13 91 VAL C CA 1
ATOM 2575 C C . VAL C 1 65 ? -13.025 -3.065 -16.811 1.00 10.55 91 VAL C C 1
ATOM 2576 O O . VAL C 1 65 ? -14.169 -2.651 -17.042 1.00 9.71 91 VAL C O 1
ATOM 2580 N N . SER C 1 66 ? -12.040 -2.937 -17.734 1.00 9.47 92 SER C N 1
ATOM 2581 C CA A SER C 1 66 ? -12.222 -2.283 -19.025 0.40 8.40 92 SER C CA 1
ATOM 2582 C CA B SER C 1 66 ? -12.226 -2.284 -19.031 0.60 8.38 92 SER C CA 1
ATOM 2583 C C . SER C 1 66 ? -13.304 -3.019 -19.836 1.00 11.69 92 SER C C 1
ATOM 2584 O O . SER C 1 66 ? -14.205 -2.354 -20.421 1.00 10.33 92 SER C O 1
ATOM 2589 N N . GLN C 1 67 ? -13.292 -4.355 -19.837 1.00 9.53 93 GLN C N 1
ATOM 2590 C CA . GLN C 1 67 ? -14.289 -5.129 -20.567 1.00 9.84 93 GLN C CA 1
ATOM 2591 C C . GLN C 1 67 ? -15.645 -4.854 -19.953 1.00 9.77 93 GLN C C 1
ATOM 2592 O O . GLN C 1 67 ? -16.640 -4.706 -20.691 1.00 10.15 93 GLN C O 1
ATOM 2598 N N . ASN C 1 68 ? -15.722 -4.800 -18.632 1.00 9.55 94 ASN C N 1
ATOM 2599 C CA . ASN C 1 68 ? -17.013 -4.585 -17.985 1.00 8.33 94 ASN C CA 1
ATOM 2600 C C . ASN C 1 68 ? -17.521 -3.188 -18.237 1.00 8.54 94 ASN C C 1
ATOM 2601 O O . ASN C 1 68 ? -18.750 -3.013 -18.445 1.00 8.75 94 ASN C O 1
ATOM 2606 N N . THR C 1 69 ? -16.644 -2.181 -18.283 1.00 8.07 95 THR C N 1
ATOM 2607 C CA . THR C 1 69 ? -17.086 -0.820 -18.619 1.00 6.85 95 THR C CA 1
ATOM 2608 C C . THR C 1 69 ? -17.703 -0.802 -20.018 1.00 9.34 95 THR C C 1
ATOM 2609 O O . THR C 1 69 ? -18.769 -0.223 -20.222 1.00 8.99 95 THR C O 1
ATOM 2613 N N . GLN C 1 70 ? -17.092 -1.538 -20.946 1.00 9.07 96 GLN C N 1
ATOM 2614 C CA . GLN C 1 70 ? -17.599 -1.579 -22.309 1.00 10.78 96 GLN C CA 1
ATOM 2615 C C . GLN C 1 70 ? -18.950 -2.317 -22.331 1.00 9.97 96 GLN C C 1
ATOM 2616 O O . GLN C 1 70 ? -19.880 -1.875 -23.024 1.00 10.34 96 GLN C O 1
ATOM 2622 N N . SER C 1 71 ? -19.095 -3.426 -21.587 1.00 9.15 97 SER C N 1
ATOM 2623 C CA . SER C 1 71 ? -20.343 -4.162 -21.529 1.00 8.46 97 SER C CA 1
ATOM 2624 C C . SER C 1 71 ? -21.428 -3.292 -20.957 1.00 7.80 97 SER C C 1
ATOM 2625 O O . SER C 1 71 ? -22.554 -3.338 -21.465 1.00 9.05 97 SER C O 1
ATOM 2628 N N . ILE C 1 72 ? -21.125 -2.490 -19.929 1.00 9.04 98 ILE C N 1
ATOM 2629 C CA . ILE C 1 72 ? -22.139 -1.596 -19.357 1.00 9.12 98 ILE C CA 1
ATOM 2630 C C . ILE C 1 72 ? -22.557 -0.583 -20.348 1.00 10.90 98 ILE C C 1
ATOM 2631 O O . ILE C 1 72 ? -23.760 -0.278 -20.422 1.00 11.28 98 ILE C O 1
ATOM 2636 N N . SER C 1 73 ? -21.649 -0.080 -21.168 1.00 8.89 99 SER C N 1
ATOM 2637 C CA . SER C 1 73 ? -21.990 0.923 -22.151 1.00 10.11 99 SER C CA 1
ATOM 2638 C C . SER C 1 73 ? -22.903 0.312 -23.190 1.00 11.11 99 SER C C 1
ATOM 2639 O O . SER C 1 73 ? -23.906 0.955 -23.559 1.00 10.50 99 SER C O 1
ATOM 2642 N N . SER C 1 74 ? -22.619 -0.892 -23.650 1.00 9.00 100 SER C N 1
ATOM 2643 C CA A SER C 1 74 ? -23.406 -1.561 -24.675 0.78 8.88 100 SER C CA 1
ATOM 2644 C CA B SER C 1 74 ? -23.417 -1.536 -24.676 0.22 8.34 100 SER C CA 1
ATOM 2645 C C . SER C 1 74 ? -24.803 -1.836 -24.130 1.00 11.04 100 SER C C 1
ATOM 2646 O O . SER C 1 74 ? -25.790 -1.603 -24.829 1.00 9.66 100 SER C O 1
ATOM 2651 N N . LEU C 1 75 ? -24.896 -2.368 -22.905 1.00 10.55 101 LEU C N 1
ATOM 2652 C CA . LEU C 1 75 ? -26.198 -2.617 -22.306 1.00 8.76 101 LEU C CA 1
ATOM 2653 C C . LEU C 1 75 ? -26.998 -1.341 -22.152 1.00 10.14 101 LEU C C 1
ATOM 2654 O O . LEU C 1 75 ? -28.226 -1.349 -22.398 1.00 7.89 101 LEU C O 1
ATOM 2659 N N . GLY C 1 76 ? -26.350 -0.264 -21.734 1.00 8.30 102 GLY C N 1
ATOM 2660 C CA . GLY C 1 76 ? -27.030 1.033 -21.616 1.00 8.84 102 GLY C CA 1
ATOM 2661 C C . GLY C 1 76 ? -27.546 1.481 -22.966 1.00 10.48 102 GLY C C 1
ATOM 2662 O O . GLY C 1 76 ? -28.678 1.975 -23.061 1.00 11.30 102 GLY C O 1
ATOM 2663 N N . ASP C 1 77 ? -26.787 1.262 -24.067 1.00 8.90 103 ASP C N 1
ATOM 2664 C CA . ASP C 1 77 ? -27.292 1.663 -25.376 1.00 9.02 103 ASP C CA 1
ATOM 2665 C C . ASP C 1 77 ? -28.495 0.810 -25.745 1.00 9.40 103 ASP C C 1
ATOM 2666 O O . ASP C 1 77 ? -29.452 1.340 -26.294 1.00 10.67 103 ASP C O 1
ATOM 2671 N N . ARG C 1 78 ? -28.501 -0.471 -25.380 1.00 8.51 104 ARG C N 1
ATOM 2672 C CA . ARG C 1 78 ? -29.623 -1.325 -25.725 1.00 7.84 104 ARG C CA 1
ATOM 2673 C C . ARG C 1 78 ? -30.871 -0.972 -24.922 1.00 8.15 104 ARG C C 1
ATOM 2674 O O . ARG C 1 78 ? -31.998 -0.950 -25.470 1.00 8.21 104 ARG C O 1
ATOM 2682 N N . ILE C 1 79 ? -30.719 -0.604 -23.641 1.00 8.97 105 ILE C N 1
ATOM 2683 C CA . ILE C 1 79 ? -31.890 -0.180 -22.878 1.00 9.24 105 ILE C CA 1
ATOM 2684 C C . ILE C 1 79 ? -32.366 1.189 -23.415 1.00 11.25 105 ILE C C 1
ATOM 2685 O O . ILE C 1 79 ? -33.585 1.415 -23.485 1.00 10.59 105 ILE C O 1
ATOM 2690 N N . ASN C 1 80 ? -31.447 2.093 -23.788 1.00 10.54 106 ASN C N 1
ATOM 2691 C CA . ASN C 1 80 ? -31.840 3.402 -24.347 1.00 11.56 106 ASN C CA 1
ATOM 2692 C C . ASN C 1 80 ? -32.660 3.200 -25.591 1.00 11.28 106 ASN C C 1
ATOM 2693 O O . ASN C 1 80 ? -33.554 4.024 -25.863 1.00 12.30 106 ASN C O 1
ATOM 2698 N N . ALA C 1 81 ? -32.391 2.152 -26.356 1.00 10.58 107 ALA C N 1
ATOM 2699 C CA . ALA C 1 81 ? -33.120 1.904 -27.596 1.00 11.45 107 ALA C CA 1
ATOM 2700 C C . ALA C 1 81 ? -34.477 1.235 -27.326 1.00 10.65 107 ALA C C 1
ATOM 2701 O O . ALA C 1 81 ? -35.449 1.513 -28.058 1.00 9.70 107 ALA C O 1
ATOM 2703 N N . VAL C 1 82 ? -34.597 0.398 -26.289 1.00 8.65 108 VAL C N 1
ATOM 2704 C CA A VAL C 1 82 ? -35.818 -0.349 -25.995 0.50 7.77 108 VAL C CA 1
ATOM 2705 C CA B VAL C 1 82 ? -35.849 -0.288 -26.102 0.50 8.32 108 VAL C CA 1
ATOM 2706 C C . VAL C 1 82 ? -36.871 0.595 -25.436 1.00 9.55 108 VAL C C 1
ATOM 2707 O O . VAL C 1 82 ? -38.060 0.485 -25.767 1.00 8.33 108 VAL C O 1
ATOM 2714 N N . GLU C 1 83 ? -36.447 1.485 -24.523 1.00 7.88 109 GLU C N 1
ATOM 2715 C CA . GLU C 1 83 ? -37.417 2.326 -23.823 1.00 8.05 109 GLU C CA 1
ATOM 2716 C C . GLU C 1 83 ? -38.385 3.090 -24.738 1.00 7.92 109 GLU C C 1
ATOM 2717 O O . GLU C 1 83 ? -39.601 2.992 -24.587 1.00 7.48 109 GLU C O 1
ATOM 2723 N N . PRO C 1 84 ? -37.897 3.845 -25.739 1.00 7.30 110 PRO C N 1
ATOM 2724 C CA . PRO C 1 84 ? -38.831 4.575 -26.594 1.00 7.57 110 PRO C CA 1
ATOM 2725 C C . PRO C 1 84 ? -39.704 3.656 -27.461 1.00 8.50 110 PRO C C 1
ATOM 2726 O O . PRO C 1 84 ? -40.820 4.043 -27.829 1.00 8.19 110 PRO C O 1
ATOM 2730 N N . ARG C 1 85 ? -39.216 2.425 -27.728 1.00 6.71 111 ARG C N 1
ATOM 2731 C CA . ARG C 1 85 ? -40.044 1.494 -28.481 1.00 8.13 111 ARG C CA 1
ATOM 2732 C C . ARG C 1 85 ? -41.239 1.052 -27.619 1.00 7.55 111 ARG C C 1
ATOM 2733 O O . ARG C 1 85 ? -42.323 0.814 -28.142 1.00 6.82 111 ARG C O 1
ATOM 2741 N N . VAL C 1 86 ? -41.018 0.898 -26.316 1.00 6.56 112 VAL C N 1
ATOM 2742 C CA . VAL C 1 86 ? -42.118 0.513 -25.429 1.00 6.27 112 VAL C CA 1
ATOM 2743 C C . VAL C 1 86 ? -43.063 1.725 -25.247 1.00 9.48 112 VAL C C 1
ATOM 2744 O O . VAL C 1 86 ? -44.281 1.570 -25.276 1.00 7.16 112 VAL C O 1
ATOM 2748 N N . ASP C 1 87 ? -42.488 2.959 -25.138 1.00 7.26 113 ASP C N 1
ATOM 2749 C CA . ASP C 1 87 ? -43.364 4.151 -25.055 1.00 7.10 113 ASP C CA 1
ATOM 2750 C C . ASP C 1 87 ? -44.260 4.219 -26.283 1.00 6.79 113 ASP C C 1
ATOM 2751 O O . ASP C 1 87 ? -45.475 4.486 -26.188 1.00 8.47 113 ASP C O 1
ATOM 2756 N N . SER C 1 88 ? -43.703 3.922 -27.471 1.00 7.02 114 SER C N 1
ATOM 2757 C CA A SER C 1 88 ? -44.449 3.947 -28.721 0.50 6.63 114 SER C CA 1
ATOM 2758 C CA B SER C 1 88 ? -44.478 3.968 -28.704 0.50 6.34 114 SER C CA 1
ATOM 2759 C C . SER C 1 88 ? -45.559 2.901 -28.726 1.00 8.37 114 SER C C 1
ATOM 2760 O O . SER C 1 88 ? -46.656 3.195 -29.140 1.00 8.78 114 SER C O 1
ATOM 2765 N N . LEU C 1 89 ? -45.232 1.667 -28.269 1.00 7.01 115 LEU C N 1
ATOM 2766 C CA . LEU C 1 89 ? -46.236 0.625 -28.237 1.00 7.13 115 LEU C CA 1
ATOM 2767 C C . LEU C 1 89 ? -47.352 0.945 -27.266 1.00 7.27 115 LEU C C 1
ATOM 2768 O O . LEU C 1 89 ? -48.504 0.596 -27.550 1.00 7.57 115 LEU C O 1
ATOM 2773 N N . ASP C 1 90 ? -47.019 1.626 -26.167 1.00 7.71 116 ASP C N 1
ATOM 2774 C CA . ASP C 1 90 ? -48.086 2.065 -25.243 1.00 7.59 116 ASP C CA 1
ATOM 2775 C C . ASP C 1 90 ? -49.033 2.988 -25.966 1.00 8.47 116 ASP C C 1
ATOM 2776 O O . ASP C 1 90 ? -50.252 2.863 -25.850 1.00 8.80 116 ASP C O 1
ATOM 2781 N N . THR C 1 91 ? -48.482 3.933 -26.769 1.00 7.09 117 THR C N 1
ATOM 2782 C CA . THR C 1 91 ? -49.349 4.842 -27.510 1.00 7.31 117 THR C CA 1
ATOM 2783 C C . THR C 1 91 ? -50.156 4.103 -28.558 1.00 8.53 117 THR C C 1
ATOM 2784 O O . THR C 1 91 ? -51.354 4.343 -28.710 1.00 8.69 117 THR C O 1
ATOM 2788 N N . VAL C 1 92 ? -49.487 3.278 -29.376 1.00 7.84 118 VAL C N 1
ATOM 2789 C CA . VAL C 1 92 ? -50.153 2.533 -30.433 1.00 8.14 118 VAL C CA 1
ATOM 2790 C C . VAL C 1 92 ? -51.320 1.694 -29.873 1.00 7.77 118 VAL C C 1
ATOM 2791 O O . VAL C 1 92 ? -52.452 1.741 -30.407 1.00 8.70 118 VAL C O 1
ATOM 2795 N N . THR C 1 93 ? -51.074 0.966 -28.789 1.00 7.68 119 THR C N 1
ATOM 2796 C CA . THR C 1 93 ? -52.118 0.126 -28.205 1.00 7.34 119 THR C CA 1
ATOM 2797 C C . THR C 1 93 ? -53.216 0.923 -27.516 1.00 8.82 119 THR C C 1
ATOM 2798 O O . THR C 1 93 ? -54.358 0.547 -27.642 1.00 8.63 119 THR C O 1
ATOM 2802 N N . SER C 1 94 ? -52.900 2.093 -26.908 1.00 7.44 120 SER C N 1
ATOM 2803 C CA . SER C 1 94 ? -53.953 2.921 -26.345 1.00 7.74 120 SER C CA 1
ATOM 2804 C C . SER C 1 94 ? -54.873 3.449 -27.420 1.00 7.21 120 SER C C 1
ATOM 2805 O O . SER C 1 94 ? -56.105 3.364 -27.272 1.00 7.87 120 SER C O 1
ATOM 2808 N N . ASN C 1 95 ? -54.309 3.889 -28.569 1.00 7.02 121 ASN C N 1
ATOM 2809 C CA . ASN C 1 95 ? -55.155 4.388 -29.650 1.00 7.44 121 ASN C CA 1
ATOM 2810 C C . ASN C 1 95 ? -55.924 3.222 -30.276 1.00 7.77 121 ASN C C 1
ATOM 2811 O O . ASN C 1 95 ? -57.104 3.361 -30.587 1.00 8.41 121 ASN C O 1
ATOM 2816 N N . LEU C 1 96 ? -55.329 2.027 -30.397 1.00 7.09 122 LEU C N 1
ATOM 2817 C CA . LEU C 1 96 ? -56.092 0.897 -30.976 1.00 6.77 122 LEU C CA 1
ATOM 2818 C C . LEU C 1 96 ? -57.220 0.475 -30.040 1.00 8.79 122 LEU C C 1
ATOM 2819 O O . LEU C 1 96 ? -58.295 0.101 -30.532 1.00 10.22 122 LEU C O 1
ATOM 2824 N N . THR C 1 97 ? -57.014 0.557 -28.730 1.00 7.57 123 THR C N 1
ATOM 2825 C CA . THR C 1 97 ? -58.086 0.229 -27.801 1.00 7.79 123 THR C CA 1
ATOM 2826 C C . THR C 1 97 ? -59.304 1.108 -28.018 1.00 9.88 123 THR C C 1
ATOM 2827 O O . THR C 1 97 ? -60.430 0.602 -28.054 1.00 8.30 123 THR C O 1
ATOM 2831 N N . GLY C 1 98 ? -59.090 2.402 -28.182 1.00 8.10 124 GLY C N 1
ATOM 2832 C CA . GLY C 1 98 ? -60.215 3.300 -28.392 1.00 8.31 124 GLY C CA 1
ATOM 2833 C C . GLY C 1 98 ? -60.919 3.015 -29.690 1.00 8.72 124 GLY C C 1
ATOM 2834 O O . GLY C 1 98 ? -62.164 3.039 -29.772 1.00 8.61 124 GLY C O 1
ATOM 2835 N N . ARG C 1 99 ? -60.176 2.656 -30.750 1.00 8.17 125 ARG C N 1
ATOM 2836 C CA . ARG C 1 99 ? -60.787 2.329 -32.046 1.00 6.99 125 ARG C CA 1
ATOM 2837 C C . ARG C 1 99 ? -61.563 1.013 -31.948 1.00 7.40 125 ARG C C 1
ATOM 2838 O O . ARG C 1 99 ? -62.639 0.898 -32.560 1.00 8.16 125 ARG C O 1
ATOM 2846 N N . THR C 1 100 ? -61.069 0.051 -31.158 1.00 7.68 126 THR C N 1
ATOM 2847 C CA . THR C 1 100 ? -61.794 -1.233 -30.983 1.00 7.68 126 THR C CA 1
ATOM 2848 C C . THR C 1 100 ? -63.094 -0.991 -30.181 1.00 7.83 126 THR C C 1
ATOM 2849 O O . THR C 1 100 ? -64.144 -1.530 -30.578 1.00 7.05 126 THR C O 1
ATOM 2853 N N . SER C 1 101 ? -63.045 -0.170 -29.101 1.00 7.56 127 SER C N 1
ATOM 2854 C CA A SER C 1 101 ? -64.274 0.130 -28.345 0.76 8.44 127 SER C CA 1
ATOM 2855 C CA B SER C 1 101 ? -64.289 0.081 -28.362 0.24 7.31 127 SER C CA 1
ATOM 2856 C C . SER C 1 101 ? -65.287 0.857 -29.213 1.00 10.61 127 SER C C 1
ATOM 2857 O O . SER C 1 101 ? -66.500 0.567 -29.130 1.00 10.60 127 SER C O 1
ATOM 2862 N N . THR C 1 102 ? -64.818 1.761 -30.087 1.00 8.10 128 THR C N 1
ATOM 2863 C CA . THR C 1 102 ? -65.742 2.471 -30.975 1.00 7.44 128 THR C CA 1
ATOM 2864 C C . THR C 1 102 ? -66.375 1.483 -31.938 1.00 8.80 128 THR C C 1
ATOM 2865 O O . THR C 1 102 ? -67.614 1.539 -32.147 1.00 8.46 128 THR C O 1
ATOM 2869 N N . LEU C 1 103 ? -65.571 0.559 -32.521 1.00 8.68 129 LEU C N 1
ATOM 2870 C CA . LEU C 1 103 ? -66.163 -0.438 -33.393 1.00 6.97 129 LEU C CA 1
ATOM 2871 C C . LEU C 1 103 ? -67.183 -1.307 -32.673 1.00 7.64 129 LEU C C 1
ATOM 2872 O O . LEU C 1 103 ? -68.226 -1.628 -33.257 1.00 8.28 129 LEU C O 1
ATOM 2877 N N . GLU C 1 104 ? -66.910 -1.677 -31.421 1.00 8.23 130 GLU C N 1
ATOM 2878 C CA . GLU C 1 104 ? -67.871 -2.554 -30.697 1.00 8.42 130 GLU C CA 1
ATOM 2879 C C . GLU C 1 104 ? -69.191 -1.793 -30.493 1.00 11.27 130 GLU C C 1
ATOM 2880 O O . GLU C 1 104 ? -70.258 -2.371 -30.731 1.00 12.13 130 GLU C O 1
ATOM 2886 N N . ALA C 1 105 ? -69.104 -0.476 -30.185 1.00 9.71 131 ALA C N 1
ATOM 2887 C CA . ALA C 1 105 ? -70.339 0.322 -29.985 1.00 10.15 131 ALA C CA 1
ATOM 2888 C C . ALA C 1 105 ? -71.057 0.431 -31.335 1.00 12.64 131 ALA C C 1
ATOM 2889 O O . ALA C 1 105 ? -72.306 0.299 -31.396 1.00 12.16 131 ALA C O 1
ATOM 2891 N N . ASP C 1 106 ? -70.308 0.663 -32.424 1.00 9.25 132 ASP C N 1
ATOM 2892 C CA . ASP C 1 106 ? -70.922 0.839 -33.722 1.00 9.10 132 ASP C CA 1
ATOM 2893 C C . ASP C 1 106 ? -71.567 -0.408 -34.269 1.00 10.08 132 ASP C C 1
ATOM 2894 O O . ASP C 1 106 ? -72.681 -0.329 -34.856 1.00 10.91 132 ASP C O 1
ATOM 2899 N N . VAL C 1 107 ? -70.941 -1.550 -34.048 1.00 8.11 133 VAL C N 1
ATOM 2900 C CA . VAL C 1 107 ? -71.522 -2.808 -34.486 1.00 9.37 133 VAL C CA 1
ATOM 2901 C C . VAL C 1 107 ? -72.761 -3.098 -33.649 1.00 12.56 133 VAL C C 1
ATOM 2902 O O . VAL C 1 107 ? -73.785 -3.531 -34.244 1.00 12.59 133 VAL C O 1
ATOM 2906 N N . GLY C 1 108 ? -72.743 -2.788 -32.354 1.00 12.62 134 GLY C N 1
ATOM 2907 C CA . GLY C 1 108 ? -73.907 -3.015 -31.496 1.00 16.42 134 GLY C CA 1
ATOM 2908 C C . GLY C 1 108 ? -75.071 -2.183 -31.975 1.00 17.76 134 GLY C C 1
ATOM 2909 O O . GLY C 1 108 ? -76.216 -2.683 -32.024 1.00 19.09 134 GLY C O 1
ATOM 2910 N N . SER C 1 109 ? -74.809 -0.944 -32.355 1.00 14.49 135 SER C N 1
ATOM 2911 C CA A SER C 1 109 ? -75.827 -0.014 -32.839 0.60 16.09 135 SER C CA 1
ATOM 2912 C CA B SER C 1 109 ? -75.835 -0.021 -32.831 0.40 15.52 135 SER C CA 1
ATOM 2913 C C . SER C 1 109 ? -76.390 -0.530 -34.162 1.00 15.69 135 SER C C 1
ATOM 2914 O O . SER C 1 109 ? -77.617 -0.491 -34.374 1.00 15.29 135 SER C O 1
ATOM 2919 N N . LEU C 1 110 ? -75.527 -0.982 -35.089 1.00 11.87 136 LEU C N 1
ATOM 2920 C CA A LEU C 1 110 ? -75.978 -1.513 -36.380 0.70 12.05 136 LEU C CA 1
ATOM 2921 C CA B LEU C 1 110 ? -76.087 -1.409 -36.336 0.30 11.02 136 LEU C CA 1
ATOM 2922 C C . LEU C 1 110 ? -76.870 -2.721 -36.183 1.00 12.05 136 LEU C C 1
ATOM 2923 O O . LEU C 1 110 ? -77.917 -2.836 -36.859 1.00 12.25 136 LEU C O 1
ATOM 2932 N N . ARG C 1 111 ? -76.494 -3.617 -35.246 1.00 12.06 137 ARG C N 1
ATOM 2933 C CA . ARG C 1 111 ? -77.280 -4.840 -34.913 1.00 13.69 137 ARG C CA 1
ATOM 2934 C C . ARG C 1 111 ? -78.678 -4.410 -34.435 1.00 17.28 137 ARG C C 1
ATOM 2935 O O . ARG C 1 111 ? -79.692 -4.971 -34.902 1.00 16.63 137 ARG C O 1
ATOM 2943 N N . THR C 1 112 ? -78.757 -3.431 -33.580 1.00 13.59 138 THR C N 1
ATOM 2944 C CA . THR C 1 112 ? -80.073 -3.061 -33.040 1.00 16.38 138 THR C CA 1
ATOM 2945 C C . THR C 1 112 ? -80.909 -2.314 -34.078 1.00 18.15 138 THR C C 1
ATOM 2946 O O . THR C 1 112 ? -82.138 -2.521 -34.172 1.00 16.00 138 THR C O 1
ATOM 2950 N N . GLU C 1 113 ? -80.246 -1.542 -34.918 1.00 12.81 139 GLU C N 1
ATOM 2951 C CA . GLU C 1 113 ? -80.920 -0.834 -35.992 1.00 11.18 139 GLU C CA 1
ATOM 2952 C C . GLU C 1 113 ? -81.479 -1.865 -37.047 1.00 13.26 139 GLU C C 1
ATOM 2953 O O . GLU C 1 113 ? -82.619 -1.723 -37.551 1.00 12.85 139 GLU C O 1
ATOM 2959 N N . LEU C 1 114 ? -80.710 -2.897 -37.334 1.00 9.44 140 LEU C N 1
ATOM 2960 C CA . LEU C 1 114 ? -81.182 -3.945 -38.249 1.00 9.89 140 LEU C CA 1
ATOM 2961 C C . LEU C 1 114 ? -82.384 -4.696 -37.576 1.00 13.59 140 LEU C C 1
ATOM 2962 O O . LEU C 1 114 ? -83.352 -4.996 -38.247 1.00 12.10 140 LEU C O 1
ATOM 2967 N N . ALA C 1 115 ? -82.358 -4.911 -36.245 1.00 13.02 141 ALA C N 1
ATOM 2968 C CA . ALA C 1 115 ? -83.525 -5.566 -35.568 1.00 13.77 141 ALA C CA 1
ATOM 2969 C C . ALA C 1 115 ? -84.756 -4.668 -35.682 1.00 13.59 141 ALA C C 1
ATOM 2970 O O . ALA C 1 115 ? -85.843 -5.185 -35.961 1.00 12.11 141 ALA C O 1
ATOM 2972 N N . ALA C 1 116 ? -84.596 -3.347 -35.572 1.00 12.97 142 ALA C N 1
ATOM 2973 C CA . ALA C 1 116 ? -85.723 -2.408 -35.694 1.00 12.87 142 ALA C CA 1
ATOM 2974 C C . ALA C 1 116 ? -86.311 -2.497 -37.105 1.00 9.42 142 ALA C C 1
ATOM 2975 O O . ALA C 1 116 ? -87.538 -2.511 -37.298 1.00 9.22 142 ALA C O 1
ATOM 2977 N N . LEU C 1 117 ? -85.409 -2.505 -38.141 1.00 8.44 143 LEU C N 1
ATOM 2978 C CA . LEU C 1 117 ? -85.921 -2.573 -39.504 1.00 8.34 143 LEU C CA 1
ATOM 2979 C C . LEU C 1 117 ? -86.614 -3.915 -39.766 1.00 8.47 143 LEU C C 1
ATOM 2980 O 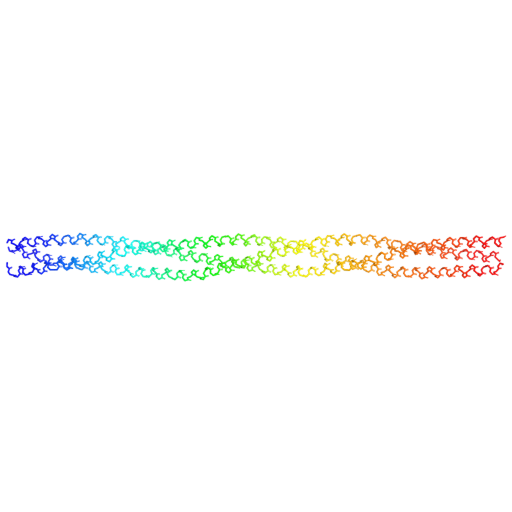O . LEU C 1 117 ? -87.635 -3.965 -40.481 1.00 9.11 143 LEU C O 1
ATOM 2985 N N . THR C 1 118 ? -86.091 -5.017 -39.203 1.00 8.14 144 THR C N 1
ATOM 2986 C CA . THR C 1 118 ? -86.687 -6.326 -39.370 1.00 8.51 144 THR C CA 1
ATOM 2987 C C . THR C 1 118 ? -88.145 -6.323 -38.874 1.00 9.24 144 THR C C 1
ATOM 2988 O O . THR C 1 118 ? -89.053 -6.789 -39.576 1.00 9.75 144 THR C O 1
ATOM 2992 N N . THR C 1 119 ? -88.355 -5.763 -37.660 1.00 9.81 145 THR C N 1
ATOM 2993 C CA A THR C 1 119 ? -89.722 -5.697 -37.130 0.13 8.04 145 THR C CA 1
ATOM 2994 C CA B THR C 1 119 ? -89.721 -5.737 -37.136 0.87 9.13 145 THR C CA 1
ATOM 2995 C C . THR C 1 119 ? -90.599 -4.763 -37.903 1.00 9.35 145 THR C C 1
ATOM 2996 O O . THR C 1 119 ? -91.786 -5.089 -38.150 1.00 9.88 145 THR C O 1
ATOM 3003 N N . ARG C 1 120 ? -90.038 -3.653 -38.367 1.00 8.59 146 ARG C N 1
ATOM 3004 C CA . ARG C 1 120 ? -90.793 -2.692 -39.153 1.00 9.08 146 ARG C CA 1
ATOM 3005 C C . ARG C 1 120 ? -91.319 -3.398 -40.429 1.00 10.21 146 ARG C C 1
ATOM 3006 O O . ARG C 1 120 ? -92.459 -3.242 -40.806 1.00 10.26 146 ARG C O 1
ATOM 3014 N N . VAL C 1 121 ? -90.450 -4.171 -41.092 1.00 10.44 147 VAL C N 1
ATOM 3015 C CA . VAL C 1 121 ? -90.865 -4.891 -42.316 1.00 9.50 147 VAL C CA 1
ATOM 3016 C C . VAL C 1 121 ? -92.032 -5.827 -41.997 1.00 10.95 147 VAL C C 1
ATOM 3017 O O . VAL C 1 121 ? -93.056 -5.799 -42.695 1.00 10.94 147 VAL C O 1
ATOM 3021 N N . THR C 1 122 ? -91.922 -6.585 -40.890 1.00 8.56 148 THR C N 1
ATOM 3022 C CA . THR C 1 122 ? -93.023 -7.513 -40.535 1.00 9.10 148 THR C CA 1
ATOM 3023 C C . THR C 1 122 ? -94.315 -6.734 -40.293 1.00 11.05 148 THR C C 1
ATOM 3024 O O . THR C 1 122 ? -95.376 -7.169 -40.798 1.00 10.84 148 THR C O 1
ATOM 3028 N N . THR C 1 123 ? -94.235 -5.655 -39.526 1.00 10.60 149 THR C N 1
ATOM 3029 C CA . THR C 1 123 ? -95.423 -4.832 -39.200 1.00 10.95 149 THR C CA 1
ATOM 3030 C C . THR C 1 123 ? -96.042 -4.261 -40.470 1.00 14.00 149 THR C C 1
ATOM 3031 O O . THR C 1 123 ? -97.272 -4.345 -40.695 1.00 14.72 149 THR C O 1
ATOM 3035 N N . GLU C 1 124 ? -95.204 -3.651 -41.332 1.00 11.60 150 GLU C N 1
ATOM 3036 C CA . GLU C 1 124 ? -95.764 -3.032 -42.542 1.00 11.95 150 GLU C CA 1
ATOM 3037 C C . GLU C 1 124 ? -96.318 -4.016 -43.538 1.00 13.22 150 GLU C C 1
ATOM 3038 O O . GLU C 1 124 ? -97.392 -3.758 -44.121 1.00 12.13 150 GLU C O 1
ATOM 3044 N N . VAL C 1 125 ? -95.687 -5.188 -43.703 1.00 10.90 151 VAL C N 1
ATOM 3045 C CA . VAL C 1 125 ? -96.204 -6.224 -44.612 1.00 10.96 151 VAL C CA 1
ATOM 3046 C C . VAL C 1 125 ? -97.517 -6.761 -44.079 1.00 15.05 151 VAL C C 1
ATOM 3047 O O . VAL C 1 125 ? -98.475 -6.947 -44.847 1.00 14.86 151 VAL C O 1
ATOM 3051 N N . THR C 1 126 ? -97.618 -6.978 -42.753 1.00 13.93 152 THR C N 1
ATOM 3052 C CA . THR C 1 126 ? -98.878 -7.493 -42.176 1.00 15.15 152 THR C CA 1
ATOM 3053 C C . THR C 1 126 ? -99.996 -6.440 -42.447 1.00 17.66 152 THR C C 1
ATOM 3054 O O . THR C 1 126 ? -101.131 -6.799 -42.860 1.00 17.39 152 THR C O 1
ATOM 3058 N N . ARG C 1 127 ? -99.684 -5.169 -42.258 1.00 14.95 153 ARG C N 1
ATOM 3059 C CA . ARG C 1 127 ? -100.632 -4.080 -42.471 1.00 15.70 153 ARG C CA 1
ATOM 3060 C C . ARG C 1 127 ? -101.119 -4.059 -43.939 1.00 17.95 153 ARG C C 1
ATOM 3061 O O . ARG C 1 127 ? -102.341 -4.116 -44.200 1.00 19.37 153 ARG C O 1
ATOM 3069 N N . LEU C 1 128 ? -100.189 -4.031 -44.884 1.00 13.62 154 LEU C N 1
ATOM 3070 C CA . LEU C 1 128 ? -100.527 -4.007 -46.308 1.00 13.35 154 LEU C CA 1
ATOM 3071 C C . LEU C 1 128 ? -101.313 -5.240 -46.741 1.00 16.67 154 LEU C C 1
ATOM 3072 O O . LEU C 1 128 ? -102.298 -5.116 -47.472 1.00 17.78 154 LEU C O 1
ATOM 3077 N N . ASP C 1 129 ? -100.932 -6.418 -46.267 1.00 13.88 155 ASP C N 1
ATOM 3078 C CA . ASP C 1 129 ? -101.649 -7.645 -46.608 1.00 14.96 155 ASP C CA 1
ATOM 3079 C C . ASP C 1 129 ? -103.118 -7.525 -46.182 1.00 19.17 155 ASP C C 1
ATOM 3080 O O . ASP C 1 129 ? -104.011 -7.934 -46.969 1.00 20.33 155 ASP C O 1
ATOM 3085 N N . GLY C 1 130 ? -103.352 -6.901 -45.039 1.00 18.34 156 GLY C N 1
ATOM 3086 C CA . GLY C 1 130 ? -104.697 -6.755 -44.503 1.00 21.50 156 GLY C CA 1
ATOM 3087 C C . GLY C 1 130 ? -105.563 -5.838 -45.337 1.00 29.24 156 GLY C C 1
ATOM 3088 O O . GLY C 1 130 ? -106.787 -5.998 -45.370 1.00 32.62 156 GLY C O 1
ATOM 3089 N N . LEU C 1 131 ? -104.940 -4.855 -46.013 1.00 22.53 157 LEU C N 1
ATOM 3090 C CA . LEU C 1 131 ? -105.635 -3.880 -46.850 1.00 22.42 157 LEU C CA 1
ATOM 3091 C C . LEU C 1 131 ? -105.953 -4.425 -48.225 1.00 24.65 157 LEU C C 1
ATOM 3092 O O . LEU C 1 131 ? -106.812 -3.838 -48.906 1.00 24.09 157 LEU C O 1
ATOM 3097 N N . ILE C 1 132 ? -105.319 -5.525 -48.653 1.00 24.07 158 ILE C N 1
ATOM 3098 C CA . ILE C 1 132 ? -105.558 -6.131 -49.961 1.00 26.33 158 ILE C CA 1
ATOM 3099 C C . ILE C 1 132 ? -106.714 -7.129 -49.891 1.00 68.48 158 ILE C C 1
ATOM 3100 O O . ILE C 1 132 ? -107.639 -6.967 -49.118 1.00 33.84 158 ILE C O 1
#

B-factor: mean 15.97, std 8.43, range [3.0, 68.48]